Protein AF-A0A948IZB3-F1 (afdb_monomer_lite)

Structure (mmCIF, N/CA/C/O backbone):
data_AF-A0A948IZB3-F1
#
_entry.id   AF-A0A948IZB3-F1
#
loop_
_atom_site.group_PDB
_atom_site.id
_atom_site.type_symbol
_atom_site.label_atom_id
_atom_site.label_alt_id
_atom_site.label_comp_id
_atom_site.label_asym_id
_atom_site.label_entity_id
_atom_site.label_seq_id
_atom_site.pdbx_PDB_ins_code
_atom_site.Cartn_x
_ato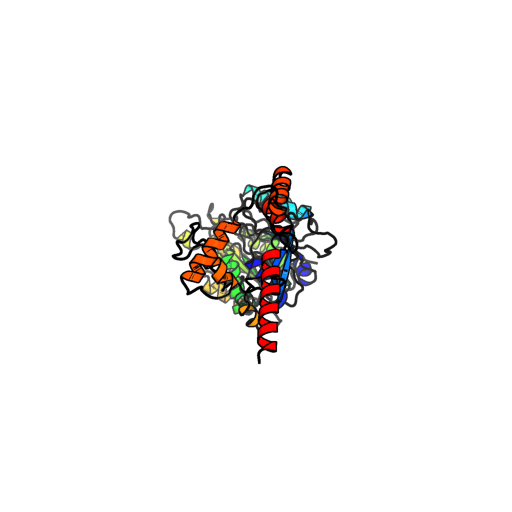m_site.Cartn_y
_atom_site.Cartn_z
_atom_site.occupancy
_atom_site.B_iso_or_equiv
_atom_site.auth_seq_id
_atom_site.auth_comp_id
_atom_site.auth_asym_id
_atom_site.auth_atom_id
_atom_site.pdbx_PDB_model_num
ATOM 1 N N . MET A 1 1 ? -25.601 -1.726 -1.103 1.00 60.78 1 MET A N 1
ATOM 2 C CA . MET A 1 1 ? -24.354 -2.517 -1.141 1.00 60.78 1 MET A CA 1
ATOM 3 C C . MET A 1 1 ? -23.263 -1.628 -0.570 1.00 60.78 1 MET A C 1
ATOM 5 O O . MET A 1 1 ? -23.202 -0.476 -0.980 1.00 60.78 1 MET A O 1
ATOM 9 N N . THR A 1 2 ? -22.529 -2.076 0.451 1.00 84.50 2 THR A N 1
ATOM 10 C CA . THR A 1 2 ? -21.527 -1.235 1.140 1.00 84.50 2 THR A CA 1
ATOM 11 C C . THR A 1 2 ? -20.242 -1.113 0.311 1.00 84.50 2 THR A C 1
ATOM 13 O O . THR A 1 2 ? -20.013 -1.914 -0.596 1.00 84.50 2 THR A O 1
ATOM 16 N N . ILE A 1 3 ? -19.370 -0.141 0.611 1.00 87.44 3 ILE A N 1
ATOM 17 C CA . ILE A 1 3 ? -18.055 -0.045 -0.054 1.00 87.44 3 ILE A CA 1
ATOM 18 C C . ILE A 1 3 ? -17.206 -1.307 0.170 1.00 87.44 3 ILE A C 1
ATOM 20 O O . ILE A 1 3 ? -16.524 -1.755 -0.746 1.00 87.44 3 ILE A O 1
ATOM 24 N N . LEU A 1 4 ? -17.304 -1.930 1.350 1.00 91.25 4 LEU A N 1
ATOM 25 C CA . LEU A 1 4 ? -16.610 -3.179 1.669 1.00 91.25 4 LEU A CA 1
ATOM 26 C C . LEU A 1 4 ? -17.160 -4.352 0.842 1.00 91.25 4 LEU A C 1
ATOM 28 O O . LEU A 1 4 ? -16.381 -5.157 0.333 1.00 91.25 4 LEU A O 1
ATOM 32 N N . ASP A 1 5 ? -18.475 -4.407 0.599 1.00 89.19 5 ASP A N 1
ATOM 33 C CA . ASP A 1 5 ? -19.061 -5.376 -0.339 1.00 89.19 5 ASP A CA 1
ATOM 34 C C . ASP A 1 5 ? -18.554 -5.168 -1.770 1.00 89.19 5 ASP A C 1
ATOM 36 O O . ASP A 1 5 ? -18.262 -6.140 -2.471 1.00 89.19 5 ASP A O 1
ATOM 40 N N . HIS A 1 6 ? -18.451 -3.907 -2.206 1.00 88.25 6 HIS A N 1
ATOM 41 C CA . HIS A 1 6 ? -17.878 -3.561 -3.506 1.00 88.25 6 HIS A CA 1
ATOM 42 C C . HIS A 1 6 ? -16.416 -3.997 -3.604 1.00 88.25 6 HIS A C 1
ATOM 44 O O . HIS A 1 6 ? -16.040 -4.589 -4.609 1.00 88.25 6 HIS A O 1
ATOM 50 N N . ILE A 1 7 ? -15.617 -3.799 -2.554 1.00 91.88 7 ILE A N 1
ATOM 51 C CA . ILE A 1 7 ? -14.224 -4.258 -2.514 1.00 91.88 7 ILE A CA 1
ATOM 52 C C . ILE A 1 7 ? -14.145 -5.788 -2.604 1.00 91.88 7 ILE A C 1
ATOM 54 O O . ILE A 1 7 ? -13.353 -6.313 -3.381 1.00 91.88 7 ILE A O 1
ATOM 58 N N . ARG A 1 8 ? -14.977 -6.526 -1.857 1.00 91.31 8 ARG A N 1
ATOM 59 C CA . ARG A 1 8 ? -14.941 -8.001 -1.844 1.00 91.31 8 ARG A CA 1
ATOM 60 C C . ARG A 1 8 ? -15.415 -8.641 -3.150 1.00 91.31 8 ARG A C 1
ATOM 62 O O . ARG A 1 8 ? -14.932 -9.718 -3.494 1.00 91.31 8 ARG A O 1
ATOM 69 N N . LYS A 1 9 ? -16.364 -8.019 -3.859 1.00 86.62 9 LYS A N 1
ATOM 70 C CA . LYS A 1 9 ? -17.016 -8.599 -5.053 1.00 86.62 9 LYS A CA 1
ATOM 71 C C . LYS A 1 9 ? -16.563 -7.987 -6.377 1.00 86.62 9 LYS A C 1
ATOM 73 O O . LYS A 1 9 ? -16.664 -8.647 -7.403 1.00 86.62 9 LYS A O 1
ATOM 78 N N . GLY A 1 10 ? -16.114 -6.739 -6.361 1.00 80.38 10 GLY A N 1
ATOM 79 C CA . GLY A 1 10 ? -15.722 -5.988 -7.549 1.00 80.38 10 GLY A CA 1
ATOM 80 C C . GLY A 1 10 ? -14.238 -6.105 -7.869 1.00 80.38 10 GLY A C 1
ATOM 81 O O . GLY A 1 10 ? -13.472 -6.744 -7.145 1.00 80.38 10 GLY A O 1
ATOM 82 N N . GLU A 1 11 ? -13.836 -5.453 -8.954 1.00 81.06 11 GLU A N 1
ATOM 83 C CA . GLU A 1 11 ? -12.434 -5.219 -9.296 1.00 81.06 11 GLU A CA 1
ATOM 84 C C . GLU A 1 11 ? -11.830 -4.123 -8.407 1.00 81.06 11 GLU A C 1
ATOM 86 O O . GLU A 1 11 ? -12.517 -3.183 -8.013 1.00 81.06 11 GLU A O 1
ATOM 91 N N . ARG A 1 12 ? -10.532 -4.229 -8.093 1.00 88.62 12 ARG A N 1
ATOM 92 C CA . ARG A 1 12 ? -9.837 -3.295 -7.188 1.00 88.62 12 ARG A CA 1
ATOM 93 C C . ARG A 1 12 ? -8.645 -2.639 -7.874 1.00 88.62 12 ARG A C 1
ATOM 95 O O . ARG A 1 12 ? -7.511 -2.800 -7.442 1.00 88.62 12 ARG A O 1
ATOM 102 N N . GLY A 1 13 ? -8.880 -1.934 -8.978 1.00 93.12 13 GLY A N 1
ATOM 103 C CA . GLY A 1 13 ? -7.805 -1.242 -9.688 1.00 93.12 13 GLY A CA 1
ATOM 104 C C . GLY A 1 13 ? -7.151 -0.173 -8.805 1.00 93.12 13 GLY A C 1
ATOM 105 O O . GLY A 1 13 ? -7.829 0.754 -8.361 1.00 93.12 13 GLY A O 1
ATOM 106 N N . ILE A 1 14 ? -5.843 -0.292 -8.569 1.00 96.25 14 ILE A N 1
ATOM 107 C CA . ILE A 1 14 ? -5.034 0.662 -7.804 1.00 96.25 14 ILE A CA 1
ATOM 108 C C . ILE A 1 14 ? -4.109 1.415 -8.757 1.00 96.25 14 ILE A C 1
ATOM 110 O O . ILE A 1 14 ? -3.325 0.809 -9.497 1.00 96.25 14 ILE A O 1
ATOM 114 N N . LEU A 1 15 ? -4.156 2.746 -8.696 1.00 96.50 15 LEU A N 1
ATOM 115 C CA . LEU A 1 15 ? -3.113 3.606 -9.251 1.00 96.50 15 LEU A CA 1
ATOM 116 C C . LEU A 1 15 ? -2.185 4.071 -8.138 1.00 96.50 15 LEU A C 1
ATOM 118 O O . LEU A 1 15 ? -2.635 4.453 -7.062 1.00 96.50 15 LEU A O 1
ATOM 122 N N . VAL A 1 16 ? -0.882 4.057 -8.397 1.00 97.38 16 VAL A N 1
ATOM 123 C CA . VAL A 1 16 ? 0.124 4.487 -7.420 1.00 97.38 16 VAL A CA 1
ATOM 124 C C . VAL A 1 16 ? 0.678 5.838 -7.840 1.00 97.38 16 VAL A C 1
ATOM 126 O O . VAL A 1 16 ? 1.147 5.974 -8.963 1.00 97.38 16 VAL A O 1
ATOM 129 N N . SER A 1 17 ? 0.675 6.829 -6.955 1.00 96.56 17 SER A N 1
ATOM 130 C CA . SER A 1 17 ? 1.361 8.105 -7.173 1.00 96.56 17 SER A CA 1
ATOM 131 C C . SER A 1 17 ? 2.652 8.145 -6.374 1.00 96.56 17 SER A C 1
ATOM 133 O O . SER A 1 17 ? 2.625 8.097 -5.146 1.00 96.56 17 SER A O 1
ATOM 135 N N . GLY A 1 18 ? 3.783 8.261 -7.068 1.00 93.00 18 GLY A N 1
ATOM 136 C CA . GLY A 1 18 ? 5.114 8.246 -6.459 1.00 93.00 18 GLY A CA 1
ATOM 137 C C . GLY A 1 18 ? 5.819 6.902 -6.624 1.00 93.00 18 GLY A C 1
ATOM 138 O O . GLY A 1 18 ? 5.379 6.040 -7.380 1.00 93.00 18 GLY A O 1
ATOM 139 N N . ASN A 1 19 ? 6.968 6.733 -5.969 1.00 88.31 19 ASN A N 1
ATOM 140 C CA . ASN A 1 19 ? 7.797 5.539 -6.131 1.00 88.31 19 ASN A CA 1
ATOM 141 C C . ASN A 1 19 ? 8.153 4.925 -4.776 1.00 88.31 19 ASN A C 1
ATOM 143 O O . ASN A 1 19 ? 9.109 5.353 -4.133 1.00 88.31 19 ASN A O 1
ATOM 147 N N . HIS A 1 20 ? 7.419 3.882 -4.386 1.00 94.00 20 HIS A N 1
ATOM 148 C CA . HIS A 1 20 ? 7.717 3.093 -3.193 1.00 94.00 20 HIS A CA 1
ATOM 149 C C . HIS A 1 20 ? 7.668 1.581 -3.498 1.00 94.00 20 HIS A C 1
ATOM 151 O O . HIS A 1 20 ? 6.687 0.905 -3.171 1.00 94.00 20 HIS A O 1
ATOM 157 N N . PRO A 1 21 ? 8.724 1.014 -4.120 1.00 94.31 21 PRO A N 1
ATOM 158 C CA . PRO A 1 21 ? 8.685 -0.329 -4.702 1.00 94.31 21 PRO A CA 1
ATOM 159 C C . PRO A 1 21 ? 8.292 -1.433 -3.714 1.00 94.31 21 PRO A C 1
ATOM 161 O O . PRO A 1 21 ? 7.579 -2.353 -4.089 1.00 94.31 21 PRO A O 1
ATOM 164 N N . LYS A 1 22 ? 8.706 -1.330 -2.445 1.00 95.44 22 LYS A N 1
ATOM 165 C CA . LYS A 1 22 ? 8.391 -2.341 -1.421 1.00 95.44 22 LYS A CA 1
ATOM 166 C C . LYS A 1 22 ? 6.897 -2.432 -1.095 1.00 95.44 22 LYS A C 1
ATOM 168 O O . LYS A 1 22 ? 6.398 -3.529 -0.900 1.00 95.44 22 LYS A O 1
ATOM 173 N N . ILE A 1 23 ? 6.189 -1.298 -1.072 1.00 97.25 23 ILE A N 1
ATOM 174 C CA . ILE A 1 23 ? 4.740 -1.279 -0.800 1.00 97.25 23 ILE A CA 1
ATOM 175 C C . ILE A 1 23 ? 4.001 -1.826 -2.018 1.00 97.25 23 ILE A C 1
ATOM 177 O O . ILE A 1 23 ? 3.118 -2.660 -1.894 1.00 97.25 23 ILE A O 1
ATOM 181 N N . VAL A 1 24 ? 4.409 -1.404 -3.216 1.00 97.69 24 VAL A N 1
ATOM 182 C CA . VAL A 1 24 ? 3.807 -1.912 -4.453 1.00 97.69 24 VAL A CA 1
ATOM 183 C C . VAL A 1 24 ? 4.011 -3.425 -4.577 1.00 97.69 24 VAL A C 1
ATOM 185 O O . VAL A 1 24 ? 3.065 -4.142 -4.881 1.00 97.69 24 VAL A O 1
ATOM 188 N N . GLN A 1 25 ? 5.213 -3.927 -4.281 1.00 97.62 25 GLN A N 1
ATOM 189 C CA . GLN A 1 25 ? 5.490 -5.361 -4.300 1.00 97.62 25 GLN A CA 1
ATOM 190 C C . GLN A 1 25 ? 4.671 -6.127 -3.256 1.00 97.62 25 GLN A C 1
ATOM 192 O O . GLN A 1 25 ? 4.188 -7.211 -3.564 1.00 97.62 25 GLN A O 1
ATOM 197 N N . SER A 1 26 ? 4.478 -5.582 -2.051 1.00 97.50 26 SER A N 1
ATOM 198 C CA . SER A 1 26 ? 3.698 -6.266 -1.014 1.00 97.50 26 SER A CA 1
ATOM 199 C C . SER A 1 26 ? 2.207 -6.348 -1.346 1.00 97.50 26 SER A C 1
ATOM 201 O O . SER A 1 26 ? 1.559 -7.322 -0.976 1.00 97.50 26 SER A O 1
ATOM 203 N N . ILE A 1 27 ? 1.670 -5.369 -2.079 1.00 98.06 27 ILE A N 1
ATOM 204 C CA . ILE A 1 27 ? 0.310 -5.423 -2.630 1.00 98.06 27 ILE A CA 1
ATOM 205 C C . ILE A 1 27 ? 0.210 -6.525 -3.690 1.00 98.06 27 ILE A C 1
ATOM 207 O O . ILE A 1 27 ? -0.689 -7.354 -3.622 1.00 98.06 27 ILE A O 1
ATOM 211 N N . LEU A 1 28 ? 1.169 -6.596 -4.619 1.00 97.62 28 LEU A N 1
ATOM 212 C CA . LEU A 1 28 ? 1.206 -7.647 -5.644 1.00 97.62 28 LEU A CA 1
ATOM 213 C C . LEU A 1 28 ? 1.352 -9.051 -5.039 1.00 97.62 28 LEU A C 1
ATOM 215 O O . LEU A 1 28 ? 0.725 -9.998 -5.507 1.00 97.62 28 LEU A O 1
ATOM 219 N N . ASP A 1 29 ? 2.161 -9.187 -3.988 1.00 97.25 29 ASP A N 1
ATOM 220 C CA . ASP A 1 29 ? 2.324 -10.446 -3.262 1.00 97.25 29 ASP A CA 1
ATOM 221 C C . ASP A 1 29 ? 1.043 -10.834 -2.523 1.00 97.25 29 ASP A C 1
ATOM 223 O O . ASP A 1 29 ? 0.643 -11.995 -2.568 1.00 97.25 29 ASP A O 1
ATOM 227 N N . PHE A 1 30 ? 0.369 -9.866 -1.898 1.00 97.31 30 PHE A N 1
ATOM 228 C CA . PHE A 1 30 ? -0.936 -10.075 -1.277 1.00 97.31 30 PHE A CA 1
ATOM 229 C C . PHE A 1 30 ? -1.988 -10.525 -2.297 1.00 97.31 30 PHE A C 1
ATOM 231 O O . PHE A 1 30 ? -2.708 -11.487 -2.034 1.00 97.31 30 PHE A O 1
ATOM 238 N N . ASP A 1 31 ? -2.059 -9.878 -3.463 1.00 96.38 31 ASP A N 1
ATOM 239 C CA . ASP A 1 31 ? -2.999 -10.251 -4.521 1.00 96.38 31 ASP A CA 1
ATOM 240 C C . ASP A 1 31 ? -2.741 -11.680 -5.005 1.00 96.38 31 ASP A C 1
ATOM 242 O O . ASP A 1 31 ? -3.671 -12.483 -5.092 1.00 96.38 31 ASP A O 1
ATOM 246 N N . TYR A 1 32 ? -1.471 -12.011 -5.263 1.00 96.00 32 TYR A N 1
ATOM 247 C CA . TYR A 1 32 ? -1.056 -13.338 -5.705 1.00 96.00 32 TYR A CA 1
ATOM 248 C C . TYR A 1 32 ? -1.410 -14.420 -4.677 1.00 96.00 32 TYR A C 1
ATOM 250 O O . TYR A 1 32 ? -2.003 -15.436 -5.036 1.00 96.00 32 TYR A O 1
ATOM 258 N N . LEU A 1 33 ? -1.084 -14.199 -3.397 1.00 95.00 33 LEU A N 1
ATOM 259 C CA . LEU A 1 33 ? -1.390 -15.141 -2.314 1.00 95.00 33 LEU A CA 1
ATOM 260 C C . LEU A 1 33 ? -2.898 -15.270 -2.067 1.00 95.00 33 LEU A C 1
ATOM 262 O O . LEU A 1 33 ? -3.374 -16.354 -1.745 1.00 95.00 33 LEU A O 1
ATOM 266 N N . SER A 1 34 ? -3.661 -14.196 -2.271 1.00 93.38 34 SER A N 1
ATOM 267 C CA . SER A 1 34 ? -5.126 -14.211 -2.164 1.00 93.38 34 SER A CA 1
ATOM 268 C C . SER A 1 34 ? -5.817 -14.873 -3.365 1.00 93.38 34 SER A C 1
ATOM 270 O O . SER A 1 34 ? -7.031 -15.058 -3.340 1.00 93.38 34 SER A O 1
ATOM 272 N N . GLY A 1 35 ? -5.081 -15.206 -4.433 1.00 92.31 35 GLY A N 1
ATOM 273 C CA . GLY A 1 35 ? -5.655 -15.713 -5.684 1.00 92.31 35 GLY A CA 1
ATOM 274 C C . GLY A 1 35 ? -6.421 -14.655 -6.488 1.00 92.31 35 GLY A C 1
ATOM 275 O O . GLY A 1 35 ? -7.247 -15.003 -7.330 1.00 92.31 35 GLY A O 1
ATOM 276 N N . ASN A 1 36 ? -6.163 -13.372 -6.232 1.00 92.00 36 ASN A N 1
ATOM 277 C CA . ASN A 1 36 ? -6.784 -12.255 -6.934 1.00 92.00 36 ASN A CA 1
ATOM 278 C C . ASN A 1 36 ? -6.032 -11.920 -8.231 1.00 92.00 36 ASN A C 1
ATOM 280 O O . ASN A 1 36 ? -4.862 -12.259 -8.422 1.00 92.00 36 ASN A O 1
ATOM 284 N N . SER A 1 37 ? -6.698 -11.190 -9.126 1.00 92.06 37 SER A N 1
ATOM 285 C CA . SER A 1 37 ? -6.023 -10.497 -10.222 1.00 92.06 37 SER A CA 1
ATOM 286 C C . SER A 1 37 ? -5.144 -9.365 -9.688 1.00 92.06 37 SER A C 1
ATOM 288 O O . SER A 1 37 ? -5.467 -8.755 -8.671 1.00 92.06 37 SER A O 1
ATOM 290 N N . GLN A 1 38 ? -4.088 -9.031 -10.426 1.00 93.31 38 GLN A N 1
ATOM 291 C CA . GLN A 1 38 ? -3.199 -7.910 -10.131 1.00 93.31 38 GLN A CA 1
ATOM 292 C C . GLN A 1 38 ? -3.987 -6.608 -9.897 1.00 93.31 38 GLN A C 1
ATOM 294 O O . GLN A 1 38 ? -4.599 -6.095 -10.832 1.00 93.31 38 GLN A O 1
ATOM 299 N N . SER A 1 39 ? -3.962 -6.062 -8.677 1.00 94.81 39 SER A N 1
ATOM 300 C CA . SER A 1 39 ? -4.687 -4.833 -8.322 1.00 94.81 39 SER A CA 1
ATOM 301 C C . SER A 1 39 ? -3.974 -3.579 -8.830 1.00 94.81 39 SER A C 1
ATOM 303 O O . SER A 1 39 ? -4.615 -2.682 -9.376 1.00 94.81 39 SER A O 1
ATOM 305 N N . VAL A 1 40 ? -2.640 -3.523 -8.731 1.00 95.81 40 VAL A N 1
ATOM 306 C CA . VAL A 1 40 ? -1.830 -2.376 -9.174 1.00 95.81 40 VAL A CA 1
ATOM 307 C C . VAL A 1 40 ? -1.778 -2.303 -10.701 1.00 95.81 40 VAL A C 1
ATOM 309 O O . VAL A 1 40 ? -1.136 -3.131 -11.343 1.00 95.81 40 VAL A O 1
ATOM 312 N N . GLN A 1 41 ? -2.399 -1.280 -11.292 1.00 93.88 41 GLN A N 1
ATOM 313 C CA . GLN A 1 41 ? -2.527 -1.150 -12.752 1.00 93.88 41 GLN A CA 1
ATOM 314 C C . GLN A 1 41 ? -1.441 -0.282 -13.387 1.00 93.88 41 GLN A C 1
ATOM 316 O O . GLN A 1 41 ? -0.980 -0.552 -14.502 1.00 93.88 41 GLN A O 1
ATOM 321 N N . ALA A 1 42 ? -1.047 0.792 -12.702 1.00 94.69 42 ALA A N 1
ATOM 322 C CA . ALA A 1 42 ? -0.028 1.713 -13.182 1.00 94.69 42 ALA A CA 1
ATOM 323 C C . ALA A 1 42 ? 0.557 2.573 -12.057 1.00 94.69 42 ALA A C 1
ATOM 325 O O . ALA A 1 42 ? -0.021 2.712 -10.977 1.00 94.69 42 ALA A O 1
ATOM 326 N N . ILE A 1 43 ? 1.704 3.184 -12.354 1.00 95.81 43 ILE A N 1
ATOM 327 C CA . ILE A 1 43 ? 2.398 4.112 -11.460 1.00 95.81 43 ILE A CA 1
ATOM 328 C C . ILE A 1 43 ? 2.501 5.480 -12.138 1.00 95.81 43 ILE A C 1
ATOM 330 O O . ILE A 1 43 ? 3.064 5.606 -13.221 1.00 95.81 43 ILE A O 1
ATOM 334 N N . VAL A 1 44 ? 2.003 6.525 -11.492 1.00 95.19 44 VAL A N 1
ATOM 335 C CA . VAL A 1 44 ? 2.194 7.911 -11.913 1.00 95.19 44 VAL A CA 1
ATOM 336 C C . VAL A 1 44 ? 3.490 8.435 -11.300 1.00 95.19 44 VAL A C 1
ATOM 338 O O . VAL A 1 44 ? 3.603 8.644 -10.089 1.00 95.19 44 VAL A O 1
ATOM 341 N N . THR A 1 45 ? 4.512 8.580 -12.142 1.00 92.56 45 THR A N 1
ATOM 342 C CA . THR A 1 45 ? 5.860 8.995 -11.748 1.00 92.56 45 THR A CA 1
ATOM 343 C C . THR A 1 45 ? 6.630 9.584 -12.929 1.00 92.56 45 THR A C 1
ATOM 345 O O . THR A 1 45 ? 6.368 9.274 -14.091 1.00 92.56 45 THR A O 1
ATOM 348 N N . ASN A 1 46 ? 7.627 10.419 -12.638 1.00 86.69 46 ASN A N 1
ATOM 349 C CA . ASN A 1 46 ? 8.450 11.057 -13.659 1.00 86.69 46 ASN A CA 1
ATOM 350 C C . ASN A 1 46 ? 9.669 10.200 -14.028 1.00 86.69 46 ASN A C 1
ATOM 352 O O . ASN A 1 46 ? 10.294 9.565 -13.182 1.00 86.69 46 ASN A O 1
ATOM 356 N N . GLY A 1 47 ? 10.053 10.236 -15.307 1.00 81.19 47 GLY A N 1
ATOM 357 C CA . GLY A 1 47 ? 11.351 9.730 -15.768 1.00 81.19 47 GLY A CA 1
ATOM 358 C C . GLY A 1 47 ? 11.446 8.221 -16.020 1.00 81.19 47 GLY A C 1
ATOM 359 O O . GLY A 1 47 ? 12.533 7.739 -16.328 1.00 81.19 47 GLY A O 1
ATOM 360 N N . LYS A 1 48 ? 10.343 7.464 -15.940 1.00 86.56 48 LYS A N 1
ATOM 361 C CA . LYS A 1 48 ? 10.304 6.029 -16.282 1.00 86.56 48 LYS A CA 1
ATOM 362 C C . LYS A 1 48 ? 9.088 5.710 -17.148 1.00 86.56 48 LYS A C 1
ATOM 364 O O . LYS A 1 48 ? 8.037 6.309 -16.967 1.00 86.56 48 LYS A O 1
ATOM 369 N N . ARG A 1 49 ? 9.229 4.757 -18.077 1.00 89.19 49 ARG A N 1
ATOM 370 C CA . ARG A 1 49 ? 8.111 4.214 -18.884 1.00 89.19 49 ARG A CA 1
ATOM 371 C C . ARG A 1 49 ? 7.452 2.994 -18.240 1.00 89.19 49 ARG A C 1
ATOM 373 O O . ARG A 1 49 ? 6.286 2.714 -18.488 1.00 89.19 49 ARG A O 1
ATOM 380 N N . SER A 1 50 ? 8.205 2.264 -17.427 1.00 92.06 50 SER A N 1
ATOM 381 C CA . SER A 1 50 ? 7.731 1.104 -16.679 1.00 92.06 50 SER A CA 1
ATOM 382 C C . SER A 1 50 ? 8.653 0.824 -15.500 1.00 92.06 50 SER A C 1
ATOM 384 O O . SER A 1 50 ? 9.825 1.214 -15.511 1.00 92.06 50 SER A O 1
ATOM 386 N N . GLN A 1 51 ? 8.149 0.087 -14.519 1.00 92.25 51 GLN A N 1
ATOM 387 C CA . GLN A 1 51 ? 8.901 -0.391 -13.371 1.00 92.25 51 GLN A CA 1
ATOM 388 C C . GLN A 1 51 ? 8.685 -1.890 -13.182 1.00 92.25 51 GLN A C 1
ATOM 390 O O . GLN A 1 51 ? 7.590 -2.407 -13.386 1.00 92.25 51 GLN A O 1
ATOM 395 N N . LYS A 1 52 ? 9.761 -2.589 -12.829 1.00 92.31 52 LYS A N 1
ATOM 396 C CA . LYS A 1 52 ? 9.787 -4.041 -12.689 1.00 92.31 52 LYS A CA 1
ATOM 397 C C . LYS A 1 52 ? 9.359 -4.468 -11.286 1.00 92.31 52 LYS A C 1
ATOM 399 O O . LYS A 1 52 ? 9.814 -3.876 -10.310 1.00 92.31 52 LYS A O 1
ATOM 404 N N . PHE A 1 53 ? 8.534 -5.507 -11.221 1.00 95.38 53 PHE A N 1
ATOM 405 C CA . PHE A 1 53 ? 8.042 -6.150 -10.002 1.00 95.38 53 PHE A CA 1
ATOM 406 C C . PHE A 1 53 ? 7.956 -7.664 -10.202 1.00 95.38 53 PHE A C 1
ATOM 408 O O . PHE A 1 53 ? 8.200 -8.157 -11.300 1.00 95.38 53 PHE A O 1
ATOM 415 N N . PHE A 1 54 ? 7.587 -8.395 -9.158 1.00 95.19 54 PHE A N 1
ATOM 416 C CA . PHE A 1 54 ? 7.276 -9.817 -9.220 1.00 95.19 54 PHE A CA 1
ATOM 417 C C . PHE A 1 54 ? 5.769 -10.069 -9.124 1.00 95.19 54 PHE A C 1
ATOM 419 O O . PHE A 1 54 ? 5.075 -9.441 -8.329 1.00 95.19 54 PHE A O 1
ATOM 426 N N . TRP A 1 55 ? 5.292 -11.041 -9.895 1.00 95.31 55 TRP A N 1
ATOM 427 C CA . TRP A 1 55 ? 3.995 -11.693 -9.749 1.00 95.31 55 TRP A CA 1
ATOM 428 C C . TRP A 1 55 ? 4.241 -13.183 -9.507 1.00 95.31 55 TRP A C 1
ATOM 430 O O . TRP A 1 55 ? 4.673 -13.909 -10.411 1.00 95.31 55 TRP A O 1
ATOM 440 N N . GLY A 1 56 ? 4.071 -13.635 -8.262 1.00 93.12 56 GLY A N 1
ATOM 441 C CA . GLY A 1 56 ? 4.594 -14.938 -7.847 1.00 93.12 56 GLY A CA 1
ATOM 442 C C . GLY A 1 56 ? 6.106 -15.001 -8.088 1.00 93.12 56 GLY A C 1
ATOM 443 O O . GLY A 1 56 ? 6.846 -14.137 -7.631 1.00 93.12 56 GLY A O 1
ATOM 444 N N . THR A 1 57 ? 6.600 -15.975 -8.839 1.00 90.31 57 THR A N 1
ATOM 445 C CA . THR A 1 57 ? 8.035 -16.083 -9.166 1.00 90.31 57 THR A CA 1
ATOM 446 C C . THR A 1 57 ? 8.439 -15.372 -10.462 1.00 90.31 57 THR A C 1
ATOM 448 O O . THR A 1 57 ? 9.620 -15.346 -10.799 1.00 90.31 57 THR A O 1
ATOM 451 N N . LYS A 1 58 ? 7.487 -14.792 -11.203 1.00 91.31 58 LYS A N 1
ATOM 452 C CA . LYS A 1 58 ? 7.736 -14.181 -12.517 1.00 91.31 58 LYS A CA 1
ATOM 453 C C . LYS A 1 58 ? 7.940 -12.677 -12.398 1.00 91.31 58 LYS A C 1
ATOM 455 O O . LYS A 1 58 ? 7.191 -12.013 -11.692 1.00 91.31 58 LYS A O 1
ATOM 460 N N . GLU A 1 59 ? 8.910 -12.128 -13.124 1.00 91.62 59 GLU A N 1
ATOM 461 C CA . GLU A 1 59 ? 9.046 -10.676 -13.256 1.00 91.62 59 GLU A CA 1
ATOM 462 C C . GLU A 1 59 ? 7.970 -10.123 -14.205 1.00 91.62 59 GLU A C 1
ATOM 464 O O . GLU A 1 59 ? 7.727 -10.669 -15.283 1.00 91.62 59 GLU A O 1
ATOM 469 N N . ILE A 1 60 ? 7.344 -9.018 -13.811 1.00 92.81 60 ILE A N 1
ATOM 470 C CA . ILE A 1 60 ? 6.361 -8.266 -14.591 1.00 92.81 60 ILE A CA 1
ATOM 471 C C . ILE A 1 60 ? 6.770 -6.794 -14.678 1.00 92.81 60 ILE A C 1
ATOM 473 O O . ILE A 1 60 ? 7.530 -6.286 -13.849 1.00 92.81 60 ILE A O 1
ATOM 477 N N . LEU A 1 61 ? 6.257 -6.093 -15.689 1.00 93.31 61 LEU A N 1
ATOM 478 C CA . LEU A 1 61 ? 6.458 -4.657 -15.864 1.00 93.31 61 LEU A CA 1
ATOM 479 C C . LEU A 1 61 ? 5.143 -3.920 -15.626 1.00 93.31 61 LEU A C 1
ATOM 481 O O . LEU A 1 61 ? 4.184 -4.091 -16.373 1.00 93.31 61 LEU A O 1
ATOM 485 N N . ILE A 1 62 ? 5.133 -3.054 -14.618 1.00 93.62 62 ILE A N 1
ATOM 486 C CA . ILE A 1 62 ? 4.036 -2.126 -14.364 1.00 93.62 62 ILE A CA 1
ATOM 487 C C . ILE A 1 62 ? 4.309 -0.838 -15.150 1.00 93.62 62 ILE A C 1
ATOM 489 O O . ILE A 1 62 ? 5.398 -0.270 -15.019 1.00 93.62 62 ILE A O 1
ATOM 493 N N . PRO A 1 63 ? 3.373 -0.366 -15.987 1.00 93.25 63 PRO A N 1
ATOM 494 C CA . PRO A 1 63 ? 3.568 0.829 -16.796 1.00 93.25 63 PRO A CA 1
ATOM 495 C C . PRO A 1 63 ? 3.581 2.094 -15.936 1.00 93.25 63 PRO A C 1
ATOM 497 O O . PRO A 1 63 ? 2.853 2.207 -14.945 1.00 93.25 63 PRO A O 1
ATOM 500 N N . CYS A 1 64 ? 4.404 3.054 -16.351 1.00 94.50 64 CYS A N 1
ATOM 501 C CA . CYS A 1 64 ? 4.545 4.346 -15.701 1.00 94.50 64 CYS A CA 1
ATOM 502 C C . CYS A 1 64 ? 4.055 5.474 -16.613 1.00 94.50 64 CYS A C 1
ATOM 504 O O . CYS A 1 64 ? 4.400 5.508 -17.795 1.00 94.50 64 CYS A O 1
ATOM 506 N N . TYR A 1 65 ? 3.298 6.409 -16.043 1.00 93.75 65 TYR A N 1
ATOM 507 C CA . TYR A 1 65 ? 2.746 7.579 -16.732 1.00 93.75 65 TYR A CA 1
ATOM 508 C C . TYR A 1 65 ? 3.168 8.859 -16.017 1.00 93.75 65 TYR A C 1
ATOM 510 O O . TYR A 1 65 ? 3.430 8.838 -14.814 1.00 93.75 65 TYR A O 1
ATOM 518 N N . LYS A 1 66 ? 3.224 9.987 -16.732 1.00 93.00 66 LYS A N 1
ATOM 519 C CA . LYS A 1 66 ? 3.623 11.264 -16.116 1.00 93.00 66 LYS A CA 1
ATOM 520 C C . LYS A 1 66 ? 2.493 11.905 -15.317 1.00 93.00 66 LYS A C 1
ATOM 522 O O . LYS A 1 66 ? 2.750 12.633 -14.364 1.00 93.00 66 LYS A O 1
ATOM 527 N N . SER A 1 67 ? 1.249 11.641 -15.706 1.00 93.81 67 SER A N 1
ATOM 528 C CA . SER A 1 67 ? 0.050 12.177 -15.066 1.00 93.81 67 SER A CA 1
ATOM 529 C C . SER A 1 67 ? -1.084 11.152 -15.079 1.00 93.81 67 SER A C 1
ATOM 531 O O . SER A 1 67 ? -1.058 10.196 -15.854 1.00 93.81 67 SER A O 1
ATOM 533 N N . PHE A 1 68 ? -2.094 11.360 -14.232 1.00 93.25 68 PHE A N 1
ATOM 534 C CA . PHE A 1 68 ? -3.295 10.519 -14.210 1.00 93.25 68 PHE A CA 1
ATOM 535 C C . PHE A 1 68 ? -4.089 10.591 -15.522 1.00 93.25 68 PHE A C 1
ATOM 537 O O . PHE A 1 68 ? -4.656 9.588 -15.935 1.00 93.25 68 PHE A O 1
ATOM 544 N N . ALA A 1 69 ? -4.070 11.738 -16.210 1.00 89.88 69 ALA A N 1
ATOM 545 C CA . ALA A 1 69 ? -4.766 11.938 -17.483 1.00 89.88 69 ALA A CA 1
ATOM 546 C C . ALA A 1 69 ? -4.163 11.132 -18.650 1.00 89.88 69 ALA A C 1
ATOM 548 O O . ALA A 1 69 ? -4.845 10.863 -19.633 1.00 89.88 69 ALA A O 1
ATOM 549 N N . GLU A 1 70 ? -2.888 10.741 -18.557 1.00 90.00 70 GLU A N 1
ATOM 550 C CA . GLU A 1 70 ? -2.219 9.912 -19.571 1.00 90.00 70 GLU A CA 1
ATOM 551 C C . GLU A 1 70 ? -2.534 8.414 -19.431 1.00 90.00 70 GLU A C 1
ATOM 553 O O . GLU A 1 70 ? -2.141 7.619 -20.288 1.00 90.00 70 GLU A O 1
ATOM 558 N N . VAL A 1 71 ? -3.212 8.004 -18.355 1.00 90.00 71 VAL A N 1
ATOM 559 C CA . VAL A 1 71 ? -3.596 6.606 -18.141 1.00 90.00 71 VAL A CA 1
ATOM 560 C C . VAL A 1 71 ? -4.758 6.270 -19.097 1.00 90.00 71 VAL A C 1
ATOM 562 O O . VAL A 1 71 ? -5.812 6.894 -18.995 1.00 90.00 71 VAL A O 1
ATOM 565 N N . PRO A 1 72 ? -4.602 5.317 -20.042 1.00 81.19 72 PRO A N 1
ATOM 566 C CA . PRO A 1 72 ? -5.597 5.077 -21.090 1.00 81.19 72 PRO A CA 1
ATOM 567 C C . PRO A 1 72 ? -6.957 4.635 -20.544 1.00 81.19 72 PRO A C 1
ATOM 569 O O . PRO A 1 72 ? -7.015 3.702 -19.747 1.00 81.19 72 PRO A O 1
ATOM 572 N N . ALA A 1 73 ? -8.043 5.214 -21.065 1.00 65.50 73 ALA A N 1
ATOM 573 C CA . ALA A 1 73 ? -9.415 4.815 -20.732 1.00 65.50 73 ALA A CA 1
ATOM 574 C C . ALA A 1 73 ? -9.762 3.385 -21.201 1.00 65.50 73 ALA A C 1
ATOM 576 O O . ALA A 1 73 ? -10.556 2.700 -20.566 1.00 65.50 73 ALA A O 1
ATOM 577 N N . GLU A 1 74 ? -9.133 2.913 -22.289 1.00 58.53 74 GLU A N 1
ATOM 578 C CA . GLU A 1 74 ? -9.296 1.550 -22.830 1.00 58.53 74 GLU A CA 1
ATOM 579 C C . GLU A 1 74 ? -8.633 0.464 -21.973 1.00 58.53 74 GLU A C 1
ATOM 581 O O . GLU A 1 74 ? -8.974 -0.713 -22.099 1.00 58.53 74 GLU A O 1
ATOM 586 N N . LYS A 1 75 ? -7.744 0.836 -21.038 1.00 53.66 75 LYS A N 1
ATOM 587 C CA . LYS A 1 75 ? -7.501 -0.015 -19.871 1.00 53.66 75 LYS A CA 1
ATOM 588 C C . LYS A 1 75 ? -8.727 0.096 -18.977 1.00 53.66 75 LYS A C 1
ATOM 590 O O . LYS A 1 75 ? -8.654 0.737 -17.935 1.00 53.66 75 LYS A O 1
ATOM 595 N N . GLY A 1 76 ? -9.832 -0.518 -19.402 1.00 45.09 76 GLY A N 1
ATOM 596 C CA . GLY A 1 76 ? -11.112 -0.628 -18.698 1.00 45.09 76 GLY A CA 1
ATOM 597 C C . GLY A 1 76 ? -11.024 -1.388 -17.372 1.00 45.09 76 GLY A C 1
ATOM 598 O O . GLY A 1 76 ? -11.881 -2.195 -17.056 1.00 45.09 76 GLY A O 1
ATOM 599 N N . THR A 1 77 ? -9.962 -1.166 -16.613 1.00 51.84 77 THR A N 1
ATOM 600 C CA . THR A 1 77 ? -9.794 -1.549 -15.229 1.00 51.84 77 THR A CA 1
ATOM 601 C C . THR A 1 77 ? -10.565 -0.545 -14.406 1.00 51.84 77 THR A C 1
ATOM 603 O O . THR A 1 77 ? -10.302 0.657 -14.494 1.00 51.84 77 THR A O 1
ATOM 606 N N . HIS A 1 78 ? -11.504 -1.030 -13.607 1.00 77.06 78 HIS A N 1
ATOM 607 C CA . HIS A 1 78 ? -12.218 -0.227 -12.628 1.00 77.06 78 HIS A CA 1
ATOM 608 C C . HIS A 1 78 ? -11.220 0.362 -11.611 1.00 77.06 78 HIS A C 1
ATOM 610 O O . HIS A 1 78 ? -10.938 -0.231 -10.563 1.00 77.06 78 HIS A O 1
ATOM 616 N N . VAL A 1 79 ? -10.631 1.519 -11.944 1.00 90.12 79 VAL A N 1
ATOM 617 C CA . VAL A 1 79 ? -9.748 2.280 -11.057 1.00 90.12 79 VAL A CA 1
ATOM 618 C C . VAL A 1 79 ? -10.584 2.708 -9.865 1.00 90.12 79 VAL A C 1
ATOM 620 O O . VAL A 1 79 ? -11.447 3.575 -9.959 1.00 90.12 79 VAL A O 1
ATOM 623 N N . SER A 1 80 ? -10.333 2.045 -8.747 1.00 93.12 80 SER A N 1
ATOM 624 C CA . SER A 1 80 ? -11.130 2.173 -7.535 1.00 93.12 80 SER A CA 1
ATOM 625 C C . SER A 1 80 ? -10.366 2.911 -6.448 1.00 93.12 80 SER A C 1
ATOM 627 O O . SER A 1 80 ? -10.986 3.583 -5.629 1.00 93.12 80 SER A O 1
ATOM 629 N N . PHE A 1 81 ? -9.032 2.813 -6.442 1.00 96.50 81 PHE A N 1
ATOM 630 C CA . PHE A 1 81 ? -8.215 3.371 -5.372 1.00 96.50 81 PHE A CA 1
ATOM 631 C C . PHE A 1 81 ? -6.947 4.056 -5.873 1.00 96.50 81 PHE A C 1
ATOM 633 O O . PHE A 1 81 ? -6.308 3.628 -6.838 1.00 96.50 81 PHE A O 1
ATOM 640 N N . LEU A 1 82 ? -6.552 5.094 -5.143 1.00 97.75 82 LEU A N 1
ATOM 641 C CA . LEU A 1 82 ? -5.232 5.703 -5.226 1.00 97.75 82 LEU A CA 1
ATOM 642 C C . LEU A 1 82 ? -4.379 5.263 -4.035 1.00 97.75 82 LEU A C 1
ATOM 644 O O . LEU A 1 82 ? -4.772 5.450 -2.888 1.00 97.75 82 LEU A O 1
ATOM 648 N N . LEU A 1 83 ? -3.172 4.771 -4.300 1.00 98.38 83 LEU A N 1
ATOM 649 C CA . LEU A 1 83 ? -2.092 4.723 -3.319 1.00 98.38 83 LEU A CA 1
ATOM 650 C C . LEU A 1 83 ? -1.198 5.952 -3.514 1.00 98.38 83 LEU A C 1
ATOM 652 O O . LEU A 1 83 ? -0.414 6.014 -4.464 1.00 98.38 83 LEU A O 1
ATOM 656 N N . ASN A 1 84 ? -1.302 6.932 -2.622 1.00 97.56 84 ASN A N 1
ATOM 657 C CA . ASN A 1 84 ? -0.532 8.165 -2.695 1.00 97.56 84 ASN A CA 1
ATOM 658 C C . ASN A 1 84 ? 0.674 8.119 -1.751 1.00 97.56 84 ASN A C 1
ATOM 660 O O . ASN A 1 84 ? 0.556 8.363 -0.552 1.00 97.56 84 ASN A O 1
ATOM 664 N N . VAL A 1 85 ? 1.848 7.829 -2.316 1.00 96.19 85 VAL A N 1
ATOM 665 C CA . VAL A 1 85 ? 3.140 7.782 -1.606 1.00 96.19 85 VAL A CA 1
ATOM 666 C C . VAL A 1 85 ? 4.021 8.991 -1.939 1.00 96.19 85 VAL A C 1
ATOM 668 O O . VAL A 1 85 ? 5.248 8.933 -1.849 1.00 96.19 85 VAL A O 1
ATOM 671 N N . GLN A 1 86 ? 3.407 10.095 -2.366 1.00 93.94 86 GLN A N 1
ATOM 672 C CA . GLN A 1 86 ? 4.089 11.376 -2.536 1.00 93.94 86 GLN A CA 1
ATOM 673 C C . GLN A 1 86 ? 4.415 12.006 -1.178 1.00 93.94 86 GLN A C 1
ATOM 675 O O . GLN A 1 86 ? 3.789 11.705 -0.168 1.00 93.94 86 GLN A O 1
ATOM 680 N N . SER A 1 87 ? 5.367 12.942 -1.151 1.00 91.56 87 SER A N 1
ATOM 681 C CA . SER A 1 87 ? 5.604 13.763 0.046 1.00 91.56 87 SER A CA 1
ATOM 682 C C . SER A 1 87 ? 4.391 14.645 0.373 1.00 91.56 87 SER A C 1
ATOM 684 O O . SER A 1 87 ? 3.685 15.057 -0.551 1.00 91.56 87 SER A O 1
ATOM 686 N N . GLY A 1 88 ? 4.231 15.064 1.634 1.00 87.25 88 GLY A N 1
ATOM 687 C CA . GLY A 1 88 ? 3.123 15.932 2.072 1.00 87.25 88 GLY A CA 1
ATOM 688 C C . GLY A 1 88 ? 2.963 17.232 1.268 1.00 87.25 88 GLY A C 1
ATOM 689 O O . GLY A 1 88 ? 1.850 17.701 1.065 1.00 87.25 88 GLY A O 1
ATOM 690 N N . ARG A 1 89 ? 4.053 17.747 0.675 1.00 89.12 89 ARG A N 1
ATOM 691 C CA . ARG A 1 89 ? 4.041 18.906 -0.243 1.00 89.12 89 ARG A CA 1
ATOM 692 C C . ARG A 1 89 ? 3.218 18.701 -1.521 1.00 89.12 89 ARG A C 1
ATOM 694 O O . ARG A 1 89 ? 2.851 19.673 -2.164 1.00 89.12 89 ARG A O 1
ATOM 701 N N . ARG A 1 90 ? 3.015 17.451 -1.945 1.00 91.31 90 ARG A N 1
ATOM 702 C CA . ARG A 1 90 ? 2.370 17.076 -3.219 1.00 91.31 90 ARG A CA 1
ATOM 703 C C . ARG A 1 90 ? 1.169 16.152 -3.021 1.00 91.31 90 ARG A C 1
ATOM 705 O O . ARG A 1 90 ? 0.467 15.865 -3.989 1.00 91.31 90 ARG A O 1
ATOM 712 N N . ALA A 1 91 ? 0.943 15.670 -1.798 1.00 92.88 91 ALA A N 1
ATOM 713 C CA . ALA A 1 91 ? -0.114 14.718 -1.477 1.00 92.88 91 ALA A CA 1
ATOM 714 C C . ALA A 1 91 ? -1.506 15.254 -1.857 1.00 92.88 91 ALA A C 1
ATOM 716 O O . ALA A 1 91 ? -2.258 14.553 -2.527 1.00 92.88 91 ALA A O 1
ATOM 717 N N . VAL A 1 92 ? -1.814 16.512 -1.533 1.00 94.50 92 VAL A N 1
ATOM 718 C CA . VAL A 1 92 ? -3.120 17.126 -1.842 1.00 94.50 92 VAL A CA 1
ATOM 719 C C . VAL A 1 92 ? -3.328 17.306 -3.340 1.00 94.50 92 VAL A C 1
ATOM 721 O O . VAL A 1 92 ? -4.249 16.714 -3.897 1.00 94.50 92 VAL A O 1
ATOM 724 N N . GLU A 1 93 ? -2.416 18.006 -4.022 1.00 94.94 93 GLU A N 1
ATOM 725 C CA . GLU A 1 93 ? -2.480 18.226 -5.477 1.00 94.94 93 GLU A CA 1
ATOM 726 C C . GLU A 1 93 ? -2.639 16.908 -6.250 1.00 94.94 93 GLU A C 1
ATOM 728 O O . GLU A 1 93 ? -3.484 16.794 -7.136 1.00 94.94 93 GLU A O 1
ATOM 733 N N . SER A 1 94 ? -1.865 15.878 -5.891 1.00 95.50 94 SER A N 1
ATOM 734 C CA . SER A 1 94 ? -1.963 14.570 -6.548 1.00 95.50 94 SER A CA 1
ATOM 735 C C . SER A 1 94 ? -3.253 13.815 -6.216 1.00 95.50 94 SER A C 1
ATOM 737 O O . SER A 1 94 ? -3.751 13.086 -7.071 1.00 95.50 94 SER A O 1
ATOM 739 N N . THR A 1 95 ? -3.825 14.009 -5.027 1.00 97.00 95 THR A N 1
ATOM 740 C CA . THR A 1 95 ? -5.127 13.432 -4.661 1.00 97.00 95 THR A CA 1
ATOM 741 C C . THR A 1 95 ? -6.257 14.090 -5.456 1.00 97.00 95 THR A C 1
ATOM 743 O O . THR A 1 95 ? -7.087 13.382 -6.025 1.00 97.00 95 THR A O 1
ATOM 746 N N . HIS A 1 96 ? -6.251 15.421 -5.601 1.00 97.19 96 HIS A N 1
ATOM 747 C CA . HIS A 1 96 ? -7.206 16.115 -6.473 1.00 97.19 96 HIS A CA 1
ATOM 748 C C . HIS A 1 96 ? -7.061 15.705 -7.934 1.00 97.19 96 HIS A C 1
ATOM 750 O O . HIS A 1 96 ? -8.057 15.369 -8.569 1.00 97.19 96 HIS A O 1
ATOM 756 N N . ALA A 1 97 ? -5.834 15.665 -8.457 1.00 96.31 97 ALA A N 1
ATOM 757 C CA . ALA A 1 97 ? -5.593 15.256 -9.836 1.00 96.31 97 ALA A CA 1
ATOM 758 C C . ALA A 1 97 ? -6.099 13.829 -10.119 1.00 96.31 97 ALA A C 1
ATOM 760 O O . ALA A 1 97 ? -6.616 13.563 -11.203 1.00 96.31 97 ALA A O 1
ATOM 761 N N . PHE A 1 98 ? -5.990 12.918 -9.146 1.00 96.12 98 PHE A N 1
ATOM 762 C CA . PHE A 1 98 ? -6.542 11.571 -9.261 1.00 96.12 98 PHE A CA 1
ATOM 763 C C . PHE A 1 98 ? -8.070 11.577 -9.329 1.00 96.12 98 PHE A C 1
ATOM 765 O O . PHE A 1 98 ? -8.620 11.035 -10.282 1.00 96.12 98 PHE A O 1
ATOM 772 N N . PHE A 1 99 ? -8.763 12.200 -8.371 1.00 95.75 99 PHE A N 1
ATOM 773 C CA . PHE A 1 99 ? -10.231 12.197 -8.360 1.00 95.75 99 PHE A CA 1
ATOM 774 C C . PHE A 1 99 ? -10.846 13.026 -9.496 1.00 95.75 99 PHE A C 1
ATOM 776 O O . PHE A 1 99 ? -11.964 12.742 -9.913 1.00 95.75 99 PHE A O 1
ATOM 783 N N . GLN A 1 100 ? -10.121 14.005 -10.046 1.00 94.38 100 GLN A N 1
ATOM 784 C CA . GLN A 1 100 ? -10.517 14.691 -11.279 1.00 94.38 100 GLN A CA 1
ATOM 785 C C . GLN A 1 100 ? -10.446 13.765 -12.500 1.00 94.38 100 GLN A C 1
ATOM 787 O O . GLN A 1 100 ? -11.340 13.797 -13.341 1.00 94.38 100 GLN A O 1
ATOM 792 N N . ALA A 1 101 ? -9.400 12.938 -12.601 1.00 92.69 101 ALA A N 1
ATOM 793 C CA . ALA A 1 101 ? -9.251 11.974 -13.692 1.00 92.69 101 ALA A CA 1
ATOM 794 C C . ALA A 1 101 ? -10.164 10.744 -13.527 1.00 92.69 101 ALA A C 1
ATOM 796 O O . ALA A 1 101 ? -10.631 10.189 -14.519 1.00 92.69 101 ALA A O 1
ATOM 797 N N . PHE A 1 102 ? -10.443 10.340 -12.283 1.00 92.19 102 PHE A N 1
ATOM 798 C CA . PHE A 1 102 ? -11.246 9.167 -11.930 1.00 92.19 102 PHE A CA 1
ATOM 799 C C . PHE A 1 102 ? -12.333 9.510 -10.891 1.00 92.19 102 PHE A C 1
ATOM 801 O O . PHE A 1 102 ? -12.228 9.101 -9.730 1.00 92.19 102 PHE A O 1
ATOM 808 N N . PRO A 1 103 ? -13.406 10.230 -11.281 1.00 91.56 103 PRO A N 1
ATOM 809 C CA . PRO A 1 103 ? -14.453 10.662 -10.348 1.00 91.56 103 PRO A CA 1
ATOM 810 C C . PRO A 1 103 ? -15.200 9.512 -9.663 1.00 91.56 103 PRO A C 1
ATOM 812 O O . PRO A 1 103 ? -15.643 9.661 -8.526 1.00 91.56 103 PRO A O 1
ATOM 815 N N . GLU A 1 104 ? -15.296 8.353 -10.319 1.00 90.50 104 GLU A N 1
ATOM 816 C CA . GLU A 1 104 ? -15.984 7.155 -9.812 1.00 90.50 104 GLU A CA 1
ATOM 817 C C . GLU A 1 104 ? -15.129 6.308 -8.856 1.00 90.50 104 GLU A C 1
ATOM 819 O O . GLU A 1 104 ? -15.628 5.350 -8.267 1.00 90.50 104 GLU A O 1
ATOM 824 N N . ALA A 1 105 ? -13.850 6.653 -8.657 1.00 92.31 105 ALA A N 1
ATOM 825 C CA . ALA A 1 105 ? -12.992 5.939 -7.717 1.00 92.31 105 ALA A CA 1
ATOM 826 C C . ALA A 1 105 ? -13.580 5.984 -6.298 1.00 92.31 105 ALA A C 1
ATOM 828 O O . ALA A 1 105 ? -14.160 6.985 -5.879 1.00 92.31 105 ALA A O 1
ATOM 829 N N . LEU A 1 106 ? -13.429 4.902 -5.543 1.00 93.62 106 LEU A N 1
ATOM 830 C CA . LEU A 1 106 ? -14.048 4.714 -4.232 1.00 93.62 106 LEU A CA 1
ATOM 831 C C . LEU A 1 106 ? -13.284 5.423 -3.108 1.00 93.62 106 LEU A C 1
ATOM 833 O O . LEU A 1 106 ? -13.886 5.885 -2.136 1.00 93.62 106 LEU A O 1
ATOM 837 N N . GLY A 1 107 ? -11.959 5.511 -3.225 1.00 95.31 107 GLY A N 1
ATOM 838 C CA . GLY A 1 107 ? -11.141 6.018 -2.134 1.00 95.31 107 GLY A CA 1
ATOM 839 C C . GLY A 1 107 ? -9.667 6.192 -2.456 1.00 95.31 107 GLY A C 1
ATOM 840 O O . GLY A 1 107 ? -9.218 6.009 -3.588 1.00 95.31 107 GLY A O 1
ATOM 841 N N . ALA A 1 108 ? -8.899 6.544 -1.432 1.00 97.25 108 ALA A N 1
ATOM 842 C CA . ALA A 1 108 ? -7.454 6.676 -1.528 1.00 97.25 108 ALA A CA 1
ATOM 843 C C . ALA A 1 108 ? -6.770 6.358 -0.196 1.00 97.25 108 ALA A C 1
ATOM 845 O O . ALA A 1 108 ? -7.383 6.357 0.867 1.00 97.25 108 ALA A O 1
ATOM 846 N N . HIS A 1 109 ? -5.468 6.124 -0.255 1.00 97.81 109 HIS A N 1
ATOM 847 C CA . HIS A 1 109 ? -4.587 6.135 0.902 1.00 97.81 109 HIS A CA 1
ATOM 848 C C . HIS A 1 109 ? -3.553 7.236 0.716 1.00 97.81 109 HIS A C 1
ATOM 850 O O . HIS A 1 109 ? -2.856 7.266 -0.299 1.00 97.81 109 HIS A O 1
ATOM 856 N N . ILE A 1 110 ? -3.460 8.131 1.696 1.00 97.06 110 ILE A N 1
ATOM 857 C CA . ILE A 1 110 ? -2.472 9.204 1.742 1.00 97.06 110 ILE A CA 1
ATOM 858 C C . ILE A 1 110 ? -1.410 8.815 2.765 1.00 97.06 110 ILE A C 1
ATOM 860 O O . ILE A 1 110 ? -1.611 8.926 3.970 1.00 97.06 110 ILE A O 1
ATOM 864 N N . PHE A 1 111 ? -0.267 8.339 2.273 1.00 95.69 111 PHE A N 1
ATOM 865 C CA . PHE A 1 111 ? 0.814 7.845 3.128 1.00 95.69 111 PHE A CA 1
ATOM 866 C C . PHE A 1 111 ? 1.629 8.967 3.781 1.00 95.69 111 PHE A C 1
ATOM 868 O O . PHE A 1 111 ? 2.275 8.746 4.797 1.00 95.69 111 PHE A O 1
ATOM 875 N N . ALA A 1 112 ? 1.631 10.163 3.190 1.00 94.19 112 ALA A N 1
ATOM 876 C CA . ALA A 1 112 ? 2.424 11.281 3.681 1.00 94.19 112 ALA A CA 1
ATOM 877 C C . ALA A 1 112 ? 2.080 11.642 5.132 1.00 94.19 112 ALA A C 1
ATOM 879 O O . ALA A 1 112 ? 0.916 11.877 5.446 1.00 94.19 112 ALA A O 1
ATOM 880 N N . GLU A 1 113 ? 3.107 11.762 5.966 1.00 89.75 113 GLU A N 1
ATOM 881 C CA . GLU A 1 113 ? 3.015 12.359 7.299 1.00 89.75 113 GLU A CA 1
ATOM 882 C C . GLU A 1 113 ? 3.280 13.869 7.236 1.00 89.75 113 GLU A C 1
ATOM 884 O O . GLU A 1 113 ? 3.933 14.358 6.302 1.00 89.75 113 GLU A O 1
ATOM 889 N N . ASN A 1 114 ? 2.826 14.596 8.263 1.00 83.00 114 ASN A N 1
ATOM 890 C CA . ASN A 1 114 ? 2.992 16.046 8.392 1.00 83.00 114 ASN A CA 1
ATOM 891 C C . ASN A 1 114 ? 2.397 16.810 7.201 1.00 83.00 114 ASN A C 1
ATOM 893 O O . ASN A 1 114 ? 3.017 17.727 6.645 1.00 83.00 114 ASN A O 1
ATOM 897 N N . VAL A 1 115 ? 1.198 16.411 6.770 1.00 88.06 115 VAL A N 1
ATOM 898 C CA . VAL A 1 115 ? 0.436 17.216 5.817 1.00 88.06 115 VAL A CA 1
ATOM 899 C C . VAL A 1 115 ? -0.015 18.485 6.550 1.00 88.06 115 VAL A C 1
ATOM 901 O O . VAL A 1 115 ? -0.498 18.391 7.676 1.00 88.06 115 VAL A O 1
ATOM 904 N N . PRO A 1 116 ? 0.164 19.688 5.969 1.00 90.19 116 PRO A N 1
ATOM 905 C CA . PRO A 1 116 ? -0.306 20.915 6.605 1.00 90.19 116 PRO A CA 1
ATOM 906 C C . PRO A 1 116 ? -1.786 20.819 6.995 1.00 90.19 116 PRO A C 1
ATOM 908 O O . PRO A 1 116 ? -2.592 20.327 6.212 1.00 90.19 116 PRO A O 1
ATOM 911 N N . GLU A 1 117 ? -2.170 21.331 8.165 1.00 90.44 117 GLU A N 1
ATOM 912 C CA . GLU A 1 117 ? -3.559 21.214 8.640 1.00 90.44 117 GLU A CA 1
ATOM 913 C C . GLU A 1 117 ? -4.566 21.789 7.631 1.00 90.44 117 GLU A C 1
ATOM 915 O O . GLU A 1 117 ? -5.565 21.142 7.344 1.00 90.44 117 GLU A O 1
ATOM 920 N N . ALA A 1 118 ? -4.249 22.934 7.011 1.00 91.69 118 ALA A N 1
ATOM 921 C CA . ALA A 1 118 ? -5.071 23.558 5.966 1.00 91.69 118 ALA A CA 1
ATOM 922 C C . ALA A 1 118 ? -5.293 22.654 4.737 1.00 91.69 118 ALA A C 1
ATOM 924 O O . ALA A 1 118 ? -6.353 22.667 4.123 1.00 91.69 118 ALA A O 1
ATOM 925 N N . HIS A 1 119 ? -4.285 21.856 4.386 1.00 92.62 119 HIS A N 1
ATOM 926 C CA . HIS A 1 119 ? -4.361 20.882 3.302 1.00 92.62 119 HIS A CA 1
ATOM 927 C C . HIS A 1 119 ? -5.226 19.675 3.693 1.00 92.62 119 HIS A C 1
ATOM 929 O O . HIS A 1 119 ? -5.942 19.126 2.859 1.00 92.62 119 HIS A O 1
ATOM 935 N N . ALA A 1 120 ? -5.172 19.250 4.957 1.00 90.69 120 ALA A N 1
ATOM 936 C CA . ALA A 1 120 ? -6.030 18.185 5.458 1.00 90.69 120 ALA A CA 1
ATOM 937 C C . ALA A 1 120 ? -7.507 18.620 5.488 1.00 90.69 120 ALA A C 1
ATOM 939 O O . ALA A 1 120 ? -8.368 17.868 5.032 1.00 90.69 120 ALA A O 1
ATOM 940 N N . THR A 1 121 ? -7.810 19.850 5.921 1.00 93.12 121 THR A N 1
ATOM 941 C CA . THR A 1 121 ? -9.173 20.405 5.854 1.00 93.12 121 THR A CA 1
ATOM 942 C C . THR A 1 121 ? -9.682 20.578 4.427 1.00 93.12 121 THR A C 1
ATOM 944 O O . THR A 1 121 ? -10.831 20.236 4.169 1.00 93.12 121 THR A O 1
ATOM 947 N N . GLU A 1 122 ? -8.844 21.005 3.479 1.00 95.44 122 GLU A N 1
ATOM 948 C CA . GLU A 1 122 ? -9.214 21.053 2.053 1.00 95.44 122 GLU A CA 1
ATOM 949 C C . GLU A 1 122 ? -9.654 19.673 1.528 1.00 95.44 122 GLU A C 1
ATOM 951 O O . GLU A 1 122 ? -10.677 19.541 0.849 1.00 95.44 122 GLU A O 1
ATOM 956 N N . LEU A 1 123 ? -8.919 18.614 1.888 1.00 95.31 123 LEU A N 1
ATOM 957 C CA . LEU A 1 123 ? -9.283 17.244 1.526 1.00 95.31 123 LEU A CA 1
ATOM 958 C C . LEU A 1 123 ? -10.590 16.789 2.194 1.00 95.31 123 LEU A C 1
ATOM 960 O O . LEU A 1 123 ? -11.385 16.103 1.548 1.00 95.31 123 LEU A O 1
ATOM 964 N N . ILE A 1 124 ? -10.829 17.175 3.450 1.00 94.62 124 ILE A N 1
ATOM 965 C CA . ILE A 1 124 ? -12.085 16.899 4.167 1.00 94.62 124 ILE A CA 1
ATOM 966 C C . ILE A 1 124 ? -13.263 17.552 3.442 1.00 94.62 124 ILE A C 1
ATOM 968 O O . ILE A 1 124 ? -14.216 16.861 3.086 1.00 94.62 124 ILE A O 1
ATOM 972 N N . GLU A 1 125 ? -13.190 18.854 3.159 1.00 95.94 125 GLU A N 1
ATOM 973 C CA . GLU A 1 125 ? -14.258 19.595 2.473 1.00 95.94 125 GLU A CA 1
ATOM 974 C C . GLU A 1 125 ? -14.591 18.987 1.103 1.00 95.94 125 GLU A C 1
ATOM 976 O O . GLU A 1 125 ? -15.759 18.883 0.700 1.00 95.94 125 GLU A O 1
ATOM 981 N N . ALA A 1 126 ? -13.562 18.538 0.384 1.00 96.00 126 ALA A N 1
ATOM 982 C CA . ALA A 1 126 ? -13.732 17.919 -0.916 1.00 96.00 126 ALA A CA 1
ATOM 983 C C . ALA A 1 126 ? -14.353 16.512 -0.825 1.00 96.00 126 ALA A C 1
ATOM 985 O O . ALA A 1 126 ? -15.296 16.221 -1.578 1.00 96.00 126 ALA A O 1
ATOM 986 N N . TYR A 1 127 ? -13.857 15.652 0.075 1.00 96.00 127 TYR A N 1
ATOM 987 C CA . TYR A 1 127 ? -14.023 14.196 -0.030 1.00 96.00 127 TYR A CA 1
ATOM 988 C C . TYR A 1 127 ? -14.676 13.489 1.162 1.00 96.00 127 TYR A C 1
ATOM 990 O O . TYR A 1 127 ? -15.179 12.379 0.957 1.00 96.00 127 TYR A O 1
ATOM 998 N N . ALA A 1 128 ? -14.716 14.085 2.358 1.00 91.56 128 ALA A N 1
ATOM 999 C CA . ALA A 1 128 ? -15.352 13.461 3.522 1.00 91.56 128 ALA A CA 1
ATOM 1000 C C . ALA A 1 128 ? -16.832 13.144 3.237 1.00 91.56 128 ALA A C 1
ATOM 1002 O O . ALA A 1 128 ? -17.513 13.866 2.500 1.00 91.56 128 ALA A O 1
ATOM 1003 N N . GLY A 1 129 ? -17.313 12.002 3.728 1.00 87.94 129 GLY A N 1
ATOM 1004 C CA . GLY A 1 129 ? -18.645 11.459 3.443 1.00 87.94 129 GLY A CA 1
ATOM 1005 C C . GLY A 1 129 ? -18.909 11.024 1.992 1.00 87.94 129 GLY A C 1
ATOM 1006 O O . GLY A 1 129 ? -19.924 10.377 1.731 1.00 87.94 129 GLY A O 1
ATOM 1007 N N . LYS A 1 130 ? -18.028 11.348 1.033 1.00 91.75 130 LYS A N 1
ATOM 1008 C CA . LYS A 1 130 ? -18.186 11.012 -0.397 1.00 91.75 130 LYS A CA 1
ATOM 1009 C C . LYS A 1 130 ? -17.248 9.897 -0.846 1.00 91.75 130 LYS A C 1
ATOM 1011 O O . LYS A 1 130 ? -17.606 9.116 -1.726 1.00 91.75 130 LYS A O 1
ATOM 1016 N N . LYS A 1 131 ? -16.036 9.865 -0.294 1.00 94.25 131 LYS A N 1
ATOM 1017 C CA . LYS A 1 131 ? -14.952 8.927 -0.607 1.00 94.25 131 LYS A CA 1
ATOM 1018 C C . LYS A 1 131 ? -14.342 8.429 0.700 1.00 94.25 131 LYS A C 1
ATOM 1020 O O . LYS A 1 131 ? -14.418 9.116 1.712 1.00 94.25 131 LYS A O 1
ATOM 1025 N N . ILE A 1 132 ? -13.709 7.259 0.670 1.00 93.81 132 ILE A N 1
ATOM 1026 C CA . ILE A 1 132 ? -13.018 6.712 1.845 1.00 93.81 132 ILE A CA 1
ATOM 1027 C C . ILE A 1 132 ? -11.515 6.936 1.718 1.00 93.81 132 ILE A C 1
ATOM 1029 O O . ILE A 1 132 ? -10.875 6.388 0.816 1.00 93.81 132 ILE A O 1
ATOM 1033 N N . LEU A 1 133 ? -10.958 7.764 2.600 1.00 96.00 133 LEU A N 1
ATOM 1034 C CA . LEU A 1 133 ? -9.551 8.147 2.572 1.00 96.00 133 LEU A CA 1
ATOM 1035 C C . LEU A 1 133 ? -8.858 7.702 3.861 1.00 96.00 133 LEU A C 1
ATOM 1037 O O . LEU A 1 133 ? -9.138 8.221 4.936 1.00 96.00 133 LEU A O 1
ATOM 1041 N N . ALA A 1 134 ? -7.943 6.739 3.741 1.00 95.88 134 ALA A N 1
ATOM 1042 C CA . ALA A 1 134 ? -7.058 6.362 4.839 1.00 95.88 134 ALA A CA 1
ATOM 1043 C C . ALA A 1 134 ? -5.900 7.365 4.922 1.00 95.88 134 ALA A C 1
ATOM 1045 O O . ALA A 1 134 ? -5.212 7.603 3.922 1.00 95.88 134 ALA A O 1
ATOM 1046 N N . GLY A 1 135 ? -5.666 7.924 6.105 1.00 91.75 135 GLY A N 1
ATOM 1047 C CA . GLY A 1 135 ? -4.707 8.999 6.320 1.00 91.75 135 GLY A CA 1
ATOM 1048 C C . GLY A 1 135 ? -5.290 10.412 6.108 1.00 91.75 135 GLY A C 1
ATOM 1049 O O . GLY A 1 135 ? -6.507 10.575 5.980 1.00 91.75 135 GLY A O 1
ATOM 1050 N N . PRO A 1 136 ? -4.438 11.453 6.032 1.00 93.19 136 PRO A N 1
ATOM 1051 C CA . PRO A 1 136 ? -2.975 11.395 5.954 1.00 93.19 136 PRO A CA 1
ATOM 1052 C C . PRO A 1 136 ? -2.294 10.790 7.185 1.00 93.19 136 PRO A C 1
ATOM 1054 O O . PRO A 1 136 ? -2.922 10.600 8.221 1.00 93.19 136 PRO A O 1
ATOM 1057 N N . SER A 1 137 ? -0.995 10.503 7.080 1.00 92.38 137 SER A N 1
ATOM 1058 C CA . SER A 1 137 ? -0.186 10.012 8.203 1.00 92.38 137 SER A CA 1
ATOM 1059 C C . SER A 1 137 ? -0.644 8.646 8.739 1.00 92.38 137 SER A C 1
ATOM 1061 O O . SER A 1 137 ? -0.905 8.465 9.926 1.00 92.38 137 SER A O 1
ATOM 1063 N N . GLY A 1 138 ? -0.788 7.663 7.843 1.00 90.94 138 GLY A N 1
ATOM 1064 C CA . GLY A 1 138 ? -1.251 6.319 8.194 1.00 90.94 138 GLY A CA 1
ATOM 1065 C C . GLY A 1 138 ? -0.730 5.226 7.263 1.00 90.94 138 GLY A C 1
ATOM 1066 O O . GLY A 1 138 ? -0.223 5.496 6.175 1.00 90.94 138 GLY A O 1
ATOM 1067 N N . VAL A 1 139 ? -0.878 3.961 7.670 1.00 95.12 139 VAL A N 1
ATOM 1068 C CA . VAL A 1 139 ? -0.360 2.799 6.913 1.00 95.12 139 VAL A CA 1
ATOM 1069 C C . VAL A 1 139 ? -1.317 2.269 5.842 1.00 95.12 139 VAL A C 1
ATOM 1071 O O . VAL A 1 139 ? -0.863 1.558 4.942 1.00 95.12 139 VAL A O 1
ATOM 1074 N N . GLY A 1 140 ? -2.601 2.640 5.904 1.00 97.00 140 GLY A N 1
ATOM 1075 C CA . GLY A 1 140 ? -3.577 2.419 4.835 1.00 97.00 140 GLY A CA 1
ATOM 1076 C C . GLY A 1 140 ? -4.833 1.639 5.230 1.00 97.00 140 GLY A C 1
ATOM 1077 O O . GLY A 1 140 ? -5.300 1.727 6.364 1.00 97.00 140 GLY A O 1
ATOM 1078 N N . LEU A 1 141 ? -5.386 0.908 4.260 1.00 97.31 141 LEU A N 1
ATOM 1079 C CA . LEU A 1 141 ? -6.636 0.146 4.349 1.00 97.31 141 LEU A CA 1
ATOM 1080 C C . LEU A 1 141 ? -6.411 -1.291 3.868 1.00 97.31 141 LEU A C 1
ATOM 1082 O O . LEU A 1 141 ? -5.781 -1.522 2.837 1.00 97.31 141 LEU A O 1
ATOM 1086 N N . LEU A 1 142 ? -6.960 -2.259 4.591 1.00 97.81 142 LEU A N 1
ATOM 1087 C CA . LEU A 1 142 ? -6.899 -3.675 4.254 1.00 97.81 142 LEU A CA 1
ATOM 1088 C C . LEU A 1 142 ? -8.293 -4.290 4.359 1.00 97.81 142 LEU A C 1
ATOM 1090 O O . LEU A 1 142 ? -8.967 -4.105 5.361 1.00 97.81 142 LEU A O 1
ATOM 1094 N N . VAL A 1 143 ? -8.701 -5.075 3.370 1.00 97.38 143 VAL A N 1
ATOM 1095 C CA . VAL A 1 143 ? -9.862 -5.968 3.431 1.00 97.38 143 VAL A CA 1
ATOM 1096 C C . VAL A 1 143 ? -9.357 -7.374 3.143 1.00 97.38 143 VAL A C 1
ATOM 1098 O O . VAL A 1 143 ? -8.786 -7.617 2.076 1.00 97.38 143 VAL A O 1
ATOM 1101 N N . SER A 1 144 ? -9.532 -8.289 4.093 1.00 95.12 144 SER A N 1
ATOM 1102 C CA . SER A 1 144 ? -8.866 -9.596 4.063 1.00 95.12 144 SER A CA 1
ATOM 1103 C C . SER A 1 144 ? -9.220 -10.406 2.828 1.00 95.12 144 SER A C 1
ATOM 1105 O O . SER A 1 144 ? -10.384 -10.483 2.427 1.00 95.12 144 SER A O 1
ATOM 1107 N N . GLY A 1 145 ? -8.191 -10.968 2.196 1.00 94.06 145 GLY A N 1
ATOM 1108 C CA . GLY A 1 145 ? -8.294 -11.697 0.931 1.00 94.06 145 GLY A CA 1
ATOM 1109 C C . GLY A 1 145 ? -8.790 -10.871 -0.264 1.00 94.06 145 GLY A C 1
ATOM 1110 O O . GLY A 1 145 ? -8.952 -11.426 -1.348 1.00 94.06 145 GLY A O 1
ATOM 1111 N N . ALA A 1 146 ? -9.050 -9.566 -0.110 1.00 95.38 146 ALA A N 1
ATOM 1112 C CA . ALA A 1 146 ? -9.694 -8.758 -1.144 1.00 95.38 146 ALA A CA 1
ATOM 1113 C C . ALA A 1 146 ? -8.864 -7.557 -1.604 1.00 95.38 146 ALA A C 1
ATOM 1115 O O . ALA A 1 146 ? -8.669 -7.393 -2.807 1.00 95.38 146 ALA A O 1
ATOM 1116 N N . LEU A 1 147 ? -8.392 -6.717 -0.682 1.00 96.81 147 LEU A N 1
ATOM 1117 C CA . LEU A 1 147 ? -7.674 -5.482 -0.999 1.00 96.81 147 LEU A CA 1
ATOM 1118 C C . LEU A 1 147 ? -6.614 -5.198 0.054 1.00 96.81 147 LEU A C 1
ATOM 1120 O O . LEU A 1 147 ? -6.931 -5.138 1.235 1.00 96.81 147 LEU A O 1
ATOM 1124 N N . LYS A 1 148 ? -5.399 -4.890 -0.389 1.00 97.81 148 LYS A N 1
ATOM 1125 C CA . LYS A 1 148 ? -4.371 -4.241 0.424 1.00 97.81 148 LYS A CA 1
ATOM 1126 C C . LYS A 1 148 ? -4.022 -2.906 -0.219 1.00 97.81 148 LYS A C 1
ATOM 1128 O O . LYS A 1 148 ? -3.548 -2.867 -1.349 1.00 97.81 148 LYS A O 1
ATOM 1133 N N . LEU A 1 149 ? -4.260 -1.812 0.495 1.00 97.81 149 LEU A N 1
ATOM 1134 C CA . LEU A 1 149 ? -3.972 -0.457 0.044 1.00 97.81 149 LEU A CA 1
ATOM 1135 C C . LEU A 1 149 ? -3.005 0.196 1.032 1.00 97.81 149 LEU A C 1
ATOM 1137 O O . LEU A 1 149 ? -3.424 0.677 2.080 1.00 97.81 149 LEU A O 1
ATOM 1141 N N . GLY A 1 150 ? -1.713 0.192 0.696 1.00 97.00 150 GLY A N 1
ATOM 1142 C CA . GLY A 1 150 ? -0.650 0.771 1.521 1.00 97.00 150 GLY A CA 1
ATOM 1143 C C . GLY A 1 150 ? 0.276 -0.264 2.165 1.00 97.00 150 GLY A C 1
ATOM 1144 O O . GLY A 1 150 ? 0.350 -1.419 1.744 1.00 97.00 150 GLY A O 1
ATOM 1145 N N . ALA A 1 151 ? 1.022 0.174 3.182 1.00 96.38 151 ALA A N 1
ATOM 1146 C CA . ALA A 1 151 ? 1.978 -0.649 3.931 1.00 96.38 151 ALA A CA 1
ATOM 1147 C C . ALA A 1 151 ? 1.321 -1.490 5.048 1.00 96.38 151 ALA A C 1
ATOM 1149 O O . ALA A 1 151 ? 2.003 -2.253 5.731 1.00 96.38 151 ALA A O 1
ATOM 1150 N N . ILE A 1 152 ? 0.008 -1.340 5.246 1.00 97.12 152 ILE A N 1
ATOM 1151 C CA . ILE A 1 152 ? -0.774 -1.986 6.304 1.00 97.12 152 ILE A CA 1
ATOM 1152 C C . ILE A 1 152 ? -0.591 -3.512 6.331 1.00 97.12 152 ILE A C 1
ATOM 1154 O O . ILE A 1 152 ? -0.686 -4.183 5.304 1.00 97.12 152 ILE A O 1
ATOM 1158 N N . GLY A 1 153 ? -0.313 -4.069 7.512 1.00 92.88 153 GLY A N 1
ATOM 1159 C CA . GLY A 1 153 ? -0.075 -5.506 7.700 1.00 92.88 153 GLY A CA 1
ATOM 1160 C C . GLY A 1 153 ? 1.297 -6.010 7.223 1.00 92.88 153 GLY A C 1
ATOM 1161 O O . GLY A 1 153 ? 1.474 -7.217 7.082 1.00 92.88 153 GLY A O 1
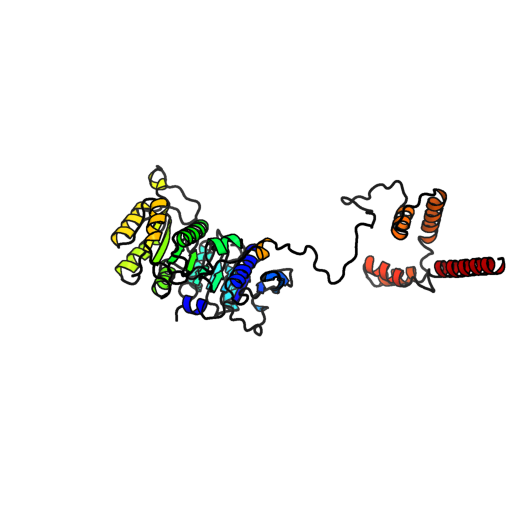ATOM 1162 N N . GLY A 1 154 ? 2.249 -5.112 6.950 1.00 94.12 154 GLY A N 1
ATOM 1163 C CA . GLY A 1 154 ? 3.635 -5.458 6.617 1.00 94.12 154 GLY A CA 1
ATOM 1164 C C . GLY A 1 154 ? 3.957 -5.380 5.124 1.00 94.12 154 GLY A C 1
ATOM 1165 O O . GLY A 1 154 ? 3.073 -5.292 4.267 1.00 94.12 154 GLY A O 1
ATOM 1166 N N . VAL A 1 155 ? 5.247 -5.388 4.795 1.00 93.88 155 VAL A N 1
ATOM 1167 C CA . VAL A 1 155 ? 5.745 -5.321 3.407 1.00 93.88 155 VAL A CA 1
ATOM 1168 C C . VAL A 1 155 ? 6.491 -6.582 2.974 1.00 93.88 155 VAL A C 1
ATOM 1170 O O . VAL A 1 155 ? 6.789 -6.728 1.790 1.00 93.88 155 VAL A O 1
ATOM 1173 N N . GLY A 1 156 ? 6.785 -7.493 3.901 1.00 92.50 156 GLY A N 1
ATOM 1174 C CA . GLY A 1 156 ? 7.350 -8.806 3.616 1.00 92.50 156 GLY A CA 1
ATOM 1175 C C . GLY A 1 156 ? 6.273 -9.878 3.464 1.00 92.50 156 GLY A C 1
ATOM 1176 O O . GLY A 1 156 ? 5.283 -9.879 4.189 1.00 92.50 156 GLY A O 1
ATOM 1177 N N . ALA A 1 157 ? 6.494 -10.842 2.566 1.00 92.31 157 ALA A N 1
ATOM 1178 C CA . ALA A 1 157 ? 5.577 -11.969 2.365 1.00 92.31 157 ALA A CA 1
ATOM 1179 C C . ALA A 1 157 ? 5.341 -12.788 3.650 1.00 92.31 157 ALA A C 1
ATOM 1181 O O . ALA A 1 157 ? 4.237 -13.281 3.867 1.00 92.31 157 ALA A O 1
ATOM 1182 N N . SER A 1 158 ? 6.349 -12.886 4.526 1.00 92.94 158 SER A N 1
ATOM 1183 C CA . SER A 1 158 ? 6.224 -13.535 5.836 1.00 92.94 158 SER A CA 1
ATOM 1184 C C . SER A 1 158 ? 5.203 -12.851 6.739 1.00 92.94 158 SER A C 1
ATOM 1186 O O . SER A 1 158 ? 4.429 -13.542 7.387 1.00 92.94 158 SER A O 1
ATOM 1188 N N . GLU A 1 159 ? 5.163 -11.516 6.739 1.00 93.44 159 GLU A N 1
ATOM 1189 C CA . GLU A 1 159 ? 4.224 -10.734 7.552 1.00 93.44 159 GLU A CA 1
ATOM 1190 C C . GLU A 1 159 ? 2.788 -10.889 7.038 1.00 93.44 159 GLU A C 1
ATOM 1192 O O . GLU A 1 159 ? 1.850 -10.991 7.825 1.00 93.44 159 GLU A O 1
ATOM 1197 N N . LEU A 1 160 ? 2.607 -10.972 5.712 1.00 94.81 160 LEU A N 1
ATOM 1198 C CA . LEU A 1 160 ? 1.286 -11.199 5.112 1.00 94.81 160 LEU A CA 1
ATOM 1199 C C . LEU A 1 160 ? 0.681 -12.533 5.574 1.00 94.81 160 LEU A C 1
ATOM 1201 O O . LEU A 1 160 ? -0.513 -12.607 5.865 1.00 94.81 160 LEU A O 1
ATOM 1205 N N . VAL A 1 161 ? 1.513 -13.579 5.646 1.00 94.38 161 VAL A N 1
ATOM 1206 C CA . VAL A 1 161 ? 1.097 -14.922 6.069 1.00 94.38 161 VAL A CA 1
ATOM 1207 C C . VAL A 1 161 ? 0.955 -15.020 7.582 1.00 94.38 161 VAL A C 1
ATOM 1209 O O . VAL A 1 161 ? -0.068 -15.515 8.042 1.00 94.38 161 VAL A O 1
ATOM 1212 N N . SER A 1 162 ? 1.917 -14.523 8.367 1.00 92.50 162 SER A N 1
ATOM 1213 C CA . SER A 1 162 ? 1.846 -14.594 9.836 1.00 92.50 162 SER A CA 1
ATOM 1214 C C . SER A 1 162 ? 0.629 -13.857 10.387 1.00 92.50 162 SER A C 1
ATOM 1216 O O . SER A 1 162 ? 0.013 -14.308 11.345 1.00 92.50 162 SER A O 1
ATOM 1218 N N . ASN A 1 163 ? 0.244 -12.755 9.741 1.00 94.44 163 ASN A N 1
ATOM 1219 C CA . ASN A 1 163 ? -0.934 -11.980 10.113 1.00 94.44 163 ASN A CA 1
ATOM 1220 C C . ASN A 1 163 ? -2.231 -12.506 9.473 1.00 94.44 163 ASN A C 1
ATOM 1222 O O . ASN A 1 163 ? -3.282 -11.885 9.625 1.00 94.44 163 ASN A O 1
ATOM 1226 N N . LYS A 1 164 ? -2.177 -13.634 8.749 1.00 94.44 164 LYS A N 1
ATOM 1227 C CA . LYS A 1 164 ? -3.328 -14.302 8.121 1.00 94.44 164 LYS A CA 1
ATOM 1228 C C . LYS A 1 164 ? -4.163 -13.364 7.232 1.00 94.44 164 LYS A C 1
ATOM 1230 O O . LYS A 1 164 ? -5.382 -13.495 7.164 1.00 94.44 164 LYS A O 1
ATOM 1235 N N . LEU A 1 165 ? -3.528 -12.408 6.539 1.00 95.44 165 LEU A N 1
ATOM 1236 C CA . LEU A 1 165 ? -4.242 -11.318 5.845 1.00 95.44 165 LEU A CA 1
ATOM 1237 C C . LEU A 1 165 ? -5.097 -11.802 4.664 1.00 95.44 165 LEU A C 1
ATOM 1239 O O . LEU A 1 165 ? -6.031 -11.120 4.241 1.00 95.44 165 LEU A O 1
ATOM 1243 N N . MET A 1 166 ? -4.758 -12.957 4.095 1.00 94.38 166 MET A N 1
ATOM 1244 C CA . MET A 1 166 ? -5.478 -13.552 2.968 1.00 94.38 166 MET A CA 1
ATOM 1245 C C . MET A 1 166 ? -6.749 -14.284 3.410 1.00 94.38 166 MET A C 1
ATOM 1247 O O . MET A 1 166 ? -7.642 -14.498 2.593 1.00 94.38 166 MET A O 1
ATOM 1251 N N . THR A 1 167 ? -6.844 -14.655 4.687 1.00 91.81 167 THR A N 1
ATOM 1252 C CA . THR A 1 167 ? -7.954 -15.443 5.218 1.00 91.81 167 THR A CA 1
ATOM 1253 C C . THR A 1 167 ? -8.970 -14.525 5.876 1.00 91.81 167 THR A C 1
ATOM 1255 O O . THR A 1 167 ? -8.628 -13.685 6.711 1.00 91.81 167 THR A O 1
ATOM 1258 N N . LYS A 1 168 ? -10.246 -14.687 5.520 1.00 92.06 168 LYS A N 1
ATOM 1259 C CA . LYS A 1 168 ? -11.305 -13.854 6.080 1.00 92.06 168 LYS A CA 1
ATOM 1260 C C . LYS A 1 168 ? -11.520 -14.159 7.557 1.00 92.06 168 LYS A C 1
ATOM 1262 O O . LYS A 1 168 ? -11.581 -15.313 7.980 1.00 92.06 168 LYS A O 1
ATOM 1267 N N . GLY A 1 169 ? -11.670 -13.096 8.330 1.00 92.69 169 GLY A N 1
ATOM 1268 C CA . GLY A 1 169 ? -12.068 -13.130 9.726 1.00 92.69 169 GLY A CA 1
ATOM 1269 C C . GLY A 1 169 ? -13.271 -12.242 9.986 1.00 92.69 169 GLY A C 1
ATOM 1270 O O . GLY A 1 169 ? -13.994 -11.842 9.076 1.00 92.69 169 GLY A O 1
ATOM 1271 N N . SER A 1 170 ? -13.469 -11.926 11.255 1.00 95.19 170 SER A N 1
ATOM 1272 C CA . SER A 1 170 ? -14.686 -11.286 11.763 1.00 95.19 170 SER A CA 1
ATOM 1273 C C . SER A 1 170 ? -14.425 -9.967 12.487 1.00 95.19 170 SER A C 1
ATOM 1275 O O . SER A 1 170 ? -15.376 -9.257 12.815 1.00 95.19 170 SER A O 1
ATOM 1277 N N . VAL A 1 171 ? -13.168 -9.609 12.756 1.00 97.62 171 VAL A N 1
ATOM 1278 C CA . VAL A 1 171 ? -12.833 -8.414 13.543 1.00 97.62 171 VAL A CA 1
ATOM 1279 C C . VAL A 1 171 ? -12.415 -7.269 12.634 1.00 97.62 171 VAL A C 1
ATOM 1281 O O . VAL A 1 171 ? -11.636 -7.459 11.704 1.00 97.62 171 VAL A O 1
ATOM 1284 N N . ALA A 1 172 ? -12.960 -6.078 12.858 1.00 98.06 172 ALA A N 1
ATOM 1285 C CA . ALA A 1 172 ? -12.459 -4.853 12.250 1.00 98.06 172 ALA A CA 1
ATOM 1286 C C . ALA A 1 172 ? -11.392 -4.233 13.156 1.00 98.06 172 ALA A C 1
ATOM 1288 O O . ALA A 1 172 ? -11.646 -4.036 14.343 1.00 98.06 172 ALA A O 1
ATOM 1289 N N . VAL A 1 173 ? -10.216 -3.918 12.613 1.00 98.25 173 VAL A N 1
ATOM 1290 C CA . VAL A 1 173 ? -9.170 -3.179 13.339 1.00 98.25 173 VAL A CA 1
ATOM 1291 C C . VAL A 1 173 ? -9.201 -1.721 12.909 1.00 98.25 173 VAL A C 1
ATOM 1293 O O . VAL A 1 173 ? -9.050 -1.420 11.727 1.00 98.25 173 VAL A O 1
ATOM 1296 N N . VAL A 1 174 ? -9.374 -0.809 13.861 1.00 97.38 174 VAL A N 1
ATOM 1297 C CA . VAL A 1 174 ? -9.393 0.634 13.602 1.00 97.38 174 VAL A CA 1
ATOM 1298 C C . VAL A 1 174 ? -8.413 1.319 14.544 1.00 97.38 174 VAL A C 1
ATOM 1300 O O . VAL A 1 174 ? -8.436 1.084 15.750 1.00 97.38 174 VAL A O 1
ATOM 1303 N N . SER A 1 175 ? -7.526 2.145 13.999 1.00 94.62 175 SER A N 1
ATOM 1304 C CA . SER A 1 175 ? -6.501 2.834 14.787 1.00 94.62 175 SER A CA 1
ATOM 1305 C C . SER A 1 175 ? -6.112 4.158 14.142 1.00 94.62 175 SER A C 1
ATOM 1307 O O . SER A 1 175 ? -6.122 4.299 12.916 1.00 94.62 175 SER A O 1
ATOM 1309 N N . THR A 1 176 ? -5.740 5.128 14.968 1.00 87.75 176 THR A N 1
ATOM 1310 C CA . THR A 1 176 ? -5.098 6.377 14.532 1.00 87.75 176 THR A CA 1
ATOM 1311 C C . THR A 1 176 ? -3.608 6.162 14.249 1.00 87.75 176 THR A C 1
ATOM 1313 O O . THR A 1 176 ? -3.071 6.697 13.284 1.00 87.75 176 THR A O 1
ATOM 1316 N N . SER A 1 177 ? -2.952 5.297 15.026 1.00 89.88 177 SER A N 1
ATOM 1317 C CA . SER A 1 177 ? -1.529 4.980 14.904 1.00 89.88 177 SER A CA 1
ATOM 1318 C C . SER A 1 177 ? -1.258 3.897 13.861 1.00 89.88 177 SER A C 1
ATOM 1320 O O . SER A 1 177 ? -1.825 2.797 13.911 1.00 89.88 177 SER A O 1
ATOM 1322 N N . GLY A 1 178 ? -0.331 4.175 12.941 1.00 88.75 178 GLY A N 1
ATOM 1323 C CA . GLY A 1 178 ? 0.083 3.231 11.905 1.00 88.75 178 GLY A CA 1
ATOM 1324 C C . GLY A 1 178 ? 0.805 1.999 12.453 1.00 88.75 178 GLY A C 1
ATOM 1325 O O . GLY A 1 178 ? 0.475 0.874 12.076 1.00 88.75 178 GLY A O 1
ATOM 1326 N N . GLY A 1 179 ? 1.742 2.199 13.386 1.00 89.69 179 GLY A N 1
ATOM 1327 C CA . GLY A 1 179 ? 2.467 1.104 14.037 1.00 89.69 179 GLY A CA 1
ATOM 1328 C C . GLY A 1 179 ? 1.533 0.200 14.840 1.00 89.69 179 GLY A C 1
ATOM 1329 O O . GLY A 1 179 ? 1.550 -1.018 14.666 1.00 89.69 179 GLY A O 1
ATOM 1330 N N . MET A 1 180 ? 0.633 0.797 15.627 1.00 93.31 180 MET A N 1
ATOM 1331 C CA . MET A 1 180 ? -0.339 0.032 16.413 1.00 93.31 180 MET A CA 1
ATOM 1332 C C . MET A 1 180 ? -1.404 -0.637 15.553 1.00 93.31 180 MET A C 1
ATOM 1334 O O . MET A 1 180 ? -1.900 -1.688 15.935 1.00 93.31 180 MET A O 1
ATOM 1338 N N . THR A 1 181 ? -1.712 -0.110 14.363 1.00 95.88 181 THR A N 1
ATOM 1339 C CA . THR A 1 181 ? -2.542 -0.843 13.394 1.00 95.88 181 THR A CA 1
ATOM 1340 C C . THR A 1 181 ? -1.897 -2.188 13.048 1.00 95.88 181 THR A C 1
ATOM 1342 O O . THR A 1 181 ? -2.583 -3.203 13.032 1.00 95.88 181 THR A O 1
ATOM 1345 N N . GLY A 1 182 ? -0.582 -2.214 12.797 1.00 94.75 182 GLY A N 1
ATOM 1346 C CA . GLY A 1 182 ? 0.157 -3.452 12.533 1.00 94.75 182 GLY A CA 1
ATOM 1347 C C . GLY A 1 182 ? 0.139 -4.420 13.719 1.00 94.75 182 GLY A C 1
ATOM 1348 O O . GLY A 1 182 ? -0.139 -5.602 13.531 1.00 94.75 182 GLY A O 1
ATOM 1349 N N . GLU A 1 183 ? 0.352 -3.904 14.929 1.00 95.38 183 GLU A N 1
ATOM 1350 C CA . GLU A 1 183 ? 0.331 -4.704 16.159 1.00 95.38 183 GLU A CA 1
ATOM 1351 C C . GLU A 1 183 ? -1.057 -5.294 16.446 1.00 95.38 183 GLU A C 1
ATOM 1353 O O . GLU A 1 183 ? -1.188 -6.476 16.746 1.00 95.38 183 GLU A O 1
ATOM 1358 N N . LEU A 1 184 ? -2.124 -4.504 16.288 1.00 96.25 184 LEU A N 1
ATOM 1359 C CA . LEU A 1 184 ? -3.494 -4.987 16.470 1.00 96.25 184 LEU A CA 1
ATOM 1360 C C . LEU A 1 184 ? -3.868 -6.035 15.421 1.00 96.25 184 LEU A C 1
ATOM 1362 O O . LEU A 1 184 ? -4.540 -7.011 15.745 1.00 96.25 184 LEU A O 1
ATOM 1366 N N . ILE A 1 185 ? -3.432 -5.851 14.172 1.00 97.12 185 ILE A N 1
ATOM 1367 C CA . ILE A 1 185 ? -3.596 -6.858 13.118 1.00 97.12 185 ILE A CA 1
ATOM 1368 C C . ILE A 1 185 ? -2.940 -8.179 13.537 1.00 97.12 185 ILE A C 1
ATOM 1370 O O . ILE A 1 185 ? -3.565 -9.233 13.407 1.00 97.12 185 ILE A O 1
ATOM 1374 N N . HIS A 1 186 ? -1.716 -8.118 14.063 1.00 95.75 186 HIS A N 1
ATOM 1375 C CA . HIS A 1 186 ? -0.995 -9.291 14.544 1.00 95.75 186 HIS A CA 1
ATOM 1376 C C . HIS A 1 186 ? -1.723 -9.966 15.715 1.00 95.75 186 HIS A C 1
ATOM 1378 O O . HIS A 1 186 ? -2.069 -11.142 15.627 1.00 95.75 186 HIS A O 1
ATOM 1384 N N . ALA A 1 187 ? -2.076 -9.202 16.750 1.00 95.62 187 ALA A N 1
ATOM 1385 C CA . ALA A 1 187 ? -2.781 -9.698 17.931 1.00 95.62 187 ALA A CA 1
ATOM 1386 C C . ALA A 1 187 ? -4.130 -10.361 17.600 1.00 95.62 187 ALA A C 1
ATOM 1388 O O . ALA A 1 187 ? -4.469 -11.421 18.125 1.00 95.62 187 ALA A O 1
ATOM 1389 N N . VAL A 1 188 ? -4.907 -9.765 16.690 1.00 95.88 188 VAL A N 1
ATOM 1390 C CA . VAL A 1 188 ? -6.189 -10.323 16.225 1.00 95.88 188 VAL A CA 1
ATOM 1391 C C . VAL A 1 188 ? -5.989 -11.624 15.434 1.00 95.88 188 VAL A C 1
ATOM 1393 O O . VAL A 1 188 ? -6.846 -12.515 15.484 1.00 95.88 188 VAL A O 1
ATOM 1396 N N . ALA A 1 189 ? -4.881 -11.754 14.699 1.00 93.69 189 ALA A N 1
ATOM 1397 C CA . ALA A 1 189 ? -4.527 -12.978 13.985 1.00 93.69 189 ALA A CA 1
ATOM 1398 C C . ALA A 1 189 ? -4.050 -14.095 14.935 1.00 93.69 189 ALA A C 1
ATOM 1400 O O . ALA A 1 189 ? -4.426 -15.257 14.731 1.00 93.69 189 ALA A O 1
ATOM 1401 N N . GLU A 1 190 ? -3.283 -13.750 15.976 1.00 93.19 190 GLU A N 1
ATOM 1402 C CA . GLU A 1 190 ? -2.845 -14.673 17.034 1.00 93.19 190 GLU A CA 1
ATOM 1403 C C . GLU A 1 190 ? -4.021 -15.190 17.869 1.00 93.19 190 GLU A C 1
ATOM 1405 O O . GLU A 1 190 ? -4.124 -16.392 18.102 1.00 93.19 190 GLU A O 1
ATOM 1410 N N . ALA A 1 191 ? -4.981 -14.323 18.208 1.00 92.44 191 ALA A N 1
ATOM 1411 C CA . ALA A 1 191 ? -6.229 -14.698 18.881 1.00 92.44 191 ALA A CA 1
ATOM 1412 C C . ALA A 1 191 ? -7.219 -15.482 17.982 1.00 92.44 191 ALA A C 1
ATOM 1414 O O . ALA A 1 191 ? -8.368 -15.707 18.367 1.00 92.44 191 ALA A O 1
ATOM 1415 N N . ASP A 1 192 ? -6.800 -15.840 16.762 1.00 91.06 192 ASP A N 1
ATOM 1416 C CA . ASP A 1 192 ? -7.556 -16.543 15.715 1.00 91.06 192 ASP A CA 1
ATOM 1417 C C . ASP A 1 192 ? -8.899 -15.903 15.319 1.00 91.06 192 ASP A C 1
ATOM 1419 O O . ASP A 1 192 ? -9.759 -16.516 14.681 1.00 91.06 192 ASP A O 1
ATOM 1423 N N . ARG A 1 193 ? -9.078 -14.618 15.635 1.00 92.50 193 ARG A N 1
ATOM 1424 C CA . ARG A 1 193 ? -10.277 -13.861 15.256 1.00 92.50 193 ARG A CA 1
ATOM 1425 C C . ARG A 1 193 ? -10.214 -13.406 13.810 1.00 92.50 193 ARG A C 1
ATOM 1427 O O . ARG A 1 193 ? -11.226 -13.476 13.108 1.00 92.50 193 ARG A O 1
ATOM 1434 N N . ARG A 1 194 ? -8.998 -13.063 13.363 1.00 93.25 194 ARG A N 1
ATOM 1435 C CA . ARG A 1 194 ? -8.659 -12.620 12.003 1.00 93.25 194 ARG A CA 1
ATOM 1436 C C . ARG A 1 194 ? -9.451 -11.386 11.570 1.00 93.25 194 ARG A C 1
ATOM 1438 O O . ARG A 1 194 ? -10.426 -10.959 12.190 1.00 93.25 194 ARG A O 1
ATOM 1445 N N . LEU A 1 195 ? -9.008 -10.783 10.479 1.00 96.00 195 LEU A N 1
ATOM 1446 C CA . LEU A 1 195 ? -9.540 -9.506 10.033 1.00 96.00 195 LEU A CA 1
ATOM 1447 C C . LEU A 1 195 ? -10.747 -9.691 9.111 1.00 96.00 195 LEU A C 1
ATOM 1449 O O . LEU A 1 195 ? -10.694 -10.463 8.156 1.00 96.00 195 LEU A O 1
ATOM 1453 N N . SER A 1 196 ? -11.796 -8.912 9.341 1.00 96.38 196 SER A N 1
ATOM 1454 C CA . SER A 1 196 ? -12.787 -8.580 8.310 1.00 96.38 196 SER A CA 1
ATOM 1455 C C . SER A 1 196 ? -12.235 -7.463 7.414 1.00 96.38 196 SER A C 1
ATOM 1457 O O . SER A 1 196 ? -12.144 -7.622 6.195 1.00 96.38 196 SER A O 1
ATOM 1459 N N . PHE A 1 197 ? -11.784 -6.370 8.034 1.00 97.75 197 PHE A N 1
ATOM 1460 C CA . PHE A 1 197 ? -10.984 -5.309 7.433 1.00 97.75 197 PHE A CA 1
ATOM 1461 C C . PHE A 1 197 ? -10.141 -4.601 8.510 1.00 97.75 197 PHE A C 1
ATOM 1463 O O . PHE A 1 197 ? -10.381 -4.757 9.707 1.00 97.75 197 PHE A O 1
ATOM 1470 N N . ALA A 1 198 ? -9.150 -3.821 8.097 1.00 98.12 198 ALA A N 1
ATOM 1471 C CA . ALA A 1 198 ? -8.389 -2.935 8.964 1.00 98.12 198 ALA A CA 1
ATOM 1472 C C . ALA A 1 198 ? -8.252 -1.555 8.320 1.00 98.12 198 ALA A C 1
ATOM 1474 O O . ALA A 1 198 ? -8.029 -1.449 7.112 1.00 98.12 198 ALA A O 1
ATOM 1475 N N . PHE A 1 199 ? -8.375 -0.503 9.122 1.00 97.94 199 PHE A N 1
ATOM 1476 C CA . PHE A 1 199 ? -8.342 0.877 8.658 1.00 97.94 199 PHE A CA 1
ATOM 1477 C C . PHE A 1 199 ? -7.491 1.741 9.588 1.00 97.94 199 PHE A C 1
ATOM 1479 O O . PHE A 1 199 ? -7.809 1.909 10.766 1.00 97.94 199 PHE A O 1
ATOM 1486 N N . CYS A 1 200 ? -6.417 2.309 9.041 1.00 96.94 200 CYS A N 1
ATOM 1487 C CA . CYS A 1 200 ? -5.612 3.308 9.729 1.00 96.94 200 CYS A CA 1
ATOM 1488 C C . CYS A 1 200 ? -6.138 4.702 9.374 1.00 96.94 200 CYS A C 1
ATOM 1490 O O . CYS A 1 200 ? -5.947 5.169 8.249 1.00 96.94 200 CYS A O 1
ATOM 1492 N N . ILE A 1 201 ? -6.776 5.358 10.341 1.00 93.69 201 ILE A N 1
ATOM 1493 C CA . ILE A 1 201 ? -7.337 6.708 10.194 1.00 93.69 201 ILE A CA 1
ATOM 1494 C C . ILE A 1 201 ? -6.215 7.722 9.957 1.00 93.69 201 ILE A C 1
ATOM 1496 O O . ILE A 1 201 ? -6.313 8.548 9.053 1.00 93.69 201 ILE A O 1
ATOM 1500 N N . GLY A 1 202 ? -5.121 7.578 10.706 1.00 90.62 202 GLY A N 1
ATOM 1501 C CA . GLY A 1 202 ? -3.937 8.424 10.633 1.00 90.62 202 GLY A CA 1
ATOM 1502 C C . GLY A 1 202 ? -3.732 9.281 11.882 1.00 90.62 202 GLY A C 1
ATOM 1503 O O . GLY A 1 202 ? -4.675 9.546 12.628 1.00 90.62 202 GLY A O 1
ATOM 1504 N N . GLY A 1 203 ? -2.479 9.672 12.123 1.00 85.69 203 GLY A N 1
ATOM 1505 C CA . GLY A 1 203 ? -2.055 10.412 13.321 1.00 85.69 203 GLY A CA 1
ATOM 1506 C C . GLY A 1 203 ? -2.167 11.938 13.211 1.00 85.69 203 GLY A C 1
ATOM 1507 O O . GLY A 1 203 ? -1.853 12.651 14.169 1.00 85.69 203 GLY A O 1
ATOM 1508 N N . ASP A 1 204 ? -2.585 12.451 12.052 1.00 85.81 204 ASP A N 1
ATOM 1509 C CA . ASP A 1 204 ? -2.802 13.883 11.851 1.00 85.81 204 ASP A CA 1
ATOM 1510 C C . ASP A 1 204 ? -4.045 14.356 12.624 1.00 85.81 204 ASP A C 1
ATOM 1512 O O . ASP A 1 204 ? -4.994 13.608 12.866 1.00 85.81 204 ASP A O 1
ATOM 1516 N N . ARG A 1 205 ? -4.054 15.635 13.018 1.00 83.62 205 ARG A N 1
ATOM 1517 C CA . ARG A 1 205 ? -5.140 16.222 13.821 1.00 83.62 205 ARG A CA 1
ATOM 1518 C C . ARG A 1 205 ? -6.507 16.120 13.137 1.00 83.62 205 ARG A C 1
ATOM 1520 O O . ARG A 1 205 ? -7.509 15.869 13.807 1.00 83.62 205 ARG A O 1
ATOM 1527 N N . PHE A 1 206 ? -6.518 16.304 11.819 1.00 87.88 206 PHE A N 1
ATOM 1528 C CA . PHE A 1 206 ? -7.704 16.303 10.969 1.00 87.88 206 PHE A CA 1
ATOM 1529 C C . PHE A 1 206 ? -7.612 15.158 9.949 1.00 87.88 206 PHE A C 1
ATOM 1531 O O . PHE A 1 206 ? -7.182 15.383 8.816 1.00 87.88 206 PHE A O 1
ATOM 1538 N N . PRO A 1 207 ? -7.956 13.918 10.333 1.00 90.06 207 PRO A N 1
ATOM 1539 C CA . PRO A 1 207 ? -8.035 12.826 9.371 1.00 90.06 207 PRO A CA 1
ATOM 1540 C C . PRO A 1 207 ? -9.177 13.070 8.381 1.00 90.06 207 PRO A C 1
ATOM 1542 O O . PRO A 1 207 ? -10.193 13.668 8.738 1.00 90.06 207 PRO A O 1
ATOM 1545 N N . VAL A 1 208 ? -9.024 12.606 7.135 1.00 92.88 208 VAL A N 1
ATOM 1546 C CA . VAL A 1 208 ? -10.028 12.892 6.095 1.00 92.88 208 VAL A CA 1
ATOM 1547 C C . VAL A 1 208 ? -11.306 12.090 6.306 1.00 92.88 208 VAL A C 1
ATOM 1549 O O . VAL A 1 208 ? -12.395 12.653 6.225 1.00 92.88 208 VAL A O 1
ATOM 1552 N N . SER A 1 209 ? -11.172 10.793 6.588 1.00 94.06 209 SER A N 1
ATOM 1553 C CA . SER A 1 209 ? -12.286 9.972 7.059 1.00 94.06 209 SER A CA 1
ATOM 1554 C C . SER A 1 209 ? -12.318 9.972 8.583 1.00 94.06 209 SER A C 1
ATOM 1556 O O . SER A 1 209 ? -11.309 9.672 9.224 1.00 94.06 209 SER A O 1
ATOM 1558 N N . SER A 1 210 ? -13.472 10.300 9.166 1.00 92.44 210 SER A N 1
ATOM 1559 C CA . SER A 1 210 ? -13.613 10.341 10.625 1.00 92.44 210 SER A CA 1
ATOM 1560 C C . SER A 1 210 ? -13.723 8.940 11.228 1.00 92.44 210 SER A C 1
ATOM 1562 O O . SER A 1 210 ? -14.053 7.963 10.545 1.00 92.44 210 SER A O 1
ATOM 1564 N N . LEU A 1 211 ? -13.496 8.834 12.540 1.00 93.38 211 LEU A N 1
ATOM 1565 C CA . LEU A 1 211 ? -13.700 7.580 13.261 1.00 93.38 211 LEU A CA 1
ATOM 1566 C C . LEU A 1 211 ? -15.150 7.097 13.123 1.00 93.38 211 LEU A C 1
ATOM 1568 O O . LEU A 1 211 ? -15.378 5.927 12.813 1.00 93.38 211 LEU A O 1
ATOM 1572 N N . GLY A 1 212 ? -16.128 7.991 13.276 1.00 93.25 212 GLY A N 1
ATOM 1573 C CA . GLY A 1 212 ? -17.536 7.654 13.108 1.00 93.25 212 GLY A CA 1
ATOM 1574 C C . GLY A 1 212 ? -17.884 7.110 11.718 1.00 93.25 212 GLY A C 1
ATOM 1575 O O . GLY A 1 212 ? -18.660 6.158 11.623 1.00 93.25 212 GLY A O 1
ATOM 1576 N N . GLU A 1 213 ? -17.286 7.642 10.646 1.00 93.12 213 GLU A N 1
ATOM 1577 C CA . GLU A 1 213 ? -17.474 7.112 9.286 1.00 93.12 213 GLU A CA 1
ATOM 1578 C C . GLU A 1 213 ? -16.953 5.676 9.163 1.00 93.12 213 GLU A C 1
ATOM 1580 O O . GLU A 1 213 ? -17.650 4.798 8.651 1.00 93.12 213 GLU A O 1
ATOM 1585 N N . VAL A 1 214 ? -15.752 5.406 9.681 1.00 95.50 214 VAL A N 1
ATOM 1586 C CA . VAL A 1 214 ? -15.139 4.070 9.635 1.00 95.50 214 VAL A CA 1
ATOM 1587 C C . VAL A 1 214 ? -15.922 3.066 10.489 1.00 95.50 214 VAL A C 1
ATOM 1589 O O . VAL A 1 214 ? -16.118 1.920 10.082 1.00 95.50 214 VAL A O 1
ATOM 1592 N N . LEU A 1 215 ? -16.431 3.482 11.649 1.00 96.06 215 LEU A N 1
ATOM 1593 C CA . LEU A 1 215 ? -17.269 2.630 12.497 1.00 96.06 215 LEU A CA 1
ATOM 1594 C C . LEU A 1 215 ? -18.637 2.358 11.872 1.00 96.06 215 LEU A C 1
ATOM 1596 O O . LEU A 1 215 ? -19.150 1.249 12.000 1.00 96.06 215 LEU A O 1
ATOM 1600 N N . ALA A 1 216 ? -19.206 3.319 11.144 1.00 94.69 216 ALA A N 1
ATOM 1601 C CA . ALA A 1 216 ? -20.421 3.088 10.373 1.00 94.69 216 ALA A CA 1
ATOM 1602 C C . ALA A 1 216 ? -20.196 2.048 9.260 1.00 94.69 216 ALA A C 1
ATOM 1604 O O . ALA A 1 216 ? -21.080 1.225 9.011 1.00 94.69 216 ALA A O 1
ATOM 1605 N N . LEU A 1 217 ? -19.009 2.022 8.634 1.00 94.81 217 LEU A N 1
ATOM 1606 C CA . LEU A 1 217 ? -18.631 0.944 7.710 1.00 94.81 217 LEU A CA 1
ATOM 1607 C C . LEU A 1 217 ? -18.565 -0.408 8.423 1.00 94.81 217 LEU A C 1
ATOM 1609 O O . LEU A 1 217 ? -19.115 -1.386 7.918 1.00 94.81 217 LEU A O 1
ATOM 1613 N N . ALA A 1 218 ? -17.933 -0.453 9.600 1.00 96.31 218 ALA A N 1
ATOM 1614 C CA . ALA A 1 218 ? -17.841 -1.666 10.403 1.00 96.31 218 ALA A CA 1
ATOM 1615 C C . ALA A 1 218 ? -19.215 -2.187 10.823 1.00 96.31 218 ALA A C 1
ATOM 1617 O O . ALA A 1 218 ? -19.454 -3.386 10.742 1.00 96.31 218 ALA A O 1
ATOM 1618 N N . GLU A 1 219 ? -20.135 -1.316 11.236 1.00 96.38 219 GLU A N 1
ATOM 1619 C CA . GLU A 1 219 ? -21.501 -1.696 11.595 1.00 96.38 219 GLU A CA 1
ATOM 1620 C C . GLU A 1 219 ? -22.274 -2.230 10.382 1.00 96.38 219 GLU A C 1
ATOM 1622 O O . GLU A 1 219 ? -22.917 -3.280 10.464 1.00 96.38 219 GLU A O 1
ATOM 1627 N N . ALA A 1 220 ? -22.168 -1.552 9.238 1.00 95.25 220 ALA A N 1
ATOM 1628 C CA . ALA A 1 220 ? -22.884 -1.927 8.025 1.00 95.25 220 ALA A CA 1
ATOM 1629 C C . ALA A 1 220 ? -22.369 -3.229 7.384 1.00 95.25 220 ALA A C 1
ATOM 1631 O O . ALA A 1 220 ? -23.109 -3.849 6.621 1.00 95.25 220 ALA A O 1
ATOM 1632 N N . ASP A 1 221 ? -21.134 -3.651 7.676 1.00 95.50 221 ASP A N 1
ATOM 1633 C CA . ASP A 1 221 ? -20.515 -4.849 7.100 1.00 95.50 221 ASP A CA 1
ATOM 1634 C C . ASP A 1 221 ? -20.988 -6.151 7.772 1.00 95.50 221 ASP A C 1
ATOM 1636 O O . ASP A 1 221 ? -20.646 -6.404 8.930 1.00 95.50 221 ASP A O 1
ATOM 1640 N N . PRO A 1 222 ? -21.712 -7.047 7.079 1.00 93.25 222 PRO A N 1
ATOM 1641 C CA . PRO A 1 222 ? -22.145 -8.311 7.664 1.00 93.25 222 PRO A CA 1
ATOM 1642 C C . PRO A 1 222 ? -20.992 -9.245 8.056 1.00 93.25 222 PRO A C 1
ATOM 1644 O O . PRO A 1 222 ? -21.196 -10.077 8.944 1.00 93.25 222 PRO A O 1
ATOM 1647 N N . GLU A 1 223 ? -19.815 -9.139 7.422 1.00 93.62 223 GLU A N 1
ATOM 1648 C CA . GLU A 1 223 ? -18.639 -9.955 7.771 1.00 93.62 223 GLU A CA 1
ATOM 1649 C C . GLU A 1 223 ? -17.985 -9.481 9.083 1.00 93.62 223 GLU A C 1
ATOM 1651 O O . GLU A 1 223 ? -17.439 -10.293 9.827 1.00 93.62 223 GLU A O 1
ATOM 1656 N N . THR A 1 224 ? -18.109 -8.199 9.440 1.00 96.44 224 THR A N 1
ATOM 1657 C CA . THR A 1 224 ? -17.631 -7.684 10.729 1.00 96.44 224 THR A CA 1
ATOM 1658 C C . THR A 1 224 ? -18.594 -8.058 11.857 1.00 96.44 224 THR A C 1
ATOM 1660 O O . THR A 1 224 ? -19.774 -7.702 11.838 1.00 96.44 224 THR A O 1
ATOM 1663 N N . LYS A 1 225 ? -18.080 -8.745 12.878 1.00 96.75 225 LYS A N 1
ATOM 1664 C CA . LYS A 1 225 ? -18.794 -9.160 14.097 1.00 96.75 225 LYS A CA 1
ATOM 1665 C C . LYS A 1 225 ? -18.243 -8.528 15.374 1.00 96.75 225 LYS A C 1
ATOM 1667 O O . LYS A 1 225 ? -18.893 -8.620 16.407 1.00 96.75 225 LYS A O 1
ATOM 1672 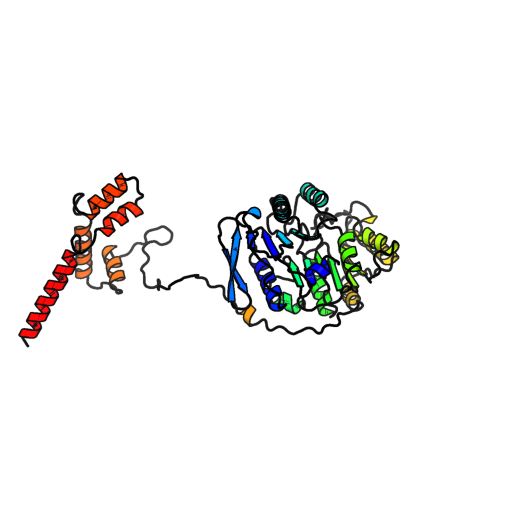N N . GLY A 1 226 ? -17.071 -7.905 15.316 1.00 96.88 226 GLY A N 1
ATOM 1673 C CA . GLY A 1 226 ? -16.460 -7.213 16.446 1.00 96.88 226 GLY A CA 1
ATOM 1674 C C . GLY A 1 226 ? -15.456 -6.168 15.985 1.00 96.88 226 GLY A C 1
ATOM 1675 O O . GLY A 1 226 ? -15.002 -6.206 14.842 1.00 96.88 226 GLY A O 1
ATOM 1676 N N . ILE A 1 227 ? -15.132 -5.226 16.864 1.00 98.00 227 ILE A N 1
ATOM 1677 C CA . ILE A 1 227 ? -14.250 -4.100 16.555 1.00 98.00 227 ILE A CA 1
ATOM 1678 C C . ILE A 1 227 ? -13.154 -4.026 17.614 1.00 98.00 227 ILE A C 1
ATOM 1680 O O . ILE A 1 227 ? -13.440 -3.982 18.809 1.00 98.00 227 ILE A O 1
ATOM 1684 N N . ALA A 1 228 ? -11.905 -3.999 17.161 1.00 97.88 228 ALA A N 1
ATOM 1685 C CA . ALA A 1 228 ? -10.732 -3.713 17.968 1.00 97.88 228 ALA A CA 1
ATOM 1686 C C . ALA A 1 228 ? -10.261 -2.291 17.649 1.00 97.88 228 ALA A C 1
ATOM 1688 O O . ALA A 1 228 ? -9.876 -1.998 16.514 1.00 97.88 2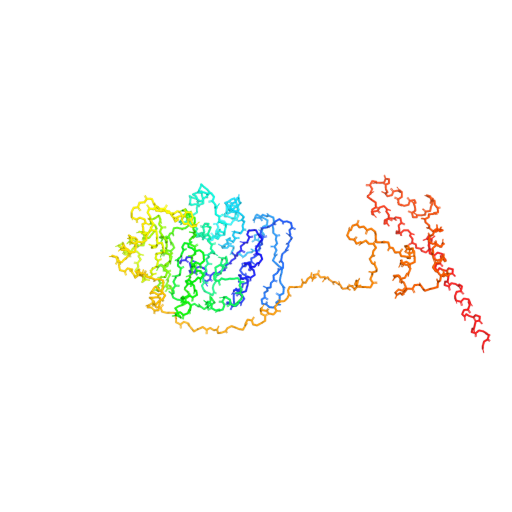28 ALA A O 1
ATOM 1689 N N . TYR A 1 229 ? -10.322 -1.409 18.643 1.00 97.38 229 TYR A N 1
ATOM 1690 C CA . TYR A 1 229 ? -9.983 0.001 18.497 1.00 97.38 229 TYR A CA 1
ATOM 1691 C C . TYR A 1 229 ? -8.747 0.367 19.320 1.00 97.38 229 TYR A C 1
ATOM 1693 O O . TYR A 1 229 ? -8.671 0.062 20.512 1.00 97.38 229 TYR A O 1
ATOM 1701 N N . PHE A 1 230 ? -7.803 1.063 18.694 1.00 95.62 230 PHE A N 1
ATOM 1702 C CA . PHE A 1 230 ? -6.698 1.718 19.387 1.00 95.62 230 PHE A CA 1
ATOM 1703 C C . PHE A 1 230 ? -6.829 3.234 19.239 1.00 95.62 230 PHE A C 1
ATOM 1705 O O . PHE A 1 230 ? -6.813 3.759 18.125 1.00 95.62 230 PHE A O 1
ATOM 1712 N N . GLY A 1 231 ? -6.933 3.914 20.377 1.00 91.94 231 GLY A N 1
ATOM 1713 C CA . GLY A 1 231 ? -6.970 5.366 20.479 1.00 91.94 231 GLY A CA 1
ATOM 1714 C C . GLY A 1 231 ? -5.815 5.909 21.312 1.00 91.94 231 GLY A C 1
ATOM 1715 O O . GLY A 1 231 ? -5.068 5.169 21.958 1.00 91.94 231 GLY A O 1
ATOM 1716 N N . GLU A 1 232 ? -5.691 7.229 21.333 1.00 87.44 232 GLU A N 1
ATOM 1717 C CA . GLU A 1 232 ? -4.653 7.946 22.075 1.00 87.44 232 GLU A CA 1
ATOM 1718 C C . GLU A 1 232 ? -5.274 9.089 22.890 1.00 87.44 232 GLU A C 1
ATOM 1720 O O . GLU A 1 232 ? -6.430 9.480 22.699 1.00 87.44 232 GLU A O 1
ATOM 1725 N N . LEU A 1 233 ? -4.508 9.625 23.838 1.00 84.69 233 LEU A N 1
ATOM 1726 C CA . LEU A 1 233 ? -4.835 10.879 24.516 1.00 84.69 233 LEU A CA 1
ATOM 1727 C C . LEU A 1 233 ? -4.947 12.043 23.508 1.00 84.69 233 LEU A C 1
ATOM 1729 O O . LEU A 1 233 ? -4.322 12.013 22.451 1.00 84.69 233 LEU A O 1
ATOM 1733 N N . GLY A 1 234 ? -5.700 13.086 23.858 1.00 80.56 234 GLY A N 1
ATOM 1734 C CA . GLY A 1 234 ? -5.858 14.278 23.016 1.00 80.56 234 GLY A CA 1
ATOM 1735 C C . GLY A 1 234 ? -6.998 14.166 22.000 1.00 80.56 234 GLY A C 1
ATOM 1736 O O . GLY A 1 234 ? -7.273 13.100 21.447 1.00 80.56 234 GLY A O 1
ATOM 1737 N N . GLY A 1 235 ? -7.714 15.267 21.770 1.00 82.25 235 GLY A N 1
ATOM 1738 C CA . GLY A 1 235 ? -8.898 15.278 20.903 1.00 82.25 235 GLY A CA 1
ATOM 1739 C C . GLY A 1 235 ? -10.100 14.513 21.475 1.00 82.25 235 GLY A C 1
ATOM 1740 O O . GLY A 1 235 ? -10.091 14.068 22.623 1.00 82.25 235 GLY A O 1
ATOM 1741 N N . VAL A 1 236 ? -11.155 14.376 20.665 1.00 85.00 236 VAL A N 1
ATOM 1742 C CA . VAL A 1 236 ? -12.488 13.932 21.122 1.00 85.00 236 VAL A CA 1
ATOM 1743 C C . VAL A 1 236 ? -13.078 12.761 20.325 1.00 85.00 236 VAL A C 1
ATOM 1745 O O . VAL A 1 236 ? -14.255 12.452 20.487 1.00 85.00 236 VAL A O 1
ATOM 1748 N N . ASP A 1 237 ? -12.281 12.089 19.493 1.00 86.88 237 ASP A N 1
ATOM 1749 C CA . ASP A 1 237 ? -12.758 11.030 18.589 1.00 86.88 237 ASP A CA 1
ATOM 1750 C C . ASP A 1 237 ? -13.492 9.907 19.331 1.00 86.88 237 ASP A C 1
ATOM 1752 O O . ASP A 1 237 ? -14.540 9.440 18.898 1.00 86.88 237 ASP A O 1
ATOM 1756 N N . GLU A 1 238 ? -12.982 9.483 20.488 1.00 91.94 238 GLU A N 1
ATOM 1757 C CA . GLU A 1 238 ? -13.570 8.401 21.280 1.00 91.94 238 GLU A CA 1
ATOM 1758 C C . GLU A 1 238 ? -14.994 8.712 21.748 1.00 91.94 238 GLU A C 1
ATOM 1760 O O . GLU A 1 238 ? -15.796 7.798 21.948 1.00 91.94 238 GLU A O 1
ATOM 1765 N N . TYR A 1 239 ? -15.344 9.991 21.888 1.00 92.31 239 TYR A N 1
ATOM 1766 C CA . TYR A 1 239 ? -16.709 10.388 22.212 1.00 92.31 239 TYR A CA 1
ATOM 1767 C C . TYR A 1 239 ? -17.670 10.145 21.041 1.00 92.31 239 TYR A C 1
ATOM 1769 O O . TYR A 1 239 ? -18.856 9.919 21.277 1.00 92.31 239 TYR A O 1
ATOM 1777 N N . GLU A 1 240 ? -17.186 10.075 19.795 1.00 91.25 240 GLU A N 1
ATOM 1778 C CA . GLU A 1 240 ? -18.001 9.621 18.662 1.00 91.25 240 GLU A CA 1
ATOM 1779 C C . GLU A 1 240 ? -18.446 8.164 18.853 1.00 91.25 240 GLU A C 1
ATOM 1781 O O . GLU A 1 240 ? -19.605 7.846 18.587 1.00 91.25 240 GLU A O 1
ATOM 1786 N N . ILE A 1 241 ? -17.582 7.285 19.388 1.00 94.38 241 ILE A N 1
ATOM 1787 C CA . ILE A 1 241 ? -17.961 5.899 19.731 1.00 94.38 241 ILE A CA 1
ATOM 1788 C C . ILE A 1 241 ? -19.095 5.912 20.761 1.00 94.38 241 ILE A C 1
ATOM 1790 O O . ILE A 1 241 ? -20.098 5.213 20.601 1.00 94.38 241 ILE A O 1
ATOM 1794 N N . VAL A 1 242 ? -18.947 6.726 21.809 1.00 95.12 242 VAL A N 1
ATOM 1795 C CA . VAL A 1 242 ? -19.930 6.856 22.895 1.00 95.12 242 VAL A CA 1
ATOM 1796 C C . VAL A 1 242 ? -21.295 7.271 22.348 1.00 95.12 242 VAL A C 1
ATOM 1798 O O . VAL A 1 242 ? -22.308 6.632 22.648 1.00 95.12 242 VAL A O 1
ATOM 1801 N N . GLU A 1 243 ? -21.330 8.299 21.503 1.00 94.50 243 GLU A N 1
ATOM 1802 C CA . GLU A 1 243 ? -22.567 8.807 20.912 1.00 94.50 243 GLU A CA 1
ATOM 1803 C C . GLU A 1 243 ? -23.183 7.832 19.896 1.00 94.50 243 GLU A C 1
ATOM 1805 O O . GLU A 1 243 ? -24.408 7.664 19.854 1.00 94.50 243 GLU A O 1
ATOM 1810 N N . LEU A 1 244 ? -22.369 7.110 19.120 1.00 95.38 244 LEU A N 1
ATOM 1811 C CA . LEU A 1 244 ? -22.855 6.077 18.201 1.00 95.38 244 LEU A CA 1
ATOM 1812 C C . LEU A 1 244 ? -23.503 4.897 18.936 1.00 95.38 244 LEU A C 1
ATOM 1814 O O . LEU A 1 244 ? -24.559 4.420 18.511 1.00 95.38 244 LEU A O 1
ATOM 1818 N N . ILE A 1 245 ? -22.934 4.461 20.061 1.00 96.12 245 ILE A N 1
ATOM 1819 C CA . ILE A 1 245 ? -23.516 3.386 20.876 1.00 96.12 245 ILE A CA 1
ATOM 1820 C C . ILE A 1 245 ? -24.804 3.863 21.558 1.00 96.12 245 ILE A C 1
ATOM 1822 O O . ILE A 1 245 ? -25.831 3.184 21.484 1.00 96.12 245 ILE A O 1
ATOM 1826 N N . ARG A 1 246 ? -24.807 5.063 22.157 1.00 95.38 246 ARG A N 1
ATOM 1827 C CA . ARG A 1 246 ? -26.009 5.647 22.791 1.00 95.38 246 ARG A CA 1
ATOM 1828 C C . ARG A 1 246 ? -27.163 5.814 21.812 1.00 95.38 246 ARG A C 1
ATOM 1830 O O . ARG A 1 246 ? -28.309 5.517 22.146 1.00 95.38 246 ARG A O 1
ATOM 1837 N N . SER A 1 247 ? -26.857 6.249 20.593 1.00 95.62 247 SER A N 1
ATOM 1838 C CA . SER A 1 247 ? -27.838 6.392 19.515 1.00 95.62 247 SER A CA 1
ATOM 1839 C C . SER A 1 247 ? -28.213 5.067 18.837 1.00 95.62 247 SER A C 1
ATOM 1841 O O . SER A 1 247 ? -29.004 5.080 17.894 1.00 95.62 247 SER A O 1
ATOM 1843 N N . LYS A 1 248 ? -27.694 3.924 19.321 1.00 93.75 248 LYS A N 1
ATOM 1844 C CA . LYS A 1 248 ? -27.907 2.571 18.773 1.00 93.75 248 LYS A CA 1
ATOM 1845 C C . LYS A 1 248 ? -27.506 2.430 17.301 1.00 93.75 248 LYS A C 1
ATOM 1847 O O . LYS A 1 248 ? -28.031 1.575 16.594 1.00 93.75 248 LYS A O 1
ATOM 1852 N N . LYS A 1 249 ? -26.590 3.281 16.839 1.00 95.00 249 LYS A N 1
ATOM 1853 C CA . LYS A 1 249 ? -26.007 3.228 15.493 1.00 95.00 249 LYS A CA 1
ATOM 1854 C C . LYS A 1 249 ? -24.772 2.337 15.424 1.00 95.00 249 LYS A C 1
ATOM 1856 O O . LYS A 1 249 ? -24.344 2.012 14.327 1.00 95.00 249 LYS A O 1
ATOM 1861 N N . LEU A 1 250 ? -24.212 1.963 16.572 1.00 96.31 250 LEU A N 1
ATOM 1862 C CA . LEU A 1 250 ? -23.149 0.975 16.700 1.00 96.31 250 LEU A CA 1
ATOM 1863 C C . LEU A 1 250 ? -23.605 -0.079 17.708 1.00 96.31 250 LEU A C 1
ATOM 1865 O O . LEU A 1 250 ? -23.781 0.233 18.886 1.00 96.31 250 LEU A O 1
ATOM 1869 N N . THR A 1 251 ? -23.860 -1.299 17.238 1.00 96.25 251 THR A N 1
ATOM 1870 C CA . THR A 1 251 ? -24.389 -2.391 18.074 1.00 96.25 251 THR A CA 1
ATOM 1871 C C . THR A 1 251 ? -23.408 -3.545 18.233 1.00 96.25 251 THR A C 1
ATOM 1873 O O . THR A 1 251 ? -23.553 -4.359 19.147 1.00 96.25 251 THR A O 1
ATOM 1876 N N . LYS A 1 252 ? -22.386 -3.613 17.374 1.00 96.00 252 LYS A N 1
ATOM 1877 C CA . LYS A 1 252 ? -21.335 -4.629 17.452 1.00 96.00 252 LYS A CA 1
ATOM 1878 C C . LYS A 1 252 ? -20.418 -4.412 18.661 1.00 96.00 252 LYS A C 1
ATOM 1880 O O . LYS A 1 252 ? -20.165 -3.268 19.039 1.00 96.00 252 LYS A O 1
ATOM 1885 N N . PRO A 1 253 ? -19.885 -5.494 19.260 1.00 96.38 253 PRO A N 1
ATOM 1886 C CA . PRO A 1 253 ? -18.981 -5.398 20.397 1.00 96.38 253 PRO A CA 1
ATOM 1887 C C . PRO A 1 253 ? -17.694 -4.662 20.016 1.00 96.38 253 PRO A C 1
ATOM 1889 O O . PRO A 1 253 ? -17.052 -4.984 19.013 1.00 96.38 253 PRO A O 1
ATOM 1892 N N . VAL A 1 254 ? -17.311 -3.704 20.860 1.00 97.25 254 VAL A N 1
ATOM 1893 C CA . VAL A 1 254 ? -16.078 -2.925 20.730 1.00 97.25 254 VAL A CA 1
ATOM 1894 C C . VAL A 1 254 ? -15.165 -3.238 21.912 1.00 97.25 254 VAL A C 1
ATOM 1896 O O . VAL A 1 254 ? -15.578 -3.155 23.072 1.00 97.25 254 VAL A O 1
ATOM 1899 N N . VAL A 1 255 ? -13.916 -3.572 21.606 1.00 97.44 255 VAL A N 1
ATOM 1900 C CA . VAL A 1 255 ? -12.811 -3.666 22.561 1.00 97.44 255 VAL A CA 1
ATOM 1901 C C . VAL A 1 255 ? -11.851 -2.530 22.236 1.00 97.44 255 VAL A C 1
ATOM 1903 O O . VAL A 1 255 ? -11.442 -2.379 21.085 1.00 97.44 255 VAL A O 1
ATOM 1906 N N . ALA A 1 256 ? -11.519 -1.711 23.229 1.00 96.56 256 ALA A N 1
ATOM 1907 C CA . ALA A 1 256 ? -10.741 -0.495 23.035 1.00 96.56 256 ALA A CA 1
ATOM 1908 C C . ALA A 1 256 ? -9.529 -0.434 23.968 1.00 96.56 256 ALA A C 1
ATOM 1910 O O . ALA A 1 256 ? -9.590 -0.844 25.129 1.00 96.56 256 ALA A O 1
ATOM 1911 N N . TYR A 1 257 ? -8.445 0.157 23.480 1.00 95.56 257 TYR A N 1
ATOM 1912 C CA . TYR A 1 257 ? -7.326 0.586 24.309 1.00 95.56 257 TYR A CA 1
ATOM 1913 C C . TYR A 1 257 ? -6.983 2.037 23.997 1.00 95.56 257 TYR A C 1
ATOM 1915 O O . TYR A 1 257 ? -6.826 2.396 22.832 1.00 95.56 257 TYR A O 1
ATOM 1923 N N . ILE A 1 258 ? -6.877 2.860 25.042 1.00 93.00 258 ILE A N 1
ATOM 1924 C CA . ILE A 1 258 ? -6.518 4.276 24.929 1.00 93.00 258 ILE A CA 1
ATOM 1925 C C . ILE A 1 258 ? -5.131 4.461 25.536 1.00 93.00 258 ILE A C 1
ATOM 1927 O O . ILE A 1 258 ? -4.957 4.351 26.752 1.00 93.00 258 ILE A O 1
ATOM 1931 N N . ALA A 1 259 ? -4.140 4.716 24.686 1.00 88.81 259 ALA A N 1
ATOM 1932 C CA . ALA A 1 259 ? -2.774 4.977 25.119 1.00 88.81 259 ALA A CA 1
ATOM 1933 C C . ALA A 1 259 ? -2.631 6.385 25.721 1.00 88.81 259 ALA A C 1
ATOM 1935 O O . ALA A 1 259 ? -3.429 7.277 25.440 1.00 88.81 259 ALA A O 1
ATOM 1936 N N . GLY A 1 260 ? -1.588 6.591 26.535 1.00 80.75 260 GLY A N 1
ATOM 1937 C CA . GLY A 1 260 ? -1.305 7.903 27.133 1.00 80.75 260 GLY A CA 1
ATOM 1938 C C . GLY A 1 260 ? -1.482 8.022 28.640 1.00 80.75 260 GLY A C 1
ATOM 1939 O O . GLY A 1 260 ? -1.423 9.127 29.162 1.00 80.75 260 GLY A O 1
ATOM 1940 N N . ILE A 1 261 ? -1.665 6.904 29.348 1.00 74.56 261 ILE A N 1
ATOM 1941 C CA . ILE A 1 261 ? -1.869 6.876 30.810 1.00 74.56 261 ILE A CA 1
ATOM 1942 C C . ILE A 1 261 ? -0.731 7.594 31.564 1.00 74.56 261 ILE A C 1
ATOM 1944 O O . ILE A 1 261 ? -0.944 8.145 32.637 1.00 74.56 261 ILE A O 1
ATOM 1948 N N . ILE A 1 262 ? 0.479 7.625 30.993 1.00 72.06 262 ILE A N 1
ATOM 1949 C CA . ILE A 1 262 ? 1.651 8.240 31.623 1.00 72.06 262 ILE A CA 1
ATOM 1950 C C . ILE A 1 262 ? 1.607 9.777 31.662 1.00 72.06 262 ILE A C 1
ATOM 1952 O O . ILE A 1 262 ? 2.268 10.342 32.526 1.00 72.06 262 ILE A O 1
ATOM 1956 N N . ASP A 1 263 ? 0.822 10.456 30.805 1.00 64.50 263 ASP A N 1
ATOM 1957 C CA . ASP A 1 263 ? 0.649 11.927 30.880 1.00 64.50 263 ASP A CA 1
ATOM 1958 C C . ASP A 1 263 ? 0.126 12.346 32.264 1.00 64.50 263 ASP A C 1
ATOM 1960 O O . ASP A 1 263 ? 0.546 13.352 32.821 1.00 64.50 263 ASP A O 1
ATOM 1964 N N . GLU A 1 264 ? -0.689 11.491 32.888 1.00 62.34 264 GLU A N 1
ATOM 1965 C CA . GLU A 1 264 ? -1.244 11.692 34.231 1.00 62.34 264 GLU A CA 1
ATOM 1966 C C . GLU A 1 264 ? -0.175 11.682 35.342 1.00 62.34 264 GLU A C 1
ATOM 1968 O O . GLU A 1 264 ? -0.460 12.066 36.474 1.00 62.34 264 GLU A O 1
ATOM 1973 N N . SER A 1 265 ? 1.046 11.224 35.038 1.00 63.38 265 SER A N 1
ATOM 1974 C CA . SER A 1 265 ? 2.184 11.183 35.968 1.00 63.38 265 SER A CA 1
ATOM 1975 C C . SER A 1 265 ? 3.146 12.366 35.810 1.00 63.38 265 SER A C 1
ATOM 1977 O O . SER A 1 265 ? 4.117 12.446 36.563 1.00 63.38 265 SER A O 1
ATOM 1979 N N . PHE A 1 266 ? 2.918 13.264 34.845 1.00 63.38 266 PHE A N 1
ATOM 1980 C CA . PHE A 1 266 ? 3.760 14.437 34.608 1.00 63.38 266 PHE A CA 1
ATOM 1981 C C . PHE A 1 266 ? 3.084 15.724 35.108 1.00 63.38 266 PHE A C 1
ATOM 1983 O O . PHE A 1 266 ? 1.893 15.935 34.909 1.00 63.38 266 PHE A O 1
ATOM 1990 N N . ASP A 1 267 ? 3.865 16.625 35.715 1.00 55.97 267 ASP A N 1
ATOM 1991 C CA . ASP A 1 267 ? 3.379 17.924 36.222 1.00 55.97 267 ASP A CA 1
ATOM 1992 C C . ASP A 1 267 ? 3.024 18.929 35.101 1.00 55.97 267 ASP A C 1
ATOM 1994 O O . ASP A 1 267 ? 2.407 19.966 35.348 1.00 55.97 267 ASP A O 1
ATOM 1998 N N . THR A 1 268 ? 3.421 18.640 33.859 1.00 55.94 268 THR A N 1
ATOM 1999 C CA . THR A 1 268 ? 3.212 19.479 32.670 1.00 55.94 268 THR A CA 1
ATOM 2000 C C . THR A 1 268 ? 2.788 18.615 31.491 1.00 55.94 268 THR A C 1
ATOM 2002 O O . THR A 1 268 ? 3.469 17.632 31.204 1.00 55.94 268 THR A O 1
ATOM 2005 N N . HIS A 1 269 ? 1.730 19.011 30.776 1.00 62.41 269 HIS A N 1
ATOM 2006 C CA . HIS A 1 269 ? 1.248 18.288 29.596 1.00 62.41 269 HIS A CA 1
ATOM 2007 C C . HIS A 1 269 ? 2.321 18.235 28.505 1.00 62.41 269 HIS A C 1
ATOM 2009 O O . HIS A 1 269 ? 2.848 19.272 28.089 1.00 62.41 269 HIS A O 1
ATOM 2015 N N . VAL A 1 270 ? 2.639 17.026 28.044 1.00 61.28 270 VAL A N 1
ATOM 2016 C CA . VAL A 1 270 ? 3.672 16.793 27.029 1.00 61.28 270 VAL A CA 1
ATOM 2017 C C . VAL A 1 270 ? 3.002 16.533 25.682 1.00 61.28 270 VAL A C 1
ATOM 2019 O O . VAL A 1 270 ? 2.053 15.760 25.589 1.00 61.28 270 VAL A O 1
ATOM 2022 N N . GLN A 1 271 ? 3.499 17.163 24.616 1.00 60.69 271 GLN A N 1
ATOM 2023 C CA . GLN A 1 271 ? 3.108 16.786 23.259 1.00 60.69 271 GLN A CA 1
ATOM 2024 C C . GLN A 1 271 ? 3.784 15.456 22.901 1.00 60.69 271 GLN A C 1
ATOM 2026 O O . GLN A 1 271 ? 5.013 15.387 22.816 1.00 60.69 271 GLN A O 1
ATOM 2031 N N . PHE A 1 272 ? 2.992 14.406 22.688 1.00 63.25 272 PHE A N 1
ATOM 2032 C CA . PHE A 1 272 ? 3.497 13.112 22.226 1.00 63.25 272 PHE A CA 1
ATOM 2033 C C . PHE A 1 272 ? 3.573 13.079 20.689 1.00 63.25 272 PHE A C 1
ATOM 2035 O O . PHE A 1 272 ? 3.020 13.941 20.017 1.00 63.25 272 PHE A O 1
ATOM 2042 N N . GLY A 1 273 ? 4.320 12.120 20.125 1.00 64.44 273 GLY A N 1
ATOM 2043 C CA . GLY A 1 273 ? 4.826 12.179 18.743 1.00 64.44 273 GLY A CA 1
ATOM 2044 C C . GLY A 1 273 ? 3.803 12.471 17.631 1.00 64.44 273 GLY A C 1
ATOM 2045 O O . GLY A 1 273 ? 4.153 13.158 16.674 1.00 64.44 273 GLY A O 1
ATOM 2046 N N . HIS A 1 274 ? 2.558 11.994 17.739 1.00 70.19 274 HIS A N 1
ATOM 2047 C CA . HIS A 1 274 ? 1.503 12.332 16.779 1.00 70.19 274 HIS A CA 1
ATOM 2048 C C . HIS A 1 274 ? 0.975 13.753 17.006 1.00 70.19 274 HIS A C 1
ATOM 2050 O O . HIS A 1 274 ? 0.718 14.155 18.138 1.00 70.19 274 HIS A O 1
ATOM 2056 N N . ALA A 1 275 ? 0.711 14.494 15.924 1.00 58.94 275 ALA A N 1
ATOM 2057 C CA . ALA A 1 275 ? 0.222 15.876 15.992 1.00 58.94 275 ALA A CA 1
ATOM 2058 C C . ALA A 1 275 ? -1.064 16.032 16.831 1.00 58.94 275 ALA A C 1
ATOM 2060 O O . ALA A 1 275 ? -1.312 17.097 17.394 1.00 58.94 275 ALA A O 1
ATOM 2061 N N . LYS A 1 276 ? -1.865 14.965 16.924 1.00 64.88 276 LYS A N 1
ATOM 2062 C CA . LYS A 1 276 ? -3.117 14.909 17.682 1.00 64.88 276 LYS A CA 1
ATOM 2063 C C . LYS A 1 276 ? -2.955 14.624 19.182 1.00 64.88 276 LYS A C 1
ATOM 2065 O O . LYS A 1 276 ? -3.872 14.916 19.946 1.00 64.88 276 LYS A O 1
ATOM 2070 N N . ALA A 1 277 ? -1.812 14.094 19.616 1.00 65.88 277 ALA A N 1
ATOM 2071 C CA . ALA A 1 277 ? -1.584 13.643 20.988 1.00 65.88 277 ALA A CA 1
ATOM 2072 C C . ALA A 1 277 ? -1.170 14.799 21.922 1.00 65.88 277 ALA A C 1
ATOM 2074 O O . ALA A 1 277 ? -0.075 14.813 22.491 1.00 65.88 277 ALA A O 1
ATOM 2075 N N . LEU A 1 278 ? -2.062 15.786 22.053 1.00 66.62 278 LEU A N 1
ATOM 2076 C CA . LEU A 1 278 ? -1.944 16.932 22.955 1.00 66.62 278 LEU A CA 1
ATOM 2077 C C . LEU A 1 278 ? -3.247 17.094 23.747 1.00 66.62 278 LEU A C 1
ATOM 2079 O O . LEU A 1 278 ? -4.315 17.220 23.152 1.00 66.62 278 LEU A O 1
ATOM 2083 N N . VAL A 1 279 ? -3.155 17.122 25.078 1.00 62.84 279 VAL A N 1
ATOM 2084 C CA . VAL A 1 279 ? -4.302 17.369 25.968 1.00 62.84 279 VAL A CA 1
ATOM 2085 C C . VAL A 1 279 ? -4.503 18.874 26.115 1.00 62.84 279 VAL A C 1
ATOM 2087 O O . VAL A 1 279 ? -3.682 19.548 26.736 1.00 62.84 279 VAL A O 1
ATOM 2090 N N . ALA A 1 280 ? -5.592 19.413 25.566 1.00 67.75 280 ALA A N 1
ATOM 2091 C CA . ALA A 1 280 ? -5.980 20.805 25.807 1.00 67.75 280 ALA A CA 1
ATOM 2092 C C . ALA A 1 280 ? -6.936 20.944 27.005 1.00 67.75 280 ALA A C 1
ATOM 2094 O O . ALA A 1 280 ? -6.905 21.952 27.711 1.00 67.75 280 ALA A O 1
ATOM 2095 N N . ASN A 1 281 ? -7.765 19.924 27.255 1.00 70.38 281 ASN A N 1
ATOM 2096 C CA . ASN A 1 281 ? -8.791 19.907 28.300 1.00 70.38 281 ASN A CA 1
ATOM 2097 C C . ASN A 1 281 ? -8.773 18.588 29.088 1.00 70.38 281 ASN A C 1
ATOM 2099 O O . ASN A 1 281 ? -8.360 17.555 28.571 1.00 70.38 281 ASN A O 1
ATOM 2103 N N . LYS A 1 282 ? -9.290 18.583 30.327 1.00 65.25 282 LYS A N 1
ATOM 2104 C CA . LYS A 1 282 ? -9.338 17.372 31.182 1.00 65.25 282 LYS A CA 1
ATOM 2105 C C . LYS A 1 282 ? -10.086 16.194 30.543 1.00 65.25 282 LYS A C 1
ATOM 2107 O O . LYS A 1 282 ? -9.712 15.040 30.762 1.00 65.25 282 LYS A O 1
ATOM 2112 N N . ASP A 1 283 ? -11.090 16.498 29.729 1.00 76.06 283 ASP A N 1
ATOM 2113 C CA . ASP A 1 283 ? -11.904 15.512 29.013 1.00 76.06 283 ASP A CA 1
ATOM 2114 C C . ASP A 1 283 ? -11.126 14.820 27.875 1.00 76.06 283 ASP A C 1
ATOM 2116 O O . ASP A 1 283 ? -11.534 13.785 27.368 1.00 76.06 283 ASP A O 1
ATOM 2120 N N . GLU A 1 284 ? -9.949 15.324 27.503 1.00 81.44 284 GLU A N 1
ATOM 2121 C CA . GLU A 1 284 ? -9.110 14.729 26.455 1.00 81.44 284 GLU A CA 1
ATOM 2122 C C . GLU A 1 284 ? -8.085 13.721 27.014 1.00 81.44 284 GLU A C 1
ATOM 2124 O O . GLU A 1 284 ? -7.323 13.115 26.255 1.00 81.44 284 GLU A O 1
ATOM 2129 N N . SER A 1 285 ? -8.064 13.515 28.337 1.00 85.44 285 SER A N 1
ATOM 2130 C CA . SER A 1 285 ? -7.176 12.549 28.995 1.00 85.44 285 SER A CA 1
ATOM 2131 C C . SER A 1 285 ? -7.541 11.097 28.664 1.00 85.44 285 SER A C 1
ATOM 2133 O O . SER A 1 285 ? -8.711 10.741 28.490 1.00 85.44 285 SER A O 1
ATOM 2135 N N . ALA A 1 286 ? -6.534 10.217 28.635 1.00 87.12 286 ALA A N 1
ATOM 2136 C CA . ALA A 1 286 ? -6.734 8.795 28.358 1.00 87.12 286 ALA A CA 1
ATOM 2137 C C . ALA A 1 286 ? -7.701 8.138 29.361 1.00 87.12 286 ALA A C 1
ATOM 2139 O O . ALA A 1 286 ? -8.535 7.312 28.982 1.00 87.12 286 ALA A O 1
ATOM 2140 N N . ARG A 1 287 ? -7.633 8.509 30.647 1.00 87.19 287 ARG A N 1
ATOM 2141 C CA . ARG A 1 287 ? -8.585 8.051 31.667 1.00 87.19 287 ARG A CA 1
ATOM 2142 C C . ARG A 1 287 ? -10.019 8.515 31.413 1.00 87.19 287 ARG A C 1
ATOM 2144 O O . ARG A 1 287 ? -10.906 7.664 31.435 1.00 87.19 287 ARG A O 1
ATOM 2151 N N . ALA A 1 288 ? -10.252 9.803 31.146 1.00 89.12 288 ALA A N 1
ATOM 2152 C CA . ALA A 1 288 ? -11.604 10.317 30.901 1.00 89.12 288 ALA A CA 1
ATOM 2153 C C . ALA A 1 288 ? -12.269 9.604 29.712 1.00 89.12 288 ALA A C 1
ATOM 2155 O O . ALA A 1 288 ? -13.416 9.159 29.807 1.00 89.12 288 ALA A O 1
ATOM 2156 N N . LYS A 1 289 ? -11.512 9.390 28.629 1.00 92.25 289 LYS A N 1
ATOM 2157 C CA . LYS A 1 289 ? -11.968 8.635 27.455 1.00 92.25 289 LYS A CA 1
ATOM 2158 C C . LYS A 1 289 ? -12.309 7.179 27.788 1.00 92.25 289 LYS A C 1
ATOM 2160 O O . LYS A 1 289 ? -13.366 6.691 27.391 1.00 92.25 289 LYS A O 1
ATOM 2165 N N . ARG A 1 290 ? -11.462 6.479 28.557 1.00 93.12 290 ARG A N 1
ATOM 2166 C CA . ARG A 1 290 ? -11.736 5.093 28.992 1.00 93.12 290 ARG A CA 1
ATOM 2167 C C . ARG A 1 290 ? -12.992 4.995 29.852 1.00 93.12 290 ARG A C 1
ATOM 2169 O O . ARG A 1 290 ? -13.805 4.099 29.633 1.00 93.12 290 ARG A O 1
ATOM 2176 N N . GLU A 1 291 ? -13.164 5.900 30.813 1.00 93.62 291 GLU A N 1
ATOM 2177 C CA . GLU A 1 291 ? -14.353 5.936 31.673 1.00 93.62 291 GLU A CA 1
ATOM 2178 C C . GLU A 1 291 ? -15.626 6.198 30.849 1.00 93.62 291 GLU A C 1
ATOM 2180 O O . GLU A 1 291 ? -16.627 5.499 31.025 1.00 93.62 291 GLU A O 1
ATOM 2185 N N . ALA A 1 292 ? -15.568 7.120 29.881 1.00 94.62 292 ALA A N 1
ATOM 2186 C CA . ALA A 1 292 ? -16.679 7.402 28.974 1.00 94.62 292 ALA A CA 1
ATOM 2187 C C . ALA A 1 292 ? -17.057 6.192 28.098 1.00 94.62 292 ALA A C 1
ATOM 2189 O O . ALA A 1 292 ? -18.242 5.883 27.954 1.00 94.62 292 ALA A O 1
ATOM 2190 N N . LEU A 1 293 ? -16.067 5.469 27.566 1.00 95.88 293 LEU A N 1
ATOM 2191 C CA . LEU A 1 293 ? -16.278 4.241 26.791 1.00 95.88 293 LEU A CA 1
ATOM 2192 C C . LEU A 1 293 ? -16.898 3.123 27.650 1.00 95.88 293 LEU A C 1
ATOM 2194 O O . LEU A 1 293 ? -17.877 2.492 27.243 1.00 95.88 293 LEU A O 1
ATOM 2198 N N . ARG A 1 294 ? -16.398 2.912 28.873 1.00 96.56 294 ARG A N 1
ATOM 2199 C CA . ARG A 1 294 ? -16.956 1.915 29.808 1.00 96.56 294 ARG A CA 1
ATOM 2200 C C . ARG A 1 294 ? -18.407 2.215 30.172 1.00 96.56 294 ARG A C 1
ATOM 2202 O O . ARG A 1 294 ? -19.211 1.291 30.270 1.00 96.56 294 ARG A O 1
ATOM 2209 N N . ALA A 1 295 ? -18.765 3.492 30.319 1.00 96.38 295 ALA A N 1
ATOM 2210 C CA . ALA A 1 295 ? -20.125 3.913 30.659 1.00 96.38 295 ALA A CA 1
ATOM 2211 C C . ALA A 1 295 ? -21.179 3.525 29.604 1.00 96.38 295 ALA A C 1
ATOM 2213 O O . ALA A 1 295 ? -22.366 3.468 29.922 1.00 96.38 295 ALA A O 1
ATOM 2214 N N . VAL A 1 296 ? -20.765 3.242 28.365 1.00 95.94 296 VAL A N 1
ATOM 2215 C CA . VAL A 1 296 ? -21.646 2.762 27.286 1.00 95.94 296 VAL A CA 1
ATOM 2216 C C . VAL A 1 296 ? -21.453 1.278 26.958 1.00 95.94 296 VAL A C 1
ATOM 2218 O O . VAL A 1 296 ? -21.998 0.793 25.972 1.00 95.94 296 VAL A O 1
ATOM 2221 N N . GLY A 1 297 ? -20.714 0.536 27.789 1.00 93.31 297 GLY A N 1
ATOM 2222 C CA . GLY A 1 297 ? -20.543 -0.913 27.651 1.00 9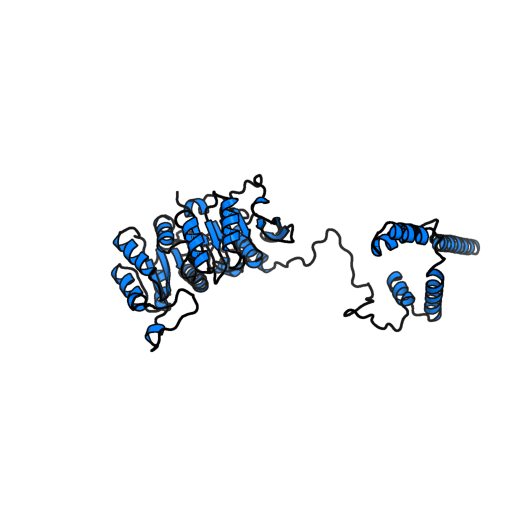3.31 297 GLY A CA 1
ATOM 2223 C C . GLY A 1 297 ? -19.395 -1.358 26.739 1.00 93.31 297 GLY A C 1
ATOM 2224 O O . GLY A 1 297 ? -19.299 -2.546 26.442 1.00 93.31 297 GLY A O 1
ATOM 2225 N N . VAL A 1 298 ? -18.511 -0.449 26.313 1.00 96.06 298 VAL A N 1
ATOM 2226 C CA . VAL A 1 298 ? -17.270 -0.815 25.608 1.00 96.06 298 VAL A CA 1
ATOM 2227 C C . VAL A 1 298 ? -16.284 -1.422 26.602 1.00 96.06 298 VAL A C 1
ATOM 2229 O O . VAL A 1 298 ? -16.067 -0.877 27.689 1.00 96.06 298 VAL A O 1
ATOM 2232 N N . HIS A 1 299 ? -15.630 -2.518 26.218 1.00 95.38 299 HIS A N 1
ATOM 2233 C CA . HIS A 1 299 ? -14.529 -3.061 27.007 1.00 95.38 299 HIS A CA 1
ATOM 2234 C C . HIS A 1 299 ? -13.262 -2.235 26.753 1.00 95.38 299 HIS A C 1
ATOM 2236 O O . HIS A 1 299 ? -12.490 -2.527 25.840 1.00 95.38 299 HIS A O 1
ATOM 2242 N N . ALA A 1 300 ? -13.072 -1.171 27.534 1.00 95.06 300 ALA A N 1
ATOM 2243 C CA . ALA A 1 300 ? -11.844 -0.383 27.522 1.00 95.06 300 ALA A CA 1
ATOM 2244 C C . ALA A 1 300 ? -10.875 -0.918 28.588 1.00 95.06 300 ALA A C 1
ATOM 2246 O O . ALA A 1 300 ? -11.177 -0.811 29.777 1.00 95.06 300 ALA A O 1
ATOM 2247 N N . ALA A 1 301 ? -9.746 -1.499 28.183 1.00 93.00 301 ALA A N 1
ATOM 2248 C CA . ALA A 1 301 ? -8.796 -2.144 29.099 1.00 93.00 301 ALA A CA 1
ATOM 2249 C C . ALA A 1 301 ? -7.941 -1.133 29.891 1.00 93.00 301 ALA A C 1
ATOM 2251 O O . ALA A 1 301 ? -7.716 -0.004 29.443 1.00 93.00 301 ALA A O 1
ATOM 2252 N N . ASP A 1 302 ? -7.446 -1.530 31.068 1.00 89.81 302 ASP A N 1
ATOM 2253 C CA . ASP A 1 302 ? -6.518 -0.721 31.871 1.00 89.81 302 ASP A CA 1
ATOM 2254 C C . ASP A 1 302 ? -5.065 -0.846 31.419 1.00 89.81 302 ASP A C 1
ATOM 2256 O O . ASP A 1 302 ? -4.269 0.071 31.620 1.00 89.81 302 ASP A O 1
ATOM 2260 N N . SER A 1 303 ? -4.719 -1.964 30.787 1.00 91.38 303 SER A N 1
ATOM 2261 C CA . SER A 1 303 ? -3.372 -2.230 30.292 1.00 91.38 303 SER A CA 1
ATOM 2262 C C . SER A 1 303 ? -3.401 -2.890 28.919 1.00 91.38 303 SER A C 1
ATOM 2264 O O . SER A 1 303 ? -4.379 -3.536 28.540 1.00 91.38 303 SER A O 1
ATOM 2266 N N . PHE A 1 304 ? -2.310 -2.752 28.167 1.00 90.88 304 PHE A N 1
ATOM 2267 C CA . PHE A 1 304 ? -2.207 -3.376 26.850 1.00 90.88 304 PHE A CA 1
ATOM 2268 C C . PHE A 1 304 ? -2.292 -4.919 26.903 1.00 90.88 304 PHE A C 1
ATOM 2270 O O . PHE A 1 304 ? -3.030 -5.487 26.105 1.00 90.88 304 PHE A O 1
ATOM 2277 N N . PRO A 1 305 ? -1.667 -5.632 27.865 1.00 94.06 305 PRO A N 1
ATOM 2278 C CA . PRO A 1 305 ? -1.853 -7.082 27.992 1.00 94.06 305 PRO A CA 1
ATOM 2279 C C . PRO A 1 305 ? -3.301 -7.506 28.274 1.00 94.06 305 PRO A C 1
ATOM 2281 O O . PRO A 1 305 ? -3.764 -8.522 27.759 1.00 94.06 305 PRO A O 1
ATOM 2284 N N . GLU A 1 306 ? -4.037 -6.730 29.073 1.00 94.81 306 GLU A N 1
ATOM 2285 C CA . GLU A 1 306 ? -5.465 -6.972 29.301 1.00 94.81 306 GLU A CA 1
ATOM 2286 C C . GLU A 1 306 ? -6.272 -6.765 28.014 1.00 94.81 306 GLU A C 1
ATOM 2288 O O . GLU A 1 306 ? -7.127 -7.589 27.69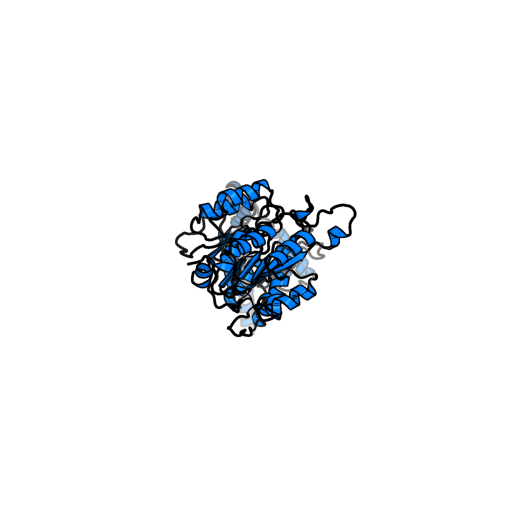4 1.00 94.81 306 GLU A O 1
ATOM 2293 N N . PHE A 1 307 ? -5.953 -5.720 27.242 1.00 94.94 307 PHE A N 1
ATOM 2294 C CA . PHE A 1 307 ? -6.552 -5.488 25.930 1.00 94.94 307 PHE A CA 1
ATOM 2295 C C . PHE A 1 307 ? -6.346 -6.684 24.995 1.00 94.94 307 PHE A C 1
ATOM 2297 O O . PHE A 1 307 ? -7.318 -7.163 24.416 1.00 94.94 307 PHE A O 1
ATOM 2304 N N . LEU A 1 308 ? -5.121 -7.216 24.901 1.00 94.50 308 LEU A N 1
ATOM 2305 C CA . LEU A 1 308 ? -4.822 -8.393 24.076 1.00 94.50 308 LEU A CA 1
ATOM 2306 C C . LEU A 1 308 ? -5.680 -9.600 24.473 1.00 94.50 308 LEU A C 1
ATOM 2308 O O . LEU A 1 308 ? -6.276 -10.245 23.613 1.00 94.50 308 LEU A O 1
ATOM 2312 N N . LYS A 1 309 ? -5.829 -9.855 25.776 1.00 95.19 309 LYS A N 1
ATOM 2313 C CA . LYS A 1 309 ? -6.697 -10.927 26.279 1.00 95.19 309 LYS A CA 1
ATOM 2314 C C . LYS A 1 309 ? -8.173 -10.682 25.952 1.00 95.19 309 LYS A C 1
ATOM 2316 O O . LYS A 1 309 ? -8.904 -11.618 25.644 1.00 95.19 309 LYS A O 1
ATOM 2321 N N . ALA A 1 310 ? -8.631 -9.434 25.998 1.00 95.31 310 ALA A N 1
ATOM 2322 C CA . ALA A 1 310 ? -10.007 -9.088 25.657 1.00 95.31 310 ALA A CA 1
ATOM 2323 C C . ALA A 1 310 ? -10.338 -9.332 24.173 1.00 95.31 310 ALA A C 1
ATOM 2325 O O . ALA A 1 310 ? -11.488 -9.642 23.854 1.00 95.31 310 ALA A O 1
ATOM 2326 N N . LEU A 1 311 ? -9.348 -9.266 23.271 1.00 95.06 311 LEU A N 1
ATOM 2327 C CA . LEU A 1 311 ? -9.531 -9.611 21.854 1.00 95.06 311 LEU A CA 1
ATOM 2328 C C . LEU A 1 311 ? -9.952 -11.073 21.664 1.00 95.06 311 LEU A C 1
ATOM 2330 O O . LEU A 1 311 ? -10.732 -11.368 20.760 1.00 95.06 311 LEU A O 1
ATOM 2334 N N . GLU A 1 312 ? -9.517 -11.982 22.540 1.00 94.00 312 GLU A N 1
ATOM 2335 C CA . GLU A 1 312 ? -9.951 -13.384 22.523 1.00 94.00 312 GLU A CA 1
ATOM 2336 C C . GLU A 1 312 ? -11.454 -13.535 22.790 1.00 94.00 312 GLU A C 1
ATOM 2338 O O . GLU A 1 312 ? -12.033 -14.556 22.434 1.00 94.00 312 GLU A O 1
ATOM 2343 N N . GLY A 1 313 ? -12.107 -12.543 23.401 1.00 92.81 313 GLY A N 1
ATOM 2344 C CA . GLY A 1 313 ? -13.552 -12.542 23.626 1.00 92.81 313 GLY A CA 1
ATOM 2345 C C . GLY A 1 313 ? -14.375 -12.145 22.398 1.00 92.81 313 GLY A C 1
ATOM 2346 O O . GLY A 1 313 ? -15.594 -12.330 22.397 1.00 92.81 313 GLY A O 1
ATOM 2347 N N . LEU A 1 314 ? -13.746 -11.599 21.350 1.00 94.25 314 LEU A N 1
ATOM 2348 C CA . LEU A 1 314 ? -14.455 -11.195 20.138 1.00 94.25 314 LEU A CA 1
ATOM 2349 C C . LEU A 1 314 ? -14.925 -12.420 19.332 1.00 94.25 314 LEU A C 1
ATOM 2351 O O . LEU A 1 314 ? -14.291 -13.478 19.365 1.00 94.25 314 LEU A O 1
ATOM 2355 N N . PRO A 1 315 ? -16.026 -12.320 18.566 1.00 90.69 315 PRO A N 1
ATOM 2356 C CA . PRO A 1 315 ? -16.456 -13.415 17.698 1.00 90.69 315 PRO A CA 1
ATOM 2357 C C . PRO A 1 315 ? -15.360 -13.745 16.679 1.00 90.69 315 PRO A C 1
ATOM 2359 O O . PRO A 1 315 ? -14.747 -12.825 16.144 1.00 90.69 315 PRO A O 1
ATOM 2362 N N . GLY A 1 316 ? -15.098 -15.030 16.425 1.00 83.56 316 GLY A N 1
ATOM 2363 C CA . GLY A 1 316 ? -14.088 -15.485 15.457 1.00 83.56 316 GLY A CA 1
ATOM 2364 C C . GLY A 1 316 ? -14.644 -15.685 14.043 1.00 83.56 316 GLY A C 1
ATOM 2365 O O . GLY A 1 316 ? -15.860 -15.729 13.853 1.00 83.56 316 GLY A O 1
ATOM 2366 N N . GLY A 1 317 ? -13.748 -15.797 13.060 1.00 73.69 317 GLY A N 1
ATOM 2367 C CA . GLY A 1 317 ? -14.098 -16.141 11.680 1.00 73.69 317 GLY A CA 1
ATOM 2368 C C . GLY A 1 317 ? -14.411 -17.631 11.504 1.00 73.69 317 GLY A C 1
ATOM 2369 O O . GLY A 1 317 ? -13.836 -18.475 12.187 1.00 73.69 317 GLY A O 1
ATOM 2370 N N . GLU A 1 318 ? -15.308 -17.956 10.571 1.00 76.38 318 GLU A N 1
ATOM 2371 C CA . GLU A 1 318 ? -15.724 -19.341 10.282 1.00 76.38 318 GLU A CA 1
ATOM 2372 C C . GLU A 1 318 ? -14.768 -20.080 9.333 1.00 76.38 318 GLU A C 1
ATOM 2374 O O . GLU A 1 318 ? -14.717 -21.309 9.320 1.00 76.38 318 GLU A O 1
ATOM 2379 N N . GLU A 1 319 ? -14.014 -19.346 8.515 1.00 80.88 319 GLU A N 1
ATOM 2380 C CA . GLU A 1 319 ? -13.103 -19.936 7.536 1.00 80.88 319 GLU A CA 1
ATOM 2381 C C . GLU A 1 319 ? -11.887 -20.551 8.241 1.00 80.88 319 GLU A C 1
ATOM 2383 O O . GLU A 1 319 ? -11.467 -20.046 9.272 1.00 80.88 319 GLU A O 1
ATOM 2388 N N . ALA A 1 320 ? -11.285 -21.622 7.729 1.00 82.06 320 ALA A N 1
ATOM 2389 C CA . ALA A 1 320 ? -10.009 -22.124 8.250 1.00 82.06 320 ALA A CA 1
ATOM 2390 C C . ALA A 1 320 ? -8.839 -21.430 7.540 1.00 82.06 320 ALA A C 1
ATOM 2392 O O . ALA A 1 320 ? -8.921 -21.147 6.343 1.00 82.06 320 ALA A O 1
ATOM 2393 N N . ASP A 1 321 ? -7.745 -21.166 8.257 1.00 83.75 321 ASP A N 1
ATOM 2394 C CA . ASP A 1 321 ? -6.551 -20.602 7.630 1.00 83.75 321 ASP A CA 1
ATOM 2395 C C . ASP A 1 321 ? -5.894 -21.614 6.688 1.00 83.75 321 ASP A C 1
ATOM 2397 O O . ASP A 1 321 ? -5.680 -22.780 7.031 1.00 83.75 321 ASP A O 1
ATOM 2401 N N . ARG A 1 322 ? -5.605 -21.165 5.468 1.00 76.56 322 ARG A N 1
ATOM 2402 C CA . ARG A 1 322 ? -4.986 -21.991 4.434 1.00 76.56 322 ARG A CA 1
ATOM 2403 C C . ARG A 1 322 ? -3.491 -21.718 4.521 1.00 76.56 322 ARG A C 1
ATOM 2405 O O . ARG A 1 322 ? -3.062 -20.637 4.159 1.00 76.56 322 ARG A O 1
ATOM 2412 N N . GLY A 1 323 ? -2.691 -22.650 5.034 1.00 78.88 323 GLY A N 1
ATOM 2413 C CA . GLY A 1 323 ? -1.238 -22.456 5.081 1.00 78.88 323 GLY A CA 1
ATOM 2414 C C . GLY A 1 323 ? -0.671 -22.126 3.691 1.00 78.88 323 GLY A C 1
ATOM 2415 O O . GLY A 1 323 ? -1.018 -22.784 2.710 1.00 78.88 323 GLY A O 1
ATOM 2416 N N . PHE A 1 324 ? 0.193 -21.112 3.604 1.00 86.69 324 PHE A N 1
ATOM 2417 C CA . PHE A 1 324 ? 0.780 -20.642 2.345 1.00 86.69 324 PHE A CA 1
ATOM 2418 C C . PHE A 1 324 ? 2.272 -20.986 2.271 1.00 86.69 324 PHE A C 1
ATOM 2420 O O . PHE A 1 324 ? 3.032 -20.648 3.178 1.00 86.69 324 PHE A O 1
ATOM 2427 N N . ASP A 1 325 ? 2.714 -21.601 1.169 1.00 85.69 325 ASP A N 1
ATOM 2428 C CA . ASP A 1 325 ? 4.145 -21.763 0.887 1.00 85.69 325 ASP A CA 1
ATOM 2429 C C . ASP A 1 325 ? 4.719 -20.479 0.269 1.00 85.69 325 ASP A C 1
ATOM 2431 O O . ASP A 1 325 ? 4.442 -20.130 -0.881 1.00 85.69 325 ASP A O 1
ATOM 2435 N N . ILE A 1 326 ? 5.533 -19.773 1.053 1.00 90.81 326 ILE A N 1
ATOM 2436 C CA . ILE A 1 326 ? 6.200 -18.529 0.650 1.00 90.81 326 ILE A CA 1
ATOM 2437 C C . ILE A 1 326 ? 7.690 -18.703 0.361 1.00 90.81 326 ILE A C 1
ATOM 2439 O O . ILE A 1 326 ? 8.349 -17.721 0.010 1.00 90.81 326 ILE A O 1
ATOM 2443 N N . ALA A 1 327 ? 8.244 -19.916 0.461 1.00 89.94 327 ALA A N 1
ATOM 2444 C CA . ALA A 1 327 ? 9.655 -20.146 0.151 1.00 89.94 327 ALA A CA 1
ATOM 2445 C C . ALA A 1 327 ? 10.040 -19.644 -1.260 1.00 89.94 327 ALA A C 1
ATOM 2447 O O . ALA A 1 327 ? 11.071 -18.971 -1.383 1.00 89.94 327 ALA A O 1
ATOM 2448 N N . PRO A 1 328 ? 9.206 -19.823 -2.311 1.00 88.94 328 PRO A N 1
ATOM 2449 C CA . PRO A 1 328 ? 9.506 -19.281 -3.637 1.00 88.94 328 PRO A CA 1
ATOM 2450 C C . PRO A 1 328 ? 9.544 -17.747 -3.683 1.00 88.94 328 PRO A C 1
ATOM 2452 O O . PRO A 1 328 ? 10.321 -17.173 -4.443 1.00 88.94 328 PRO A O 1
ATOM 2455 N N . LEU A 1 329 ? 8.716 -17.074 -2.877 1.00 89.56 329 LEU A N 1
ATOM 2456 C CA . LEU A 1 329 ? 8.663 -15.610 -2.801 1.00 89.56 329 LEU A CA 1
ATOM 2457 C C . LEU A 1 329 ? 9.907 -15.059 -2.095 1.00 89.56 329 LEU A C 1
ATOM 2459 O O . LEU A 1 329 ? 10.471 -14.053 -2.524 1.00 89.56 329 LEU A O 1
ATOM 2463 N N . MET A 1 330 ? 10.359 -15.744 -1.045 1.00 86.81 330 MET A N 1
ATOM 2464 C CA . MET A 1 330 ? 11.544 -15.366 -0.272 1.00 86.81 330 MET A CA 1
ATOM 2465 C C . MET A 1 330 ? 12.855 -15.630 -1.023 1.00 86.81 330 MET A C 1
ATOM 2467 O O . MET A 1 330 ? 13.843 -14.938 -0.796 1.00 86.81 330 MET A O 1
ATOM 2471 N N . ALA A 1 331 ? 12.864 -16.591 -1.949 1.00 87.56 331 ALA A N 1
ATOM 2472 C CA . ALA A 1 331 ? 14.026 -16.920 -2.774 1.00 87.56 331 ALA A CA 1
ATOM 2473 C C . ALA A 1 331 ? 14.222 -15.986 -3.988 1.00 87.56 331 ALA A C 1
ATOM 2475 O O . ALA A 1 331 ? 15.168 -16.166 -4.761 1.00 87.56 331 ALA A O 1
ATOM 2476 N N . ARG A 1 332 ? 13.340 -14.998 -4.197 1.00 87.06 332 ARG A N 1
ATOM 2477 C CA . ARG A 1 332 ? 13.422 -14.086 -5.346 1.00 87.06 332 ARG A CA 1
ATOM 2478 C C . ARG A 1 332 ? 14.705 -13.263 -5.302 1.00 87.06 332 ARG A C 1
ATOM 2480 O O . ARG A 1 332 ? 15.000 -12.574 -4.327 1.00 87.06 332 ARG A O 1
ATOM 2487 N N . ARG A 1 333 ? 15.411 -13.235 -6.429 1.00 78.19 333 ARG A N 1
ATOM 2488 C CA . ARG A 1 333 ? 16.516 -12.310 -6.673 1.00 78.19 333 ARG A CA 1
ATOM 2489 C C . ARG A 1 333 ? 16.151 -11.439 -7.861 1.00 78.19 333 ARG A C 1
ATOM 2491 O O . ARG A 1 333 ? 15.970 -11.950 -8.961 1.00 78.19 333 ARG A O 1
ATOM 2498 N N . ALA A 1 334 ? 16.022 -10.134 -7.630 1.00 69.81 334 ALA A N 1
ATOM 2499 C CA . ALA A 1 334 ? 15.799 -9.186 -8.715 1.00 69.81 334 ALA A CA 1
ATOM 2500 C C . ALA A 1 334 ? 16.944 -9.304 -9.724 1.00 69.81 334 ALA A C 1
ATOM 2502 O O . ALA A 1 334 ? 18.117 -9.258 -9.334 1.00 69.81 334 ALA A O 1
ATOM 2503 N N . SER A 1 335 ? 16.617 -9.462 -11.007 1.00 68.44 335 SER A N 1
ATOM 2504 C CA . SER A 1 335 ? 17.664 -9.483 -12.019 1.00 68.44 335 SER A CA 1
ATOM 2505 C C . SER A 1 335 ? 18.340 -8.113 -12.082 1.00 68.44 335 SER A C 1
ATOM 2507 O O . SER A 1 335 ? 17.680 -7.093 -12.296 1.00 68.44 335 SER A O 1
ATOM 2509 N N . ILE A 1 336 ? 19.665 -8.098 -11.916 1.00 67.38 336 ILE A N 1
ATOM 2510 C CA . ILE A 1 336 ? 20.499 -6.885 -11.987 1.00 67.38 336 ILE A CA 1
ATOM 2511 C C . ILE A 1 336 ? 20.542 -6.353 -13.430 1.00 67.38 336 ILE A C 1
ATOM 2513 O O . ILE A 1 336 ? 20.719 -5.160 -13.659 1.00 67.38 336 ILE A O 1
ATOM 2517 N N . LEU A 1 337 ? 20.325 -7.236 -14.408 1.00 59.56 337 LEU A N 1
ATOM 2518 C CA . LEU A 1 337 ? 20.340 -6.926 -15.829 1.00 59.56 337 LEU A CA 1
ATOM 2519 C C . LEU A 1 337 ? 18.985 -7.260 -16.450 1.00 59.56 337 LEU A C 1
ATOM 2521 O O . LEU A 1 337 ? 18.394 -8.312 -16.212 1.00 59.56 337 LEU A O 1
ATOM 2525 N N . SER A 1 338 ? 18.489 -6.356 -17.283 1.00 53.88 338 SER A N 1
ATOM 2526 C CA . SER A 1 338 ? 17.408 -6.650 -18.214 1.00 53.88 338 SER A CA 1
ATOM 2527 C C . SER A 1 338 ? 18.000 -6.493 -19.598 1.00 53.88 338 SER A C 1
ATOM 2529 O O . SER A 1 338 ? 18.043 -5.385 -20.123 1.00 53.88 338 SER A O 1
ATOM 2531 N N . THR A 1 339 ? 18.519 -7.582 -20.151 1.00 47.19 339 THR A N 1
ATOM 2532 C CA . THR A 1 339 ? 19.107 -7.567 -21.487 1.00 47.19 339 THR A CA 1
ATOM 2533 C C . THR A 1 339 ? 18.252 -8.361 -22.462 1.00 47.19 339 THR A C 1
ATOM 2535 O O . THR A 1 339 ? 17.530 -9.274 -22.066 1.00 47.19 339 THR A O 1
ATOM 2538 N N . ARG A 1 340 ? 18.318 -7.995 -23.742 1.00 48.50 340 ARG A N 1
ATOM 2539 C CA . ARG A 1 340 ? 17.791 -8.819 -24.833 1.00 48.50 340 ARG A CA 1
ATOM 2540 C C . ARG A 1 340 ? 18.863 -9.745 -25.433 1.00 48.50 340 ARG A C 1
ATOM 2542 O O . ARG A 1 340 ? 18.477 -10.647 -26.158 1.00 48.50 340 ARG A O 1
ATOM 2549 N N . GLU A 1 341 ? 20.147 -9.564 -25.082 1.00 43.75 341 GLU A N 1
ATOM 2550 C CA . GLU A 1 341 ? 21.309 -10.382 -25.501 1.00 43.75 341 GLU A CA 1
ATOM 2551 C C . GLU A 1 341 ? 22.516 -10.220 -24.540 1.00 43.75 341 GLU A C 1
ATOM 2553 O O . GLU A 1 341 ? 22.678 -9.171 -23.918 1.00 43.75 341 GLU A O 1
ATOM 2558 N N . VAL A 1 342 ? 23.372 -11.237 -24.385 1.00 41.62 342 VAL A N 1
ATOM 2559 C CA . VAL A 1 342 ? 24.478 -11.266 -23.395 1.00 41.62 342 VAL A CA 1
ATOM 2560 C C . VAL A 1 342 ? 25.852 -11.162 -24.080 1.00 41.62 342 VAL A C 1
ATOM 2562 O O . VAL A 1 342 ? 26.081 -11.843 -25.074 1.00 41.62 342 VAL A O 1
ATOM 2565 N N . LEU A 1 343 ? 26.772 -10.366 -23.514 1.00 45.81 343 LEU A N 1
ATOM 2566 C CA . LEU A 1 343 ? 28.205 -10.291 -23.856 1.00 45.81 343 LEU A CA 1
ATOM 2567 C C . LEU A 1 343 ? 29.033 -10.206 -22.562 1.00 45.81 343 LEU A C 1
ATOM 2569 O O . LEU A 1 343 ? 28.637 -9.495 -21.637 1.00 45.81 343 LEU A O 1
ATOM 2573 N N . ASP A 1 344 ? 30.154 -10.928 -22.500 1.00 42.22 344 ASP A N 1
ATOM 2574 C CA . ASP A 1 344 ? 31.021 -11.012 -21.315 1.00 42.22 344 ASP A CA 1
ATOM 2575 C C . ASP A 1 344 ? 32.095 -9.904 -21.321 1.00 42.22 344 ASP A C 1
ATOM 2577 O O . ASP A 1 344 ? 32.720 -9.648 -22.350 1.00 42.22 344 ASP A O 1
ATOM 2581 N N . VAL A 1 345 ? 32.269 -9.202 -20.195 1.00 50.00 345 VAL A N 1
ATOM 2582 C CA . VAL A 1 345 ? 32.994 -7.908 -20.101 1.00 50.00 345 VAL A CA 1
ATOM 2583 C C . VAL A 1 345 ? 34.246 -7.999 -19.213 1.00 50.00 345 VAL A C 1
ATOM 2585 O O . VAL A 1 345 ? 35.041 -7.062 -19.170 1.00 50.00 345 VAL A O 1
ATOM 2588 N N . SER A 1 346 ? 34.443 -9.115 -18.503 1.00 47.62 346 SER A N 1
ATOM 2589 C CA . SER A 1 346 ? 35.547 -9.301 -17.544 1.00 47.62 346 SER A CA 1
ATOM 2590 C C . SER A 1 346 ? 36.938 -9.418 -18.167 1.00 47.62 346 SER A C 1
ATOM 2592 O O . SER A 1 346 ? 37.923 -9.271 -17.451 1.00 47.62 346 SER A O 1
ATOM 2594 N N . ASP A 1 347 ? 37.034 -9.602 -19.482 1.00 50.69 347 ASP A N 1
ATOM 2595 C CA . ASP A 1 347 ? 38.316 -9.733 -20.183 1.00 50.69 347 ASP A CA 1
ATOM 2596 C C . ASP A 1 347 ? 38.804 -8.415 -20.818 1.00 50.69 347 ASP A C 1
ATOM 2598 O O . ASP A 1 347 ? 39.770 -8.403 -21.583 1.00 50.69 347 ASP A O 1
ATOM 2602 N N . ILE A 1 348 ? 38.152 -7.280 -20.525 1.00 49.38 348 ILE A N 1
ATOM 2603 C CA . ILE A 1 348 ? 38.483 -5.984 -21.133 1.00 49.38 348 ILE A CA 1
ATOM 2604 C C . ILE A 1 348 ? 39.359 -5.151 -20.177 1.00 49.38 348 ILE A C 1
ATOM 2606 O O . ILE A 1 348 ? 38.901 -4.785 -19.093 1.00 49.38 348 ILE A O 1
ATOM 2610 N N . PRO A 1 349 ? 40.599 -4.785 -20.553 1.00 50.47 349 PRO A N 1
ATOM 2611 C CA . PRO A 1 349 ? 41.457 -3.962 -19.704 1.00 50.47 349 PRO A CA 1
ATOM 2612 C C . PRO A 1 349 ? 40.888 -2.548 -19.487 1.00 50.47 349 PRO A C 1
ATOM 2614 O O . PRO A 1 349 ? 40.403 -1.902 -20.418 1.00 50.47 349 PRO A O 1
ATOM 2617 N N . ALA A 1 350 ? 40.970 -2.054 -18.246 1.00 51.91 350 ALA A N 1
ATOM 2618 C CA . ALA A 1 350 ? 40.494 -0.729 -17.847 1.00 51.91 350 ALA A CA 1
ATOM 2619 C C . ALA A 1 350 ? 41.574 0.353 -18.044 1.00 51.91 350 ALA A C 1
ATOM 2621 O O . ALA A 1 350 ? 42.701 0.225 -17.571 1.00 51.91 350 ALA A O 1
ATOM 2622 N N . PHE A 1 351 ? 41.211 1.448 -18.720 1.00 48.25 351 PHE A N 1
ATOM 2623 C CA . PHE A 1 351 ? 42.119 2.558 -19.058 1.00 48.25 351 PHE A CA 1
ATOM 2624 C C . PHE A 1 351 ? 41.956 3.788 -18.147 1.00 48.25 351 PHE A C 1
ATOM 2626 O O . PHE A 1 351 ? 42.788 4.697 -18.163 1.00 48.25 351 PHE A O 1
ATOM 2633 N N . VAL A 1 352 ? 40.875 3.834 -17.362 1.00 45.00 352 VAL A N 1
ATOM 2634 C CA . VAL A 1 352 ? 40.524 4.944 -16.468 1.00 45.00 352 VAL A CA 1
ATOM 2635 C C . VAL A 1 352 ? 39.917 4.370 -15.195 1.00 45.00 352 VAL A C 1
ATOM 2637 O O . VAL A 1 352 ? 38.931 3.640 -15.255 1.00 45.00 352 VAL A O 1
ATOM 2640 N N . GLU A 1 353 ? 40.469 4.749 -14.048 1.00 49.72 353 GLU A N 1
ATOM 2641 C CA . GLU A 1 353 ? 39.941 4.403 -12.730 1.00 49.72 353 GLU A CA 1
ATOM 2642 C C . GLU A 1 353 ? 39.874 5.677 -11.884 1.00 49.72 353 GLU A C 1
ATOM 2644 O O . GLU A 1 353 ? 40.782 6.509 -11.898 1.00 49.72 353 GLU A O 1
ATOM 2649 N N . ASN A 1 354 ? 38.751 5.888 -11.193 1.00 45.16 354 ASN A N 1
ATOM 2650 C CA . ASN A 1 354 ? 38.514 7.082 -10.371 1.00 45.16 354 ASN A CA 1
ATOM 2651 C C . ASN A 1 354 ? 38.727 8.417 -11.118 1.00 45.16 354 ASN A C 1
ATOM 2653 O O . ASN A 1 354 ? 39.264 9.382 -10.570 1.00 45.16 354 ASN A O 1
ATOM 2657 N N . GLY A 1 355 ? 38.315 8.469 -12.391 1.00 38.34 355 GLY A N 1
ATOM 2658 C CA . GLY A 1 355 ? 38.399 9.673 -13.226 1.00 38.34 355 GLY A CA 1
ATOM 2659 C C . GLY A 1 355 ? 39.824 10.081 -13.605 1.00 38.34 355 GLY A C 1
ATOM 2660 O O . GLY A 1 355 ? 40.030 11.184 -14.108 1.00 38.34 355 GLY A O 1
ATOM 2661 N N . LYS A 1 356 ? 40.809 9.210 -13.364 1.00 36.28 356 LYS A N 1
ATOM 2662 C CA . LYS A 1 356 ? 42.210 9.424 -13.714 1.00 36.28 356 LYS A CA 1
ATOM 2663 C C . LYS A 1 356 ? 42.696 8.285 -14.601 1.00 36.28 356 LYS A C 1
ATOM 2665 O O . LYS A 1 356 ? 42.334 7.125 -14.414 1.00 36.28 356 LYS A O 1
ATOM 2670 N N . LEU A 1 357 ? 43.515 8.637 -15.586 1.00 44.09 357 LEU A N 1
ATOM 2671 C CA . LEU A 1 357 ? 44.280 7.654 -16.345 1.00 44.09 357 LEU A CA 1
ATOM 2672 C C . LEU A 1 357 ? 45.238 6.944 -15.389 1.00 44.09 357 LEU A C 1
ATOM 2674 O O . LEU A 1 357 ? 45.979 7.597 -14.652 1.00 44.09 357 LEU A O 1
ATOM 2678 N N . ILE A 1 358 ? 45.201 5.616 -15.400 1.00 52.62 358 ILE A N 1
ATOM 2679 C CA . ILE A 1 358 ? 46.098 4.793 -14.592 1.00 52.62 358 ILE A CA 1
ATOM 2680 C C . ILE A 1 358 ? 47.429 4.689 -15.350 1.00 52.62 358 ILE A C 1
ATOM 2682 O O . ILE A 1 358 ? 47.407 4.365 -16.542 1.00 52.62 358 ILE A O 1
ATOM 2686 N N . PRO A 1 359 ? 48.584 4.964 -14.718 1.00 46.62 359 PRO A N 1
ATOM 2687 C CA . PRO A 1 359 ? 49.878 4.744 -15.346 1.00 46.62 359 PRO A CA 1
ATOM 2688 C C . PRO A 1 359 ? 50.043 3.256 -15.653 1.00 46.62 359 PRO A C 1
ATOM 2690 O O . PRO A 1 359 ? 50.023 2.423 -14.751 1.00 46.62 359 PRO A O 1
ATOM 2693 N N . GLN A 1 360 ? 50.194 2.927 -16.929 1.00 55.47 360 GLN A N 1
ATOM 2694 C CA . GLN A 1 360 ? 50.555 1.590 -17.381 1.00 55.47 360 GLN A CA 1
ATOM 2695 C C . GLN A 1 360 ? 52.038 1.615 -17.758 1.00 55.47 360 GLN A C 1
ATOM 2697 O O . GLN A 1 360 ? 52.477 2.533 -18.452 1.00 55.47 360 GLN A O 1
ATOM 2702 N N . GLU A 1 361 ? 52.817 0.615 -17.330 1.00 54.91 361 GLU A N 1
ATOM 2703 C CA . GLU A 1 361 ? 54.200 0.434 -17.815 1.00 54.91 361 GLU A CA 1
ATOM 2704 C C . GLU A 1 361 ? 54.238 0.175 -19.333 1.00 54.91 361 GLU A C 1
ATOM 2706 O O . GLU A 1 361 ? 55.256 0.379 -19.993 1.00 54.91 361 GLU A O 1
ATOM 2711 N N . SER A 1 362 ? 53.108 -0.252 -19.904 1.00 61.03 362 SER A N 1
ATOM 2712 C CA . SER A 1 362 ? 52.913 -0.468 -21.331 1.00 61.03 362 SER A CA 1
ATOM 2713 C C . SER A 1 362 ? 52.241 0.727 -22.012 1.00 61.03 362 SER A C 1
ATOM 2715 O O . SER A 1 362 ? 51.260 1.274 -21.511 1.00 61.03 362 SER A O 1
ATOM 2717 N N . SER A 1 363 ? 52.704 1.085 -23.211 1.00 72.44 363 SER A N 1
ATOM 2718 C CA . SER A 1 363 ? 52.036 2.077 -24.060 1.00 72.44 363 SER A CA 1
ATOM 2719 C C . SER A 1 363 ? 50.591 1.692 -24.395 1.00 72.44 363 SER A C 1
ATOM 2721 O O . SER A 1 363 ? 50.265 0.510 -24.514 1.00 72.44 363 SER A O 1
ATOM 2723 N N . PHE A 1 364 ? 49.738 2.695 -24.645 1.00 75.56 364 PHE A N 1
ATOM 2724 C CA . PHE A 1 364 ? 48.344 2.503 -25.078 1.00 75.56 364 PHE A CA 1
ATOM 2725 C C . PHE A 1 364 ? 48.216 1.491 -26.228 1.00 75.56 364 PHE A C 1
ATOM 2727 O O . PHE A 1 364 ? 47.359 0.613 -26.187 1.00 75.56 364 PHE A O 1
ATOM 2734 N N . MET A 1 365 ? 49.114 1.564 -27.218 1.00 81.25 365 MET A N 1
ATOM 2735 C CA . MET A 1 365 ? 49.138 0.632 -28.350 1.00 81.25 365 MET A CA 1
ATOM 2736 C C . MET A 1 365 ? 49.442 -0.805 -27.925 1.00 81.25 365 MET A C 1
ATOM 2738 O O . MET A 1 365 ? 48.843 -1.736 -28.459 1.00 81.25 365 MET A O 1
ATOM 2742 N N . THR A 1 366 ? 50.330 -1.003 -26.951 1.00 77.25 366 THR A N 1
ATOM 2743 C CA . THR A 1 366 ? 50.653 -2.331 -26.417 1.00 77.25 366 THR A CA 1
ATOM 2744 C C . THR A 1 366 ? 49.462 -2.922 -25.667 1.00 77.25 366 THR A C 1
ATOM 2746 O O . THR A 1 366 ? 49.096 -4.069 -25.920 1.00 77.25 366 THR A O 1
ATOM 2749 N N . SER A 1 367 ? 48.813 -2.140 -24.800 1.00 75.44 367 SER A N 1
ATOM 2750 C CA . SER A 1 367 ? 47.636 -2.593 -24.047 1.00 75.44 367 SER A CA 1
ATOM 2751 C C . SER A 1 367 ? 46.442 -2.873 -24.964 1.00 75.44 367 SER A C 1
ATOM 2753 O O . SER A 1 367 ? 45.807 -3.916 -24.840 1.00 75.44 367 SER A O 1
ATOM 2755 N N . ALA A 1 368 ? 46.166 -1.987 -25.927 1.00 76.62 368 ALA A N 1
ATOM 2756 C CA . ALA A 1 368 ? 45.089 -2.167 -26.900 1.00 76.62 368 ALA A CA 1
ATOM 2757 C C . ALA A 1 368 ? 45.325 -3.398 -27.788 1.00 76.62 368 ALA A C 1
ATOM 2759 O O . ALA A 1 368 ? 44.405 -4.177 -28.027 1.00 76.62 368 ALA A O 1
ATOM 2760 N N . THR A 1 369 ? 46.565 -3.622 -28.230 1.00 79.50 369 THR A N 1
ATOM 2761 C CA . THR A 1 369 ? 46.909 -4.819 -29.010 1.00 79.50 369 THR A CA 1
ATOM 2762 C C . THR A 1 369 ? 46.784 -6.087 -28.165 1.00 79.50 369 THR A C 1
ATOM 2764 O O . THR A 1 369 ? 46.258 -7.084 -28.648 1.00 79.50 369 THR A O 1
ATOM 2767 N N . GLY A 1 370 ? 47.202 -6.054 -26.896 1.00 75.69 370 GLY A N 1
ATOM 2768 C CA . GLY A 1 370 ? 47.028 -7.182 -25.978 1.00 75.69 370 GLY A CA 1
ATOM 2769 C C . GLY A 1 370 ? 45.556 -7.535 -25.741 1.00 75.69 370 GLY A C 1
ATOM 2770 O O . GLY A 1 370 ? 45.190 -8.707 -25.802 1.00 75.69 370 GLY A O 1
ATOM 2771 N N . ALA A 1 371 ? 44.702 -6.520 -25.574 1.00 73.56 371 ALA A N 1
ATOM 2772 C CA . ALA A 1 371 ? 43.253 -6.684 -25.464 1.00 73.56 371 ALA A CA 1
ATOM 2773 C C . ALA A 1 371 ? 42.648 -7.325 -26.724 1.00 73.56 371 ALA A C 1
ATOM 2775 O O . ALA A 1 371 ? 41.875 -8.273 -26.629 1.00 73.56 371 ALA A O 1
ATOM 2776 N N . LEU A 1 372 ? 43.040 -6.850 -27.913 1.00 73.44 372 LEU A N 1
ATOM 2777 C CA . LEU A 1 372 ? 42.556 -7.381 -29.193 1.00 73.44 372 LEU A CA 1
ATOM 2778 C C . LEU A 1 372 ? 43.013 -8.821 -29.458 1.00 73.44 372 LEU A C 1
ATOM 2780 O O . LEU A 1 372 ? 42.300 -9.582 -30.107 1.00 73.44 372 LEU A O 1
ATOM 2784 N N . LEU A 1 373 ? 44.201 -9.195 -28.981 1.00 76.38 373 LEU A N 1
ATOM 2785 C CA . LEU A 1 373 ? 44.750 -10.542 -29.137 1.00 76.38 373 LEU A CA 1
ATOM 2786 C C . LEU A 1 373 ? 44.302 -11.514 -28.033 1.00 76.38 373 LEU A C 1
ATOM 2788 O O . LEU A 1 373 ? 44.622 -12.700 -28.127 1.00 76.38 373 LEU A O 1
ATOM 2792 N N . GLY A 1 374 ? 43.620 -11.031 -26.988 1.00 76.19 374 GLY A N 1
ATOM 2793 C CA . GLY A 1 374 ? 43.259 -11.822 -25.806 1.00 76.19 374 GLY A CA 1
ATOM 2794 C C . GLY A 1 374 ? 44.467 -12.340 -25.015 1.00 76.19 374 GLY A C 1
ATOM 2795 O O . GLY A 1 374 ? 44.350 -13.315 -24.278 1.00 76.19 374 GLY A O 1
ATOM 2796 N N . LYS A 1 375 ? 45.654 -11.746 -25.205 1.00 76.94 375 LYS A N 1
ATOM 2797 C CA . LYS A 1 375 ? 46.897 -12.136 -24.523 1.00 76.94 375 LYS A CA 1
ATOM 2798 C C . LYS A 1 375 ? 47.906 -10.996 -24.492 1.00 76.94 375 LYS A C 1
ATOM 2800 O O . LYS A 1 375 ? 47.973 -10.187 -25.415 1.00 76.94 375 LYS A O 1
ATOM 2805 N N . GLU A 1 376 ? 48.754 -10.979 -23.471 1.00 74.06 376 GLU A N 1
ATOM 2806 C CA . GLU A 1 376 ? 49.792 -9.959 -23.344 1.00 74.06 376 GLU A CA 1
ATOM 2807 C C . GLU A 1 376 ? 50.920 -10.143 -24.378 1.00 74.06 376 GLU A C 1
ATOM 2809 O O . GLU A 1 376 ? 51.386 -11.253 -24.654 1.00 74.06 376 GLU A O 1
ATOM 2814 N N . LEU A 1 377 ? 51.390 -9.030 -24.947 1.00 73.38 377 LEU A N 1
ATOM 2815 C CA . LEU A 1 377 ? 52.607 -8.995 -25.755 1.00 73.38 377 LEU A CA 1
ATOM 2816 C C . LEU A 1 377 ? 53.821 -9.110 -24.828 1.00 73.38 377 LEU A C 1
ATOM 2818 O O . LEU A 1 377 ? 54.069 -8.209 -24.039 1.00 73.38 377 LEU A O 1
ATOM 2822 N N . THR A 1 378 ? 54.617 -10.171 -24.943 1.00 78.81 378 THR A N 1
ATOM 2823 C CA . THR A 1 378 ? 55.790 -10.385 -24.070 1.00 78.81 378 THR A CA 1
ATOM 2824 C C . THR A 1 378 ? 57.107 -9.919 -24.692 1.00 78.81 378 THR A C 1
ATOM 2826 O O . THR A 1 378 ? 58.034 -9.546 -23.978 1.00 78.81 378 THR A O 1
ATOM 2829 N N . SER A 1 379 ? 57.199 -9.889 -26.026 1.00 82.31 379 SER A N 1
ATOM 2830 C CA . SER A 1 379 ? 58.428 -9.529 -26.744 1.00 82.31 379 SER A CA 1
ATOM 2831 C C . SER A 1 379 ? 58.642 -8.008 -26.813 1.00 82.31 379 SER A C 1
ATOM 2833 O O . SER A 1 379 ? 57.788 -7.311 -27.374 1.00 82.31 379 SER A O 1
ATOM 2835 N N . PRO A 1 380 ? 59.795 -7.476 -26.348 1.00 74.62 380 PRO A N 1
ATOM 2836 C CA . PRO A 1 380 ? 60.123 -6.051 -26.459 1.00 74.62 380 PRO A CA 1
ATOM 2837 C C . PRO A 1 380 ? 60.109 -5.535 -27.903 1.00 74.62 380 PRO A C 1
ATOM 2839 O O . PRO A 1 380 ? 59.662 -4.421 -28.164 1.00 74.62 380 PRO A O 1
ATOM 2842 N N . VAL A 1 381 ? 60.534 -6.369 -28.857 1.00 76.81 381 VAL A N 1
ATOM 2843 C CA . VAL A 1 381 ? 60.534 -6.030 -30.288 1.00 76.81 381 VAL A CA 1
ATOM 2844 C C . VAL A 1 381 ? 59.106 -5.903 -30.815 1.00 76.81 381 VAL A C 1
ATOM 2846 O O . VAL A 1 381 ? 58.803 -4.977 -31.561 1.00 76.81 381 VAL A O 1
ATOM 2849 N N . SER A 1 382 ? 58.203 -6.796 -30.402 1.00 77.38 382 SER A N 1
ATOM 2850 C CA . SER A 1 382 ? 56.793 -6.731 -30.803 1.00 77.38 382 SER A CA 1
ATOM 2851 C C . SER A 1 382 ? 56.089 -5.514 -30.206 1.00 77.38 382 SER A C 1
ATOM 2853 O O . SER A 1 382 ? 55.347 -4.843 -30.918 1.00 77.38 382 SER A O 1
ATOM 2855 N N . LYS A 1 383 ? 56.371 -5.180 -28.938 1.00 78.75 383 LYS A N 1
ATOM 2856 C CA . LYS A 1 383 ? 55.877 -3.945 -28.304 1.00 78.75 383 LYS A CA 1
ATOM 2857 C C . LYS A 1 383 ? 56.320 -2.706 -29.096 1.00 78.75 383 LYS A C 1
ATOM 2859 O O . LYS A 1 383 ? 55.479 -1.921 -29.528 1.00 78.75 383 LYS A O 1
ATOM 2864 N N . ALA A 1 384 ? 57.619 -2.588 -29.384 1.00 74.69 384 ALA A N 1
ATOM 2865 C CA . ALA A 1 384 ? 58.174 -1.471 -30.153 1.00 74.69 384 ALA A CA 1
ATOM 2866 C C . ALA A 1 384 ? 57.610 -1.385 -31.586 1.00 74.69 384 ALA A C 1
ATOM 2868 O O . ALA A 1 384 ? 57.357 -0.292 -32.092 1.00 74.69 384 ALA A O 1
ATOM 2869 N N . PHE A 1 385 ? 57.369 -2.529 -32.232 1.00 78.56 385 PHE A N 1
ATOM 2870 C CA . PHE A 1 385 ? 56.766 -2.588 -33.562 1.00 78.56 385 PHE A CA 1
ATOM 2871 C C . PHE A 1 385 ? 55.333 -2.038 -33.575 1.00 78.56 385 PHE A C 1
ATOM 2873 O O . PHE A 1 385 ? 55.030 -1.153 -34.374 1.00 78.56 385 PHE A O 1
ATOM 2880 N N . PHE A 1 386 ? 54.457 -2.504 -32.678 1.00 81.06 386 PHE A N 1
ATOM 2881 C CA . PHE A 1 386 ? 53.068 -2.028 -32.624 1.00 81.06 386 PHE A CA 1
ATOM 2882 C C . PHE A 1 386 ? 52.963 -0.557 -32.207 1.00 81.06 386 PHE A C 1
ATOM 2884 O O . PHE A 1 386 ? 52.088 0.160 -32.693 1.00 81.06 386 PHE A O 1
ATOM 2891 N N . GLU A 1 387 ? 53.885 -0.072 -31.375 1.00 80.69 387 GLU A N 1
ATOM 2892 C CA . GLU A 1 387 ? 54.008 1.359 -31.091 1.00 80.69 387 GLU A CA 1
ATOM 2893 C C . GLU A 1 387 ? 54.377 2.178 -32.325 1.00 80.69 387 GLU A C 1
ATOM 2895 O O . GLU A 1 387 ? 53.779 3.229 -32.568 1.00 80.69 387 GLU A O 1
ATOM 2900 N N . ALA A 1 388 ? 55.355 1.714 -33.104 1.00 77.06 388 ALA A N 1
ATOM 2901 C CA . ALA A 1 388 ? 55.762 2.387 -34.329 1.00 77.06 388 ALA A CA 1
ATOM 2902 C C . ALA A 1 388 ? 54.613 2.416 -35.346 1.00 77.06 388 ALA A C 1
ATOM 2904 O O . ALA A 1 388 ? 54.315 3.475 -35.895 1.00 77.06 388 ALA A O 1
ATOM 2905 N N . VAL A 1 389 ? 53.912 1.293 -35.533 1.00 82.06 389 VAL A N 1
ATOM 2906 C CA . VAL A 1 389 ? 52.724 1.214 -36.397 1.00 82.06 389 VAL A CA 1
ATOM 2907 C C . VAL A 1 389 ? 51.636 2.180 -35.924 1.00 82.06 389 VAL A C 1
ATOM 2909 O O . VAL A 1 389 ? 51.112 2.942 -36.731 1.00 82.06 389 VAL A O 1
ATOM 2912 N N . GLY A 1 390 ? 51.339 2.214 -34.622 1.00 81.25 390 GLY A N 1
ATOM 2913 C CA . GLY A 1 390 ? 50.356 3.140 -34.059 1.00 81.25 390 GLY A CA 1
ATOM 2914 C C . GLY A 1 390 ? 50.695 4.603 -34.332 1.00 81.25 390 GLY A C 1
ATOM 2915 O O . GLY A 1 390 ? 49.823 5.351 -34.758 1.00 81.25 390 GLY A O 1
ATOM 2916 N N . LYS A 1 391 ? 51.965 4.999 -34.161 1.00 80.19 391 LYS A N 1
ATOM 2917 C CA . LYS A 1 391 ? 52.443 6.364 -34.446 1.00 80.19 391 LYS A CA 1
ATOM 2918 C C . LYS A 1 391 ? 52.364 6.721 -35.930 1.00 80.19 391 LYS A C 1
ATOM 2920 O O . LYS A 1 391 ? 52.025 7.853 -36.261 1.00 80.19 391 LYS A O 1
ATOM 2925 N N . LEU A 1 392 ? 52.663 5.770 -36.813 1.00 81.50 392 LEU A N 1
ATOM 2926 C CA . LEU A 1 392 ? 52.617 5.973 -38.263 1.00 81.50 392 LEU A CA 1
ATOM 2927 C C . LEU A 1 392 ? 51.186 6.116 -38.799 1.00 81.50 392 LEU A C 1
ATOM 2929 O O . LEU A 1 392 ? 50.987 6.771 -39.816 1.00 81.50 392 LEU A O 1
ATOM 2933 N N . LEU A 1 393 ? 50.200 5.518 -38.127 1.00 85.12 393 LEU A N 1
ATOM 2934 C CA . LEU A 1 393 ? 48.803 5.498 -38.569 1.00 85.12 393 LEU A CA 1
ATOM 2935 C C . LEU A 1 393 ? 47.918 6.571 -37.913 1.00 85.12 393 LEU A C 1
ATOM 2937 O O . LEU A 1 393 ? 46.711 6.559 -38.145 1.00 85.12 393 LEU A O 1
ATOM 2941 N N . ILE A 1 394 ? 48.484 7.481 -37.108 1.00 85.88 394 ILE A N 1
ATOM 2942 C CA . ILE A 1 394 ? 47.714 8.513 -36.384 1.00 85.88 394 ILE A CA 1
ATOM 2943 C C . ILE A 1 394 ? 46.882 9.362 -37.345 1.00 85.88 394 ILE A C 1
ATOM 2945 O O . ILE A 1 394 ? 45.698 9.582 -37.103 1.00 85.88 394 ILE A O 1
ATOM 2949 N N . ASP A 1 395 ? 47.506 9.853 -38.413 1.00 88.81 395 ASP A N 1
ATOM 2950 C CA . ASP A 1 395 ? 46.829 10.639 -39.434 1.00 88.81 395 ASP A CA 1
ATOM 2951 C C . ASP A 1 395 ? 47.619 10.619 -40.748 1.00 88.81 395 ASP A C 1
ATOM 2953 O O . ASP A 1 395 ? 48.846 10.520 -40.755 1.00 88.81 395 ASP A O 1
ATOM 2957 N N . HIS A 1 396 ? 46.903 10.740 -41.864 1.00 91.44 396 HIS A N 1
ATOM 2958 C CA . HIS A 1 396 ? 47.480 10.874 -43.204 1.00 91.44 396 HIS A CA 1
ATOM 2959 C C . HIS A 1 396 ? 46.915 12.110 -43.939 1.00 91.44 396 HIS A C 1
ATOM 2961 O O . HIS A 1 396 ? 46.899 12.187 -45.173 1.00 91.44 396 HIS A O 1
ATOM 2967 N N . GLY A 1 397 ? 46.459 13.103 -43.169 1.00 90.56 397 GLY A N 1
ATOM 2968 C CA . GLY A 1 397 ? 46.002 14.402 -43.641 1.00 90.56 397 GLY A CA 1
ATOM 2969 C C . GLY A 1 397 ? 44.522 14.452 -44.032 1.00 90.56 397 GLY A C 1
ATOM 2970 O O . GLY A 1 397 ? 43.844 13.445 -44.225 1.00 90.56 397 GLY A O 1
ATOM 2971 N N . GLY A 1 398 ? 44.017 15.674 -44.218 1.00 90.69 398 GLY A N 1
ATOM 2972 C CA . GLY A 1 398 ? 42.587 15.959 -44.396 1.00 90.69 398 GLY A CA 1
ATOM 2973 C C . GLY A 1 398 ? 41.942 15.502 -45.711 1.00 90.69 398 GLY A C 1
ATOM 2974 O O . GLY A 1 398 ? 40.752 15.727 -45.894 1.00 90.69 398 GLY A O 1
ATOM 2975 N N . ASN A 1 399 ? 42.683 14.882 -46.631 1.00 93.94 399 ASN A N 1
ATOM 2976 C CA . ASN A 1 399 ? 42.179 14.531 -47.968 1.00 93.94 399 ASN A CA 1
ATOM 2977 C C . ASN A 1 399 ? 41.755 13.062 -48.105 1.00 93.94 399 ASN A C 1
ATOM 2979 O O . ASN A 1 399 ? 41.230 12.667 -49.144 1.00 93.94 399 ASN A O 1
ATOM 2983 N N . VAL A 1 400 ? 41.983 12.241 -47.079 1.00 94.62 400 VAL A N 1
ATOM 2984 C CA . VAL A 1 400 ? 41.569 10.835 -47.092 1.00 94.62 400 VAL A CA 1
ATOM 2985 C C . VAL A 1 400 ? 40.090 10.688 -46.736 1.00 94.62 400 VAL A C 1
ATOM 2987 O O . VAL A 1 400 ? 39.532 11.516 -46.015 1.00 94.62 400 VAL A O 1
ATOM 2990 N N . SER A 1 401 ? 39.447 9.619 -47.215 1.00 93.75 401 SER A N 1
ATOM 2991 C CA . SER A 1 401 ? 37.992 9.428 -47.111 1.00 93.75 401 SER A CA 1
ATOM 2992 C C . SER A 1 401 ? 37.444 9.617 -45.691 1.00 93.75 401 SER A C 1
ATOM 2994 O O . SER A 1 401 ? 36.446 10.320 -45.519 1.00 93.75 401 SER A O 1
ATOM 2996 N N . GLY A 1 402 ? 38.113 9.069 -44.672 1.00 95.00 402 GLY A N 1
ATOM 2997 C CA . GLY A 1 402 ? 37.686 9.212 -43.277 1.00 95.00 402 GLY A CA 1
ATOM 2998 C C . GLY A 1 402 ? 37.816 10.629 -42.735 1.00 95.00 402 GLY A C 1
ATOM 2999 O O . GLY A 1 402 ? 36.872 11.138 -42.132 1.00 95.00 402 GLY A O 1
ATOM 3000 N N . ALA A 1 403 ? 38.939 11.298 -43.007 1.00 95.25 403 ALA A N 1
ATOM 3001 C CA . ALA A 1 403 ? 39.185 12.661 -42.545 1.00 95.25 403 ALA A CA 1
ATOM 3002 C C . ALA A 1 403 ? 38.228 13.662 -43.210 1.00 95.25 403 ALA A C 1
ATOM 3004 O O . ALA A 1 403 ? 37.611 14.472 -42.520 1.00 95.25 403 ALA A O 1
ATOM 3005 N N . VAL A 1 404 ? 38.023 13.559 -44.530 1.00 96.56 404 VAL A N 1
ATOM 3006 C CA . VAL A 1 404 ? 37.056 14.393 -45.264 1.00 96.56 404 VAL A CA 1
ATOM 3007 C C . VAL A 1 404 ? 35.649 14.206 -44.699 1.00 96.56 404 VAL A C 1
ATOM 3009 O O . VAL A 1 404 ? 34.958 15.186 -44.430 1.00 96.56 404 VAL A O 1
ATOM 3012 N N . THR A 1 405 ? 35.231 12.962 -44.466 1.00 95.88 405 THR A N 1
ATOM 3013 C CA . THR A 1 405 ? 33.881 12.659 -43.970 1.00 95.88 405 THR A CA 1
ATOM 3014 C C . THR A 1 405 ? 33.673 13.167 -42.543 1.00 95.88 405 THR A C 1
ATOM 3016 O O . THR A 1 405 ? 32.642 13.780 -42.259 1.00 95.88 405 THR A O 1
ATOM 3019 N N . ALA A 1 406 ? 34.659 12.998 -41.658 1.00 96.56 406 ALA A N 1
ATOM 3020 C CA . ALA A 1 406 ? 34.605 13.534 -40.300 1.00 96.56 406 ALA A CA 1
ATOM 3021 C C . ALA A 1 406 ? 34.558 15.069 -40.290 1.00 96.56 406 ALA A C 1
ATOM 3023 O O . ALA A 1 406 ? 33.729 15.656 -39.596 1.00 96.56 406 ALA A O 1
ATOM 3024 N N . MET A 1 407 ? 35.381 15.729 -41.113 1.00 96.62 407 MET A N 1
ATOM 3025 C CA . MET A 1 407 ? 35.385 17.188 -41.238 1.00 96.62 407 MET A CA 1
ATOM 3026 C C . MET A 1 407 ? 34.077 17.727 -41.815 1.00 96.62 407 MET A C 1
ATOM 3028 O O . MET A 1 407 ? 33.557 18.717 -41.308 1.00 96.62 407 MET A O 1
ATOM 3032 N N . LEU A 1 408 ? 33.522 17.096 -42.852 1.00 96.56 408 LEU A N 1
ATOM 3033 C CA . LEU A 1 408 ? 32.227 17.488 -43.411 1.00 96.56 408 LEU A CA 1
ATOM 3034 C C . LEU A 1 408 ? 31.106 17.325 -42.381 1.00 96.56 408 LEU A C 1
ATOM 3036 O O . LEU A 1 408 ? 30.277 18.218 -42.241 1.00 96.56 408 LEU A O 1
ATOM 3040 N N . THR A 1 409 ? 31.118 16.231 -41.619 1.00 96.19 409 THR A N 1
ATOM 3041 C CA . THR A 1 409 ? 30.125 15.957 -40.569 1.00 96.19 409 THR A CA 1
ATOM 3042 C C . THR A 1 409 ? 30.224 16.971 -39.424 1.00 96.19 409 THR A C 1
ATOM 3044 O O . THR A 1 409 ? 29.206 17.507 -38.986 1.00 96.19 409 THR A O 1
ATOM 3047 N N . ALA A 1 410 ? 31.442 17.331 -39.014 1.00 96.75 410 ALA A N 1
ATOM 3048 C CA . ALA A 1 410 ? 31.676 18.384 -38.028 1.00 96.75 410 ALA A CA 1
ATOM 3049 C C . ALA A 1 410 ? 31.244 19.765 -38.553 1.00 96.75 410 ALA A C 1
ATOM 3051 O O . ALA A 1 410 ? 30.571 20.520 -37.853 1.00 96.75 410 ALA A O 1
ATOM 3052 N N . ARG A 1 411 ? 31.556 20.086 -39.817 1.00 96.81 411 ARG A N 1
ATOM 3053 C CA . ARG A 1 411 ? 31.120 21.331 -40.478 1.00 96.81 411 ARG A CA 1
ATOM 3054 C C . ARG A 1 411 ? 29.610 21.391 -40.705 1.00 96.81 411 ARG A C 1
ATOM 3056 O O . ARG A 1 411 ? 29.069 22.486 -40.814 1.00 96.81 411 ARG A O 1
ATOM 3063 N N . ALA A 1 412 ? 28.935 20.246 -40.724 1.00 96.44 412 ALA A N 1
ATOM 3064 C CA . ALA A 1 412 ? 27.480 20.142 -40.700 1.00 96.44 412 ALA A CA 1
ATOM 3065 C C . ALA A 1 412 ? 26.882 20.317 -39.285 1.00 96.44 412 ALA A C 1
ATOM 3067 O O . ALA A 1 412 ? 25.682 20.122 -39.101 1.00 96.44 412 ALA A O 1
ATOM 3068 N N . GLY A 1 413 ? 27.694 20.681 -38.284 1.00 95.56 413 GLY A N 1
ATOM 3069 C CA . GLY A 1 413 ? 27.247 21.000 -36.926 1.00 95.56 413 GLY A CA 1
ATOM 3070 C C . GLY A 1 413 ? 26.993 19.781 -36.037 1.00 95.56 413 GLY A C 1
ATOM 3071 O O . GLY A 1 413 ? 26.261 19.885 -35.055 1.00 95.56 413 GLY A O 1
ATOM 3072 N N . LYS A 1 414 ? 27.544 18.612 -36.381 1.00 97.00 414 LYS A N 1
ATOM 3073 C CA . LYS A 1 414 ? 27.397 17.392 -35.577 1.00 97.00 414 LYS A CA 1
ATOM 3074 C C . LYS A 1 414 ? 28.447 17.336 -34.466 1.00 97.00 414 LYS A C 1
ATOM 3076 O O . LYS A 1 414 ? 29.535 17.891 -34.587 1.00 97.00 414 LYS A O 1
ATOM 3081 N N . ASP A 1 415 ? 28.109 16.645 -33.380 1.00 93.00 415 ASP A N 1
ATOM 3082 C CA . ASP A 1 415 ? 28.987 16.465 -32.225 1.00 93.00 415 ASP A CA 1
ATOM 3083 C C . ASP A 1 415 ? 30.217 15.594 -32.553 1.00 93.00 415 ASP A C 1
ATOM 3085 O O . ASP A 1 415 ? 30.312 14.977 -33.620 1.00 93.00 415 ASP A O 1
ATOM 3089 N N . LEU A 1 416 ? 31.171 15.545 -31.618 1.00 94.88 416 LEU A N 1
ATOM 3090 C CA . LEU A 1 416 ? 32.434 14.821 -31.777 1.00 94.88 416 LEU A CA 1
ATOM 3091 C C . LEU A 1 416 ? 32.225 13.325 -32.051 1.00 94.88 416 LEU A C 1
ATOM 3093 O O . LEU A 1 416 ? 32.880 12.782 -32.939 1.00 94.88 416 LEU A O 1
ATOM 3097 N N . VAL A 1 417 ? 31.316 12.667 -31.321 1.00 95.94 417 VAL A N 1
ATOM 3098 C CA . VAL A 1 417 ? 31.076 11.221 -31.458 1.00 95.94 417 VAL A CA 1
ATOM 3099 C C . VAL A 1 417 ? 30.464 10.933 -32.821 1.00 95.94 417 VAL A C 1
ATOM 3101 O O . VAL A 1 417 ? 30.926 10.033 -33.523 1.00 95.94 417 VAL A O 1
ATOM 3104 N N . SER A 1 418 ? 29.489 11.740 -33.240 1.00 92.81 418 SER A N 1
ATOM 3105 C CA . SER A 1 418 ? 28.890 11.646 -34.574 1.00 92.81 418 SER A CA 1
ATOM 3106 C C . SER A 1 418 ? 29.918 11.862 -35.690 1.00 92.81 418 SER A C 1
ATOM 3108 O O . SER A 1 418 ? 29.958 11.097 -36.652 1.00 92.81 418 SER A O 1
ATOM 3110 N N . SER A 1 419 ? 30.770 12.881 -35.559 1.00 97.12 419 SER A N 1
ATOM 3111 C CA . SER A 1 419 ? 31.761 13.249 -36.579 1.00 97.12 419 SER A CA 1
ATOM 3112 C C . SER A 1 419 ? 32.872 12.211 -36.706 1.00 97.12 419 SER A C 1
ATOM 3114 O O . SER A 1 419 ? 33.228 11.819 -37.818 1.00 97.12 419 SER A O 1
ATOM 3116 N N . LEU A 1 420 ? 33.369 11.704 -35.575 1.00 95.31 420 LEU A N 1
ATOM 3117 C CA . LEU A 1 420 ? 34.337 10.612 -35.546 1.00 95.31 420 LEU A CA 1
ATOM 3118 C C . LEU A 1 420 ? 33.740 9.340 -36.155 1.00 95.31 420 LEU A C 1
ATOM 3120 O O . LEU A 1 420 ? 34.351 8.736 -37.033 1.00 95.31 420 LEU A O 1
ATOM 3124 N N . SER A 1 421 ? 32.527 8.966 -35.739 1.00 95.81 421 SER A N 1
ATOM 3125 C CA . SER A 1 421 ? 31.852 7.762 -36.238 1.00 95.81 421 SER A CA 1
ATOM 3126 C C . SER A 1 421 ? 31.648 7.818 -37.753 1.00 95.81 421 SER A C 1
ATOM 3128 O O . SER A 1 421 ? 31.913 6.836 -38.440 1.00 95.81 421 SER A O 1
ATOM 3130 N N . ALA A 1 422 ? 31.253 8.973 -38.298 1.00 95.62 422 ALA A N 1
ATOM 3131 C CA . ALA A 1 422 ? 31.094 9.157 -39.739 1.00 95.62 422 ALA A CA 1
ATOM 3132 C C . ALA A 1 422 ? 32.410 8.948 -40.510 1.00 95.62 422 ALA A C 1
ATOM 3134 O O . ALA A 1 422 ? 32.410 8.311 -41.562 1.00 95.62 422 ALA A O 1
ATOM 3135 N N . GLY A 1 423 ? 33.538 9.426 -39.975 1.00 96.12 423 GLY A N 1
ATOM 3136 C CA . GLY A 1 423 ? 34.860 9.154 -40.541 1.00 96.12 423 GLY A CA 1
ATOM 3137 C C . GLY A 1 423 ? 35.258 7.678 -40.448 1.00 96.12 423 GLY A C 1
ATOM 3138 O O . GLY A 1 423 ? 35.692 7.096 -41.444 1.00 96.12 423 GLY A O 1
ATOM 3139 N N . LEU A 1 424 ? 35.064 7.051 -39.283 1.00 95.75 424 LEU A N 1
ATOM 3140 C CA . LEU A 1 424 ? 35.387 5.637 -39.051 1.00 95.75 424 LEU A CA 1
ATOM 3141 C C . LEU A 1 424 ? 34.589 4.694 -39.961 1.00 95.75 424 LEU A C 1
ATOM 3143 O O . LEU A 1 424 ? 35.138 3.701 -40.427 1.00 95.75 424 LEU A O 1
ATOM 3147 N N . LEU A 1 425 ? 33.337 5.027 -40.291 1.00 95.62 425 LEU A N 1
ATOM 3148 C CA . LEU A 1 425 ? 32.493 4.244 -41.207 1.00 95.62 425 LEU A CA 1
ATOM 3149 C C . LEU A 1 425 ? 33.021 4.185 -42.649 1.00 95.62 425 LEU A C 1
ATOM 3151 O O . LEU A 1 425 ? 32.556 3.365 -43.439 1.00 95.62 425 LEU A O 1
ATOM 3155 N N . THR A 1 426 ? 33.991 5.028 -43.008 1.00 95.38 426 THR A N 1
ATOM 3156 C CA . THR A 1 426 ? 34.664 4.940 -44.312 1.00 95.38 426 THR A CA 1
ATOM 3157 C C . THR A 1 426 ? 35.779 3.895 -44.337 1.00 95.38 426 THR A C 1
ATOM 3159 O O . THR A 1 426 ? 36.221 3.513 -45.423 1.00 95.38 426 THR A O 1
ATOM 3162 N N . ILE A 1 427 ? 36.246 3.435 -43.168 1.00 94.69 427 ILE A N 1
ATOM 3163 C CA . ILE A 1 427 ? 37.298 2.423 -43.058 1.00 94.69 427 ILE A CA 1
ATOM 3164 C C . ILE A 1 427 ? 36.729 1.084 -43.535 1.00 94.69 427 ILE A C 1
ATOM 3166 O O . ILE A 1 427 ? 35.765 0.556 -42.987 1.00 94.69 427 ILE A O 1
ATOM 3170 N N . GLY A 1 428 ? 37.331 0.529 -44.581 1.00 91.00 428 GLY A N 1
ATOM 3171 C CA . GLY A 1 428 ? 36.846 -0.650 -45.288 1.00 91.00 428 GLY A CA 1
ATOM 3172 C C . GLY A 1 428 ? 37.776 -1.052 -46.439 1.00 91.00 428 GLY A C 1
ATOM 3173 O O . GLY A 1 428 ? 38.928 -0.620 -46.481 1.00 91.00 428 GLY A O 1
ATOM 3174 N N . PRO A 1 429 ? 37.312 -1.850 -47.418 1.00 89.50 429 PRO A N 1
ATOM 3175 C CA . PRO A 1 429 ? 38.183 -2.443 -48.442 1.00 89.50 429 PRO A CA 1
ATOM 3176 C C . PRO A 1 429 ? 39.017 -1.432 -49.246 1.00 89.50 429 PRO A C 1
ATOM 3178 O O . PRO A 1 429 ? 40.147 -1.716 -49.621 1.00 89.50 429 PRO A O 1
ATOM 3181 N N . ARG A 1 430 ? 38.474 -0.233 -49.497 1.00 91.38 430 ARG A N 1
ATOM 3182 C CA . ARG A 1 430 ? 39.127 0.809 -50.312 1.00 91.38 430 ARG A CA 1
ATOM 3183 C C . ARG A 1 430 ? 39.876 1.870 -49.498 1.00 91.38 430 ARG A C 1
ATOM 3185 O O . ARG A 1 430 ? 40.640 2.632 -50.077 1.00 91.38 430 ARG A O 1
ATOM 3192 N N . PHE A 1 431 ? 39.670 1.930 -48.183 1.00 91.69 431 PHE A N 1
ATOM 3193 C CA . PHE A 1 431 ? 40.311 2.895 -47.287 1.00 91.69 431 PHE A CA 1
ATOM 3194 C C . PHE A 1 431 ? 40.650 2.202 -45.961 1.00 91.69 431 PHE A C 1
ATOM 3196 O O . PHE A 1 431 ? 39.760 1.809 -45.218 1.00 91.69 431 PHE A O 1
ATOM 3203 N N . GLY A 1 432 ? 41.938 1.979 -45.692 1.00 89.00 432 GLY A N 1
ATOM 3204 C CA . GLY A 1 432 ? 42.428 1.215 -44.532 1.00 89.00 432 GLY A CA 1
ATOM 3205 C C . GLY A 1 432 ? 42.494 -0.309 -44.732 1.00 89.00 432 GLY A C 1
ATOM 3206 O O . GLY A 1 432 ? 43.354 -0.963 -44.148 1.00 89.00 432 GLY A O 1
ATOM 3207 N N . GLY A 1 433 ? 41.670 -0.888 -45.613 1.00 90.69 433 GLY A N 1
ATOM 3208 C CA . GLY A 1 433 ? 41.607 -2.339 -45.852 1.00 90.69 433 GLY A CA 1
ATOM 3209 C C . GLY A 1 433 ? 42.841 -2.966 -46.514 1.00 90.69 433 GLY A C 1
ATOM 3210 O O . GLY A 1 433 ? 43.089 -4.157 -46.321 1.00 90.69 433 GLY A O 1
ATOM 3211 N N . ALA A 1 434 ? 43.655 -2.174 -47.220 1.00 92.75 434 ALA A N 1
ATOM 3212 C CA . ALA A 1 434 ? 44.844 -2.655 -47.932 1.00 92.75 434 ALA A CA 1
ATOM 3213 C C . ALA A 1 434 ? 45.859 -3.367 -47.018 1.00 92.75 434 ALA A C 1
ATOM 3215 O O . ALA A 1 434 ? 46.538 -4.287 -47.462 1.00 92.75 434 ALA A O 1
ATOM 3216 N N . ILE A 1 435 ? 45.923 -2.989 -45.735 1.00 89.06 435 ILE A N 1
ATOM 3217 C CA . ILE A 1 435 ? 46.776 -3.644 -44.731 1.00 89.06 435 ILE A CA 1
ATOM 3218 C C . ILE A 1 435 ? 46.381 -5.122 -44.581 1.00 89.06 435 ILE A C 1
ATOM 3220 O O . ILE A 1 435 ? 47.228 -6.013 -44.649 1.00 89.06 435 ILE A O 1
ATOM 3224 N N . ASN A 1 436 ? 45.080 -5.389 -44.439 1.00 89.00 436 ASN A N 1
ATOM 3225 C CA . ASN A 1 436 ? 44.558 -6.745 -44.288 1.00 89.00 436 ASN A CA 1
ATOM 3226 C C . ASN A 1 436 ? 44.682 -7.550 -45.584 1.00 89.00 436 ASN A C 1
ATOM 3228 O O . ASN A 1 436 ? 44.984 -8.742 -45.537 1.00 89.00 436 ASN A O 1
ATOM 3232 N N . ASP A 1 437 ? 44.453 -6.923 -46.737 1.00 91.81 437 ASP A N 1
ATOM 3233 C CA . ASP A 1 437 ? 44.517 -7.614 -48.027 1.00 91.81 437 ASP A CA 1
ATOM 3234 C C . ASP A 1 437 ? 45.954 -7.977 -48.412 1.00 91.81 437 ASP A C 1
ATOM 3236 O O . ASP A 1 437 ? 46.199 -9.108 -48.834 1.00 91.81 437 ASP A O 1
ATOM 3240 N N . ALA A 1 438 ? 46.920 -7.084 -48.177 1.00 93.25 438 ALA A N 1
ATOM 3241 C CA . ALA A 1 438 ? 48.339 -7.378 -48.368 1.00 93.25 438 ALA A CA 1
ATOM 3242 C C . ALA A 1 438 ? 48.800 -8.535 -47.468 1.00 93.25 438 ALA A C 1
ATOM 3244 O O . ALA A 1 438 ? 49.434 -9.472 -47.952 1.00 93.25 438 ALA A O 1
ATOM 3245 N N . ALA A 1 439 ? 48.417 -8.525 -46.185 1.00 90.62 439 ALA A N 1
ATOM 3246 C CA . ALA A 1 439 ? 48.731 -9.612 -45.261 1.00 90.62 439 ALA A CA 1
ATOM 3247 C C . ALA A 1 439 ? 48.130 -10.952 -45.723 1.00 90.62 439 ALA A C 1
ATOM 3249 O O . ALA A 1 439 ? 48.825 -11.967 -45.751 1.00 90.62 439 ALA A O 1
ATOM 3250 N N . LYS A 1 440 ? 46.858 -10.967 -46.145 1.00 88.62 440 LYS A N 1
ATOM 3251 C CA . LYS A 1 440 ? 46.198 -12.178 -46.665 1.00 88.62 440 LYS A CA 1
ATOM 3252 C C . LYS A 1 440 ? 46.874 -12.710 -47.928 1.00 88.62 440 LYS A C 1
ATOM 3254 O O . LYS A 1 440 ? 47.065 -13.919 -48.035 1.00 88.62 440 LYS A O 1
ATOM 3259 N N . LEU A 1 441 ? 47.203 -11.837 -48.882 1.00 92.06 441 LEU A N 1
ATOM 3260 C CA . LEU A 1 441 ? 47.865 -12.222 -50.133 1.00 92.06 441 LEU A CA 1
ATOM 3261 C C . LEU A 1 441 ? 49.255 -12.799 -49.868 1.00 92.06 441 LEU A C 1
ATOM 3263 O O . LEU A 1 441 ? 49.575 -13.868 -50.383 1.00 92.06 441 LEU A O 1
ATOM 3267 N N . TRP A 1 442 ? 50.037 -12.136 -49.016 1.00 91.62 442 TRP A N 1
ATOM 3268 C CA . TRP A 1 442 ? 51.363 -12.598 -48.624 1.00 91.62 442 TRP A CA 1
ATOM 3269 C C . TRP A 1 442 ? 51.313 -13.970 -47.947 1.00 91.62 442 TRP A C 1
ATOM 3271 O O . TRP A 1 442 ? 51.982 -14.903 -48.381 1.00 91.62 442 TRP A O 1
ATOM 3281 N N . MET A 1 443 ? 50.460 -14.126 -46.929 1.00 89.44 443 MET A N 1
ATOM 3282 C CA . MET A 1 443 ? 50.325 -15.388 -46.196 1.00 89.44 443 MET A CA 1
ATOM 3283 C C . MET A 1 443 ? 49.855 -16.536 -47.093 1.00 89.44 443 MET A C 1
ATOM 3285 O O . MET A 1 443 ? 50.324 -17.661 -46.936 1.00 89.44 443 MET A O 1
ATOM 3289 N N . ARG A 1 444 ? 48.960 -16.263 -48.054 1.00 86.38 444 ARG A N 1
ATOM 3290 C CA . ARG A 1 444 ? 48.562 -17.253 -49.064 1.00 86.38 444 ARG A CA 1
ATOM 3291 C C . ARG A 1 444 ? 49.747 -17.677 -49.925 1.00 86.38 444 ARG A C 1
ATOM 3293 O O . ARG A 1 444 ? 49.953 -18.875 -50.060 1.00 86.38 444 ARG A O 1
ATOM 3300 N N . GLY A 1 445 ? 50.519 -16.722 -50.447 1.00 87.88 445 GLY A N 1
ATOM 3301 C CA . GLY A 1 445 ? 51.694 -16.993 -51.282 1.00 87.88 445 GLY A CA 1
ATOM 3302 C C . GLY A 1 445 ? 52.731 -17.870 -50.578 1.00 87.88 445 GLY A C 1
ATOM 3303 O O . GLY A 1 445 ? 53.118 -18.912 -51.106 1.00 87.88 445 GLY A O 1
ATOM 3304 N N . VAL A 1 446 ? 53.092 -17.507 -49.343 1.00 84.44 446 VAL A N 1
ATOM 3305 C CA . VAL A 1 446 ? 54.048 -18.264 -48.516 1.00 84.44 446 VAL A CA 1
ATOM 3306 C C . VAL A 1 446 ? 53.539 -19.681 -48.210 1.00 84.44 446 VAL A C 1
ATOM 3308 O O . VAL A 1 446 ? 54.307 -20.639 -48.259 1.00 84.44 446 VAL A O 1
ATOM 3311 N N . ALA A 1 447 ? 52.241 -19.847 -47.938 1.00 78.81 447 ALA A N 1
ATOM 3312 C CA . ALA A 1 447 ? 51.655 -21.166 -47.688 1.00 78.81 447 ALA A CA 1
ATOM 3313 C C . ALA A 1 447 ? 51.653 -22.070 -48.939 1.00 78.81 447 ALA A C 1
ATOM 3315 O O . ALA A 1 447 ? 51.847 -23.282 -48.821 1.00 78.81 447 ALA A O 1
ATOM 3316 N N . THR A 1 448 ? 51.462 -21.498 -50.134 1.00 75.88 448 THR A N 1
ATOM 3317 C CA . THR A 1 448 ? 51.540 -22.238 -51.407 1.00 75.88 448 THR A CA 1
ATOM 3318 C C . THR A 1 448 ? 52.962 -22.651 -51.793 1.00 75.88 448 THR A C 1
ATOM 3320 O O . THR A 1 448 ? 53.138 -23.738 -52.333 1.00 75.88 448 THR A O 1
ATOM 3323 N N . GLU A 1 449 ? 53.992 -21.856 -51.485 1.00 63.06 449 GLU A N 1
ATOM 3324 C CA . GLU A 1 449 ? 55.390 -22.269 -51.712 1.00 63.06 449 GLU A CA 1
ATOM 3325 C C . GLU A 1 449 ? 55.826 -23.386 -50.749 1.00 63.06 449 GLU A C 1
ATOM 3327 O O . GLU A 1 449 ? 56.503 -24.327 -51.158 1.00 63.06 449 GLU A O 1
ATOM 3332 N N . ALA A 1 450 ? 55.367 -23.352 -49.493 1.00 57.38 450 ALA A N 1
ATOM 3333 C CA . ALA A 1 450 ? 55.655 -24.393 -48.502 1.00 57.38 450 ALA A CA 1
ATOM 3334 C C . ALA A 1 450 ? 55.010 -25.758 -48.823 1.00 57.38 450 ALA A C 1
ATOM 3336 O O . ALA A 1 450 ? 55.500 -26.786 -48.366 1.00 57.38 450 ALA A O 1
ATOM 3337 N N . THR A 1 451 ? 53.929 -25.781 -49.609 1.00 54.62 451 THR A N 1
ATOM 3338 C CA . THR A 1 451 ? 53.261 -27.014 -50.074 1.00 54.62 451 THR A CA 1
ATOM 3339 C C . THR A 1 451 ? 53.800 -27.536 -51.407 1.00 54.62 451 THR A C 1
ATOM 3341 O O . THR A 1 451 ? 53.544 -28.685 -51.742 1.00 54.62 451 THR A O 1
ATOM 3344 N N . ALA A 1 452 ? 54.555 -26.726 -52.155 1.00 53.69 452 ALA A N 1
ATOM 3345 C CA . ALA A 1 452 ? 55.230 -27.143 -53.386 1.00 53.69 452 ALA A CA 1
ATOM 3346 C C . ALA A 1 452 ? 56.665 -27.667 -53.150 1.00 53.69 452 ALA A C 1
ATOM 3348 O O . ALA A 1 452 ? 57.257 -28.248 -54.058 1.00 53.69 452 ALA A O 1
ATOM 3349 N N . ALA A 1 453 ? 57.227 -27.444 -51.956 1.00 52.00 453 ALA A N 1
ATOM 3350 C CA . ALA A 1 453 ? 58.599 -27.804 -51.579 1.00 52.00 453 ALA A CA 1
ATOM 3351 C C . ALA A 1 453 ? 58.713 -29.006 -50.611 1.00 52.00 453 ALA A C 1
ATOM 3353 O O . ALA A 1 453 ? 59.818 -29.307 -50.157 1.00 52.00 453 ALA A O 1
ATOM 3354 N N . GLY A 1 454 ? 57.604 -29.680 -50.291 1.00 42.12 454 GLY A N 1
ATOM 3355 C CA . GLY A 1 454 ? 57.561 -30.967 -49.580 1.00 42.12 454 GLY A CA 1
ATOM 3356 C C . GLY A 1 454 ? 56.881 -32.015 -50.443 1.00 42.12 454 GLY A C 1
ATOM 3357 O O . GLY A 1 454 ? 57.272 -33.196 -50.324 1.00 42.12 454 GLY A O 1
#

pLDDT: mean 86.53, std 13.83, range [36.28, 98.38]

Sequence (454 aa):
MTILDHIRKGERGILVSGNHPKIVQSILDFDYLSGNSQSVQAIVTNGKRSQKFFWGTKEILIPCYKSFAEVPAEKGTHVSFLLNVQSGRRAVESTHAFFQAFPEALGAHIFAENVPEAHATELIEAYAGKKILAGPSGVGLLVSGALKLGAIGGVGASELVSNKLMTKGSVAVVSTSGGMTGELIHAVAEADRRLSFAFCIGGDRFPVSSLGEVLALAEADPETKGIAYFGELGGVDEYEIVELIRSKKLTKPVVAYIAGIIDESFDTHVQFGHAKALVANKDESARAKREALRAVGVHAADSFPEFLKALEGLPGGEEADRGFDIAPLMARRASILSTREVLDVSDIPAFVENGKLIPQESSFMTSATGALLGKELTSPVSKAFFEAVGKLLIDHGGNVSGAVTAMLTARAGKDLVSSLSAGLLTIGPRFGGAINDAAKLWMRGVATEATAAG

Radius of gyration: 34.03 Å; chains: 1; bounding box: 88×54×90 Å

Secondary structure (DSSP, 8-state):
--HHHHHHHS--EEEEES--HHHHHHHHHHHHHTT----EEEEE-SS-SEEEEEETTEEEEEEEESSGGGS-TTS---EEEEEE-S-HHHHHHHHHHHHHH-TT--EEEE--SS--HHHHHHHHHHHTTTSEEE-SSS-EEEETTTEEEESTT-SSHHHHHHTTTTS--SEEEEES-HHHHHHHHHHHHHTT--EEEEEE--SSSS-SS-HHHHHHHHHH-TT--EEEEEEESSSSHHHHHHHHHHTTS--S-EEEEEE-GGGGGSSS----SSTT----SGGGSHHHHHHHHHHTT-EE-SSHHHHHHHHTTSPPPSSPP-----HHHHT----S---SS----TTSPPSEETTEEPPPSS-HHHHHHHHHHTS----HHHHHHHHHHHHHTS---TTSHHHHHHHHHHHTT--HHHHHHHHHTT-BTTBBTHHHHHHHHHHHHHHHHHHH--

Foldseek 3Di:
DAVLVCLAPHQQAEEEEDDDQLFLQLQLLLCLQLVHDRRYQAYQDPDDQWDWYDNQLDIDTHGYDPALQPPDVVVVGLHAEYQYPDELVCQLVNVVRNCVSPVPHAEYEADYDPNPPVSLVVLLVVPEPNHDYFDDAAQFKAAASGGDRGQQQHSDSVSCQLLLRSDQFAEEEEEQDRVVSNVVSNLLVVLQRHHRMYGHQYLAQRRNYAPLNVQLSLQPDPSHQEYEYEAEFADDRLVSVLVCLVVVSHDHAYQYEYDDQCCVVDPDFDQDDRPRRTDPDPCRHSVNSLVSCVVSPHNYDPDPVVSSVVSNVTDIGPDDRDRDDCPSVVPHDDDPDDDPDDDDDVLADDQDDPNDGDDDPADPQQNVVCSVVSHHDPDPVVSVVSVVVCVVVVDDDCPAQLNVQLVVCVVVVDDNVRSNVRSVVVCDCVGVVVVVVVVVVVVVVVVVVVVVVD